Protein AF-A0A1E1LJL7-F1 (afdb_monomer)

Organism: NCBI:txid914238

Foldseek 3Di:
DWDADPNDTDDDDDDDDDQVVLAWQKWKDFQFWIKTQQHPVLCVVLVHDRWAIATQDQAHQRVVPDHGKGWQDKQNHGGGHVVSVLVVRQPAAAQDWIWTWIDHSNGRPDIDTDTTGRHCPVPQFIWMWGQDPVVRDTDIDTDHGHHHHDDQAADEDEADFDDPDDPLARCQLLFKWKKAKDANDCPQNNPDHQFIAIWGRQDLVQQKTKAFCSRVVDQRIWMWIGRNVHQTWTWGWQDADQAQRMTIIGTDSRSYRYSRDHAAADLDADDFFAKWKKWFAARNSPPHIDIDIWTFHDWDADDFAAAPPGGHRWHHRATWTDIPDPVQVRGQWIFTAHPNSHTFWTWHWTWGADPVRDIDIDITIHGSSVVVVVSVCVVVVHRDDDDDDPDDD

Sequence (393 aa):
MLLQRRGKDVEVEIGVQDLYKITPKRLISVAGASFQDLFYQRARSYGVACKGVFLCCAGGSFDPIPPGCTIQKIDDKATPNLDTFVEVMKDIPDQARIVVTYTNLHDPHTPQFPVLRIDRYWSEKMCQLYRDDKSGLWESTGIADAVTRRPPVPRGANFVRLRSVAPAIVDIVKSIVKVECFTPECLNGCDYMPRPSVAIVIDAELGIVLVSRATVPHGFCKISIIIADSIIVDGEVRFCHPLHNYALVKYNPKLVMADLQSVRLSSVDLEQGTSLYFLGFKNDNIGGPVCTKTTVTDIYNLQLNGHSEYPKIRAINSEAIKVDTGLADECGSGIMIGDDGVVRALWLTSLHVNEEEEDMYRYYGISTSTIIPVISRIREGEALRLRILSVEL

pLDDT: mean 90.61, std 6.96, range [47.06, 97.75]

InterPro domains:
  IPR009003 Peptidase S1, PA clan [SSF50494] (143-378)
  IPR025926 PDZ-like domain [PF12812] (21-95)

Secondary structure (DSSP, 8-state):
-EEEETTEEEE---PPP-GGGGS--EEEEETTEEEEEPPHHHHHHHT--S-SEEEEE--GGGTTSPTTEEEEEETTEE-SSHHHHHHHHHTPBTT-EEEEEEEETTEEEEEE--EEE---SSS-SEEEEEE-TTT-PEEEEEEEPPBPPPPP--EE--PPPPSSS-GGGGGGGGGEEEEEEE-SS--TT--SPPPPEEEEEEETTTTEEEEETTTS-SSS-EEEEEETTTEEEEEEEEEE-SSS-EEEEE--GGGEES---PPPBP-SPP-TT-EEEEEEEETT-TT--EEEEEEEEEEEEE-----SSS------SEEEEEES-THHHHEEEEEEE-TTS-EEEEEEEEEEE-TTS-EEEEEEEEEHHHHHHHHHHHHTT--------S---

Mean predicted aligned error: 7.01 Å

Nearest PDB structures (foldseek):
  2z9i-assembly1_A  TM=7.073E-01  e=4.651E-07  Mycobacterium tuberculosis
  5il9-assembly1_A  TM=7.150E-01  e=1.648E-06  Arabidopsis thaliana
  5ila-assembly1_A  TM=6.691E-01  e=8.305E-07  Arabidopsis thaliana
  5ilb-assembly1_A  TM=6.266E-01  e=1.930E-06  Arabidopsis thaliana
  4fln-assembly1_B-2  TM=6.733E-01  e=6.841E-06  Arabidopsis thaliana

Radius of gyration: 25.89 Å; Cα contacts (8 Å, |Δi|>4): 901; chains: 1; bounding box: 71×56×75 Å

Structure (mmCIF, N/CA/C/O backbone):
data_AF-A0A1E1LJL7-F1
#
_entry.id   AF-A0A1E1LJL7-F1
#
loop_
_atom_site.group_PDB
_atom_site.id
_atom_site.type_symbol
_atom_site.label_atom_id
_atom_site.label_alt_id
_atom_site.label_comp_id
_atom_site.label_asym_id
_atom_site.label_entity_id
_atom_site.label_seq_id
_atom_site.pdbx_PDB_ins_code
_atom_site.Cartn_x
_atom_site.Cartn_y
_atom_site.Cartn_z
_atom_site.occupancy
_atom_site.B_iso_or_equiv
_atom_site.auth_seq_id
_atom_site.auth_comp_id
_atom_site.auth_asym_id
_atom_site.auth_atom_id
_atom_site.pdbx_PDB_model_num
ATOM 1 N N . MET A 1 1 ? -32.775 26.015 37.742 1.00 85.12 1 MET A N 1
ATOM 2 C CA . MET A 1 1 ? -31.855 26.987 37.104 1.00 85.12 1 MET A CA 1
ATOM 3 C C . MET A 1 1 ? -32.641 27.733 36.037 1.00 85.12 1 MET A C 1
ATOM 5 O O . MET A 1 1 ? -33.373 27.082 35.303 1.00 85.12 1 MET A O 1
ATOM 9 N N . LEU A 1 2 ? -32.521 29.060 35.958 1.00 89.69 2 LEU A N 1
ATOM 10 C CA . LEU A 1 2 ? -33.141 29.860 34.898 1.00 89.69 2 LEU A CA 1
ATOM 11 C C . LEU A 1 2 ? -32.129 30.044 33.757 1.00 89.69 2 LEU A C 1
ATOM 13 O O . LEU A 1 2 ? -31.011 30.499 33.999 1.00 89.69 2 LEU A O 1
ATOM 17 N N . LEU A 1 3 ? -32.493 29.653 32.537 1.00 91.44 3 LEU A N 1
ATOM 18 C CA . LEU A 1 3 ? -31.680 29.805 31.328 1.00 91.44 3 LEU A CA 1
ATOM 19 C C . LEU A 1 3 ? -32.418 30.687 30.325 1.00 91.44 3 LEU A C 1
ATOM 21 O O . LEU A 1 3 ? -33.623 30.542 30.157 1.00 91.44 3 LEU A O 1
ATOM 25 N N . GLN A 1 4 ? -31.702 31.534 29.589 1.00 89.38 4 GLN A N 1
ATOM 26 C CA . GLN A 1 4 ? -32.293 32.295 28.490 1.00 89.38 4 GLN A CA 1
ATOM 27 C C . GLN A 1 4 ? -31.895 31.669 27.147 1.00 89.38 4 GLN A C 1
ATOM 29 O O . GLN A 1 4 ? -30.717 31.628 26.791 1.00 89.38 4 GLN A O 1
ATOM 34 N N . ARG A 1 5 ? -32.869 31.170 26.374 1.00 87.19 5 ARG A N 1
ATOM 35 C CA . ARG A 1 5 ? -32.640 30.575 25.044 1.00 87.19 5 ARG A CA 1
ATOM 36 C C . ARG A 1 5 ? -33.407 31.360 23.987 1.00 87.19 5 ARG A C 1
ATOM 38 O O . ARG A 1 5 ? -34.633 31.356 23.977 1.00 87.19 5 ARG A O 1
ATOM 45 N N . ARG A 1 6 ? -32.683 32.018 23.070 1.00 91.00 6 ARG A N 1
ATOM 46 C CA . ARG A 1 6 ? -33.258 32.888 22.018 1.00 91.00 6 ARG A CA 1
ATOM 47 C C . ARG A 1 6 ? -34.212 33.960 22.584 1.00 91.00 6 ARG A C 1
ATOM 49 O O . ARG A 1 6 ? -35.291 34.176 22.042 1.00 91.00 6 ARG A O 1
ATOM 56 N N . GLY A 1 7 ? -33.828 34.586 23.700 1.00 91.38 7 GLY A N 1
ATOM 57 C CA . GLY A 1 7 ? -34.602 35.652 24.351 1.00 91.38 7 GLY A CA 1
ATOM 58 C C . GLY A 1 7 ? -35.825 35.185 25.148 1.00 91.38 7 GLY A C 1
ATOM 59 O O . GLY A 1 7 ? -36.570 36.025 25.637 1.00 91.38 7 GLY A O 1
ATOM 60 N N . LYS A 1 8 ? -36.044 33.871 25.285 1.00 92.56 8 LYS A N 1
ATOM 61 C CA . LYS A 1 8 ? -37.085 33.309 26.152 1.00 92.56 8 LYS A CA 1
ATOM 62 C C . LYS A 1 8 ? -36.467 32.706 27.400 1.00 92.56 8 LYS A C 1
ATOM 64 O O . LYS A 1 8 ? -35.497 31.949 27.296 1.00 92.56 8 LYS A O 1
ATOM 69 N N . ASP A 1 9 ? -37.069 33.016 28.536 1.00 94.94 9 ASP A N 1
ATOM 70 C CA . ASP A 1 9 ? -36.732 32.409 29.812 1.00 94.94 9 ASP A CA 1
ATOM 71 C C . ASP A 1 9 ? -37.240 30.966 29.838 1.00 94.94 9 ASP A C 1
ATOM 73 O O . ASP A 1 9 ? -38.385 30.672 29.489 1.00 94.94 9 ASP A O 1
ATOM 77 N N . VAL A 1 10 ? -36.343 30.055 30.192 1.00 93.19 10 VAL A N 1
ATOM 78 C CA . VAL A 1 10 ? -36.586 28.622 30.294 1.00 93.19 10 VAL A CA 1
ATOM 79 C C . VAL A 1 10 ? -36.111 28.185 31.669 1.00 93.19 10 VAL A C 1
ATOM 81 O O . VAL A 1 10 ? -34.911 28.171 31.957 1.00 93.19 10 VAL A O 1
ATOM 84 N N . GLU A 1 11 ? -37.056 27.824 32.527 1.00 93.06 11 GLU A N 1
ATOM 85 C CA . GLU A 1 11 ? -36.739 27.152 33.779 1.00 93.06 11 GLU A CA 1
ATOM 86 C C . GLU A 1 11 ? -36.406 25.690 33.508 1.00 93.06 11 GLU A C 1
ATOM 88 O O . GLU A 1 11 ? -37.132 24.980 32.811 1.00 93.06 11 GLU A O 1
ATOM 93 N N . VAL A 1 12 ? -35.271 25.250 34.044 1.00 90.94 12 VAL A N 1
ATOM 94 C CA . VAL A 1 12 ? -34.810 23.870 33.918 1.00 90.94 12 VAL A CA 1
ATOM 95 C C . VAL A 1 12 ? -34.405 23.349 35.289 1.00 90.94 12 VAL A C 1
ATOM 97 O O . VAL A 1 12 ? -33.609 23.972 36.005 1.00 90.94 12 VAL A O 1
ATOM 100 N N . GLU A 1 13 ? -34.937 22.188 35.650 1.00 89.81 13 GLU A N 1
ATOM 101 C CA . GLU A 1 13 ? -34.445 21.404 36.777 1.00 89.81 13 GLU A CA 1
ATOM 102 C C . GLU A 1 13 ? -33.191 20.641 36.350 1.00 89.81 13 GLU A C 1
ATOM 104 O O . GLU A 1 13 ? -33.183 19.928 35.346 1.00 89.81 13 GLU A O 1
ATOM 109 N N . ILE A 1 14 ? -32.104 20.813 37.103 1.00 84.00 14 ILE A N 1
ATOM 110 C CA . ILE A 1 14 ? -30.834 20.136 36.837 1.00 84.00 14 ILE A CA 1
ATOM 111 C C . ILE A 1 14 ? -30.639 19.084 37.917 1.00 84.00 14 ILE A C 1
ATOM 113 O O . ILE A 1 14 ? -30.380 19.412 39.073 1.00 84.00 14 ILE A O 1
ATOM 117 N N . GLY A 1 15 ? -30.753 17.816 37.530 1.00 85.88 15 GLY A N 1
ATOM 118 C CA . GLY A 1 15 ? -30.389 16.704 38.398 1.00 85.88 15 GLY A CA 1
ATOM 119 C C . GLY A 1 15 ? -28.873 16.625 38.576 1.00 85.88 15 GLY A C 1
ATOM 120 O O . GLY A 1 15 ? -28.126 16.702 37.599 1.00 85.88 15 GLY A O 1
ATOM 121 N N . VAL A 1 16 ? -28.416 16.437 39.815 1.00 86.62 16 VAL A N 1
ATOM 122 C CA . VAL A 1 16 ? -27.011 16.113 40.095 1.00 86.62 16 VAL A CA 1
ATOM 123 C C . VAL A 1 16 ? -26.719 14.725 39.524 1.00 86.62 16 VAL A C 1
ATOM 125 O O . VAL A 1 16 ? -27.373 13.749 39.888 1.00 86.62 16 VAL A O 1
ATOM 128 N N . GLN A 1 17 ? -25.753 14.640 38.610 1.00 84.50 17 GLN A N 1
ATOM 129 C CA . GLN A 1 17 ? -25.334 13.384 37.989 1.00 84.50 17 GLN A CA 1
ATOM 130 C C . GLN A 1 17 ? -24.020 12.884 38.591 1.00 84.50 17 GLN A C 1
ATOM 132 O O . GLN A 1 17 ? -23.137 13.665 38.941 1.00 84.50 17 GLN A O 1
ATOM 137 N N . ASP A 1 18 ? -23.888 11.563 38.673 1.00 87.12 18 ASP A N 1
ATOM 138 C CA . ASP A 1 18 ? -22.661 10.889 39.084 1.00 87.12 18 ASP A CA 1
ATOM 139 C C . ASP A 1 18 ? -21.697 10.771 37.892 1.00 87.12 18 ASP A C 1
ATOM 141 O O . ASP A 1 18 ? -21.939 10.005 36.953 1.00 87.12 18 ASP A O 1
ATOM 145 N N . LEU A 1 19 ? -20.597 11.528 37.932 1.00 87.81 19 LEU A N 1
ATOM 146 C CA . LEU A 1 19 ? -19.594 11.548 36.865 1.00 87.81 19 LEU A CA 1
ATOM 147 C C . LEU A 1 19 ? -18.861 10.210 36.708 1.00 87.81 19 LEU A C 1
ATOM 149 O O . LEU A 1 19 ? -18.380 9.910 35.613 1.00 87.81 19 LEU A O 1
ATOM 153 N N . TYR A 1 20 ? -18.804 9.374 37.749 1.00 85.56 20 TYR A N 1
ATOM 154 C CA . TYR A 1 20 ? -18.173 8.057 37.655 1.00 85.56 20 TYR A CA 1
ATOM 155 C C . TYR A 1 20 ? -18.958 7.118 36.733 1.00 85.56 20 TYR A C 1
ATOM 157 O O . TYR A 1 20 ? -18.357 6.297 36.046 1.00 85.56 20 TYR A O 1
ATOM 165 N N . LYS A 1 21 ? -20.284 7.286 36.622 1.00 85.50 21 LYS A N 1
ATOM 166 C CA . LYS A 1 21 ? -21.122 6.468 35.723 1.00 85.50 21 LYS A CA 1
ATOM 167 C C . LYS A 1 21 ? -20.865 6.723 34.239 1.00 85.50 21 LYS A C 1
ATOM 169 O O . LYS A 1 21 ? -21.117 5.837 33.430 1.00 85.50 21 LYS A O 1
ATOM 174 N N . ILE A 1 22 ? -20.391 7.918 33.888 1.00 86.88 22 ILE A N 1
ATOM 175 C CA . ILE A 1 22 ? -20.107 8.336 32.502 1.00 86.88 22 ILE A CA 1
ATOM 176 C C . ILE A 1 22 ? -18.604 8.420 32.207 1.00 86.88 22 ILE A C 1
ATOM 178 O O . ILE A 1 22 ? -18.194 8.836 31.123 1.00 86.88 22 ILE A O 1
ATOM 182 N N . THR A 1 23 ? -17.770 8.054 33.179 1.00 88.88 23 THR A N 1
ATOM 183 C CA . THR A 1 23 ? -16.327 7.930 32.992 1.00 88.88 23 THR A CA 1
ATOM 184 C C . THR A 1 23 ? -16.035 6.540 32.426 1.00 88.88 23 THR A C 1
ATOM 186 O O . THR A 1 23 ? -16.448 5.549 33.033 1.00 88.88 23 THR A O 1
ATOM 189 N N . PRO A 1 24 ? -15.342 6.423 31.279 1.00 90.38 24 PRO A N 1
ATOM 190 C CA . PRO A 1 24 ? -15.000 5.122 30.731 1.00 90.38 24 PRO A CA 1
ATOM 191 C C . PRO A 1 24 ? -14.131 4.331 31.700 1.00 90.38 24 PRO A C 1
ATOM 193 O O . PRO A 1 24 ? -13.144 4.827 32.238 1.00 90.38 24 PRO A O 1
ATOM 196 N N . LYS A 1 25 ? -14.514 3.074 31.884 1.00 91.19 25 LYS A N 1
ATOM 197 C CA . LYS A 1 25 ? -13.816 2.078 32.707 1.00 91.19 25 LYS A CA 1
ATOM 198 C C . LYS A 1 25 ? -13.386 0.856 31.898 1.00 91.19 25 LYS A C 1
ATOM 200 O O . LYS A 1 25 ? -12.903 -0.120 32.457 1.00 91.19 25 LYS A O 1
ATOM 205 N N . ARG A 1 26 ? -13.607 0.899 30.583 1.00 93.44 26 ARG A N 1
ATOM 206 C CA . ARG A 1 26 ? -13.258 -0.160 29.643 1.00 93.44 26 ARG A CA 1
ATOM 207 C C . ARG A 1 26 ? -12.635 0.420 28.381 1.00 93.44 26 ARG A C 1
ATOM 209 O O . ARG A 1 26 ? -13.034 1.494 27.937 1.00 93.44 26 ARG A O 1
ATOM 216 N N . LEU A 1 27 ? -11.710 -0.332 27.806 1.00 95.31 27 LEU A N 1
ATOM 217 C CA . LEU A 1 27 ? -11.054 -0.071 26.534 1.00 95.31 27 LEU A CA 1
ATOM 218 C C . LEU A 1 27 ? -11.143 -1.347 25.691 1.00 95.31 27 LEU A C 1
ATOM 220 O O . LEU A 1 27 ? -10.909 -2.444 26.190 1.00 95.31 27 LEU A O 1
ATOM 224 N N . ILE A 1 28 ? -11.488 -1.209 24.421 1.00 96.69 28 ILE A N 1
ATOM 225 C CA . ILE A 1 28 ? -11.564 -2.304 23.456 1.00 96.69 28 ILE A CA 1
ATOM 226 C C . ILE A 1 28 ? -10.385 -2.176 22.505 1.00 96.69 28 ILE A C 1
ATOM 228 O O . ILE A 1 28 ? -10.185 -1.111 21.932 1.00 96.69 28 ILE A O 1
ATOM 232 N N . SER A 1 29 ? -9.628 -3.254 22.324 1.00 95.38 29 SER A N 1
ATOM 233 C CA . SER A 1 29 ? -8.561 -3.353 21.329 1.00 95.38 29 SER A CA 1
ATOM 234 C C . SER A 1 29 ? -8.976 -4.316 20.222 1.00 95.38 29 SER A C 1
ATOM 236 O O . SER A 1 29 ? -9.366 -5.454 20.501 1.00 95.38 29 SER A O 1
ATOM 238 N N . VAL A 1 30 ? -8.933 -3.854 18.972 1.00 95.31 30 VAL A N 1
ATOM 239 C CA . VAL A 1 30 ? -9.266 -4.660 17.792 1.00 95.31 30 VAL A CA 1
ATOM 240 C C . VAL A 1 30 ? -8.559 -4.130 16.545 1.00 95.31 30 VAL A C 1
ATOM 242 O O . VAL A 1 30 ? -8.519 -2.923 16.321 1.00 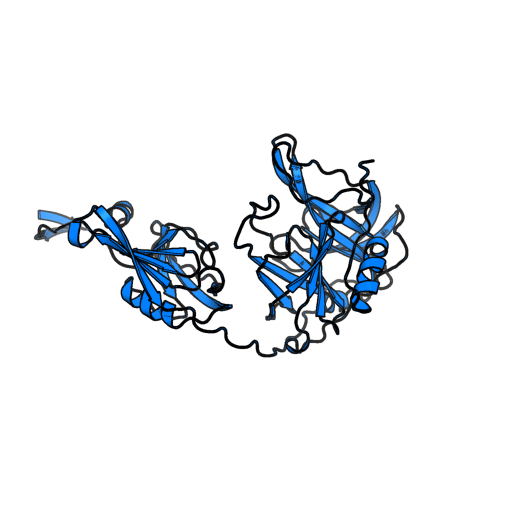95.31 30 VAL A O 1
ATOM 245 N N . ALA A 1 31 ? -8.018 -5.036 15.720 1.00 92.69 31 ALA A N 1
ATOM 246 C CA . ALA A 1 31 ? -7.344 -4.713 14.453 1.00 92.69 31 ALA A CA 1
ATOM 247 C C . ALA A 1 31 ? -6.238 -3.637 14.582 1.00 92.69 31 ALA A C 1
ATOM 249 O O . ALA A 1 31 ? -6.086 -2.785 13.706 1.00 92.69 31 ALA A O 1
ATOM 250 N N . GLY A 1 32 ? -5.496 -3.664 15.696 1.00 91.25 32 GLY A N 1
ATOM 251 C CA . GLY A 1 32 ? -4.406 -2.733 16.015 1.00 91.25 32 GLY A CA 1
ATOM 252 C C . GLY A 1 32 ? -4.831 -1.380 16.599 1.00 91.25 32 GLY A C 1
ATOM 253 O O . GLY A 1 32 ? -3.965 -0.601 16.984 1.00 91.25 32 GLY A O 1
ATOM 254 N N . ALA A 1 33 ? -6.131 -1.097 16.709 1.00 94.69 33 ALA A N 1
ATOM 255 C CA . ALA A 1 33 ? -6.651 0.163 17.240 1.00 94.69 33 ALA A CA 1
ATOM 256 C C . ALA A 1 33 ? -7.351 -0.011 18.589 1.00 94.69 33 ALA A C 1
ATOM 258 O O . ALA A 1 33 ? -7.770 -1.112 18.954 1.00 94.69 33 ALA A O 1
ATOM 259 N N . SER A 1 34 ? -7.510 1.099 19.318 1.00 95.94 34 SER A N 1
ATOM 260 C CA . SER A 1 34 ? -8.172 1.105 20.625 1.00 95.94 34 SER A CA 1
ATOM 261 C C . SER A 1 34 ? -9.350 2.076 20.707 1.00 95.94 34 SER A C 1
ATOM 263 O O . SER A 1 34 ? -9.298 3.199 20.200 1.00 95.94 34 SER A O 1
ATOM 265 N N . PHE A 1 35 ? -10.415 1.634 21.375 1.00 97.38 35 PHE A N 1
ATOM 266 C CA . PHE A 1 35 ? -11.716 2.297 21.415 1.00 97.38 35 PHE A CA 1
ATOM 267 C C . PHE A 1 35 ? -12.290 2.324 22.829 1.00 97.38 35 PHE A C 1
ATOM 269 O O . PHE A 1 35 ? -12.126 1.375 23.592 1.00 97.38 35 PHE A O 1
ATOM 276 N N . GLN A 1 36 ? -13.029 3.375 23.165 1.00 96.75 36 GLN A N 1
ATOM 277 C CA . GLN A 1 36 ? -13.776 3.467 24.423 1.00 96.75 36 GLN A CA 1
ATOM 278 C C . GLN A 1 36 ? -15.092 4.220 24.226 1.00 96.75 36 GLN A C 1
ATOM 280 O O . GLN A 1 36 ? -15.328 4.818 23.178 1.00 96.75 36 GLN A O 1
ATOM 285 N N . ASP A 1 37 ? -15.950 4.225 25.241 1.00 95.88 37 ASP A N 1
ATOM 286 C CA . ASP A 1 37 ? -17.102 5.126 25.274 1.00 95.88 37 ASP A CA 1
ATOM 287 C C . ASP A 1 37 ? -16.625 6.595 25.327 1.00 95.88 37 ASP A C 1
ATOM 289 O O . ASP A 1 37 ? -15.666 6.922 26.029 1.00 95.88 37 ASP A O 1
ATOM 293 N N . LEU A 1 38 ? -17.266 7.508 24.587 1.00 94.81 38 LEU A N 1
ATOM 294 C CA . LEU A 1 38 ? -16.885 8.926 24.616 1.00 94.81 38 LEU A CA 1
ATOM 295 C C . LEU A 1 38 ? -17.006 9.494 26.040 1.00 94.81 38 LEU A C 1
ATOM 297 O O . LEU A 1 38 ? -18.097 9.553 26.603 1.00 94.81 38 LEU A O 1
ATOM 301 N N . PHE A 1 39 ? 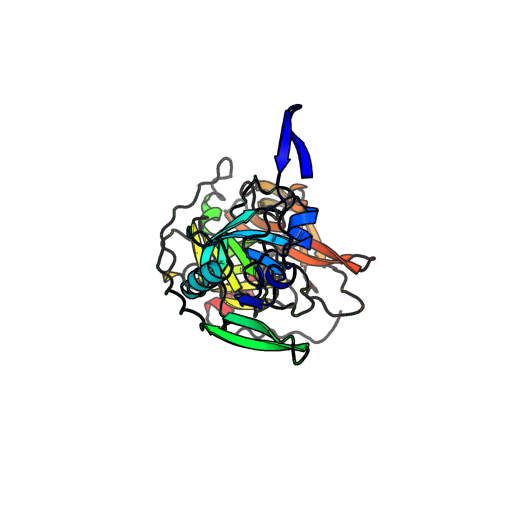-15.888 9.959 26.601 1.00 91.06 39 PHE A N 1
ATOM 302 C CA . PHE A 1 39 ? -15.837 10.473 27.966 1.00 91.06 39 PHE A CA 1
ATOM 303 C C . PHE A 1 39 ? -16.295 11.924 28.088 1.00 91.06 39 PHE A C 1
ATOM 305 O O . PHE A 1 39 ? -16.079 12.762 27.205 1.00 91.06 39 PHE A O 1
ATOM 312 N N . TYR A 1 40 ? -16.858 12.238 29.254 1.00 91.75 40 TYR A N 1
ATOM 313 C CA . TYR A 1 40 ? -17.520 13.515 29.507 1.00 91.75 40 TYR A CA 1
ATOM 314 C C . TYR A 1 40 ? -16.601 14.736 29.379 1.00 91.75 40 TYR A C 1
ATOM 316 O O . TYR A 1 40 ? -17.078 15.802 29.001 1.00 91.75 40 TYR A O 1
ATOM 324 N N . GLN A 1 41 ? -15.296 14.612 29.657 1.00 92.19 41 GLN A N 1
ATOM 325 C CA . GLN A 1 41 ? -14.370 15.744 29.529 1.00 92.19 41 GLN A CA 1
ATOM 326 C C . GLN A 1 41 ? -14.212 16.161 28.062 1.00 92.19 41 GLN A C 1
ATOM 328 O O . GLN A 1 41 ? -14.365 17.339 27.756 1.00 92.19 41 GLN A O 1
ATOM 333 N N . ARG A 1 42 ? -14.008 15.204 27.141 1.00 93.12 42 ARG A N 1
ATOM 334 C CA . ARG A 1 42 ? -13.992 15.486 25.694 1.00 93.12 42 ARG A CA 1
ATOM 335 C C . ARG A 1 42 ? -15.350 15.967 25.213 1.00 93.12 42 ARG A C 1
ATOM 337 O O . ARG A 1 42 ? -15.412 16.973 24.516 1.00 93.12 42 ARG A O 1
ATOM 344 N N . ALA A 1 43 ? -16.424 15.287 25.613 1.00 93.38 43 ALA A N 1
ATOM 345 C CA . ALA A 1 43 ? -17.773 15.665 25.207 1.00 93.38 43 ALA A CA 1
ATOM 346 C C . ALA A 1 43 ? -18.093 17.121 25.592 1.00 93.38 43 ALA A C 1
ATOM 348 O O . ALA A 1 43 ? -18.535 17.904 24.753 1.00 93.38 43 ALA A O 1
ATOM 349 N N . ARG A 1 44 ? -17.761 17.515 26.830 1.00 93.12 44 ARG A N 1
ATOM 350 C CA . ARG A 1 44 ? -17.892 18.889 27.330 1.00 93.12 44 ARG A CA 1
ATOM 351 C C . ARG A 1 44 ? -17.032 19.876 26.543 1.00 93.12 44 ARG A C 1
ATOM 353 O O . ARG A 1 44 ? -17.547 20.923 26.169 1.00 93.12 44 ARG A O 1
ATOM 360 N N . SER A 1 45 ? -15.754 19.570 26.307 1.00 93.25 45 SER A N 1
ATOM 361 C CA . SER A 1 45 ? -14.836 20.467 25.586 1.00 93.25 45 SER A CA 1
ATOM 362 C C . SER A 1 45 ? -15.314 20.808 24.174 1.00 93.25 45 SER A C 1
ATOM 364 O O . SER A 1 45 ? -15.051 21.909 23.704 1.00 93.25 45 SER A O 1
ATOM 366 N N . TYR A 1 46 ? -16.034 19.892 23.524 1.00 92.62 46 TYR A N 1
ATOM 367 C CA . TYR A 1 46 ? -16.556 20.076 22.167 1.00 92.62 46 TYR A CA 1
ATOM 368 C C . TYR A 1 46 ? -18.056 20.377 22.102 1.00 92.62 46 TYR A C 1
ATOM 370 O O . TYR A 1 46 ? -18.603 20.524 21.014 1.00 92.62 46 TYR A O 1
ATOM 378 N N . GLY A 1 47 ? -18.743 20.466 23.245 1.00 91.38 47 GLY A N 1
ATOM 379 C CA . GLY A 1 47 ? -20.187 20.705 23.280 1.00 91.38 47 GLY A CA 1
ATOM 380 C C . GLY A 1 47 ? -21.018 19.592 22.631 1.00 91.38 47 GLY A C 1
ATOM 381 O O . GLY A 1 47 ? -22.116 19.857 22.143 1.00 91.38 47 GLY A O 1
ATOM 382 N N . VAL A 1 48 ? -20.515 18.353 22.615 1.00 92.25 48 VAL A N 1
ATOM 383 C CA . VAL A 1 48 ? -21.216 17.190 22.051 1.00 92.25 48 VAL A CA 1
ATOM 384 C C . VAL A 1 48 ? -21.838 16.325 23.148 1.00 92.25 48 VAL A C 1
ATOM 386 O O . VAL A 1 48 ? -21.471 16.396 24.321 1.00 92.25 48 VAL A O 1
ATOM 389 N N . ALA A 1 49 ? -22.797 15.476 22.776 1.00 90.19 49 ALA A N 1
ATOM 390 C CA . ALA A 1 49 ? -23.387 14.520 23.708 1.00 90.19 49 ALA A CA 1
ATOM 391 C C . ALA A 1 49 ? -22.345 13.478 24.160 1.00 90.19 49 ALA A C 1
ATOM 393 O O . ALA A 1 49 ? -21.624 12.934 23.330 1.00 90.19 49 ALA A O 1
ATOM 394 N N . CYS A 1 50 ? -22.306 13.160 25.458 1.00 92.00 50 CYS A N 1
ATOM 395 C CA . CYS A 1 50 ? -21.416 12.152 26.051 1.00 92.00 50 CYS A CA 1
ATOM 396 C C . CYS A 1 50 ? -21.878 10.721 25.709 1.00 92.00 50 CYS A C 1
ATOM 398 O O . CYS A 1 50 ? -22.397 10.003 26.560 1.00 92.00 50 CYS A O 1
ATOM 400 N N . LYS A 1 51 ? -21.784 10.345 24.431 1.00 92.12 51 LYS A N 1
ATOM 401 C CA . LYS A 1 51 ? -22.192 9.041 23.895 1.00 92.12 51 LYS A CA 1
ATOM 402 C C . LYS A 1 51 ? -21.403 8.695 22.632 1.00 92.12 51 LYS A C 1
ATOM 404 O O . LYS A 1 51 ? -20.860 9.584 21.981 1.00 92.12 51 LYS A O 1
ATOM 409 N N . GLY A 1 52 ? -21.440 7.424 22.245 1.00 93.69 52 GLY A N 1
ATOM 410 C CA . GLY A 1 52 ? -20.791 6.929 21.034 1.00 93.69 52 GLY A CA 1
ATOM 411 C C . GLY A 1 52 ? -19.415 6.331 21.294 1.00 93.69 52 GLY A C 1
ATOM 412 O O . GLY A 1 52 ? -18.912 6.327 22.418 1.00 93.69 52 GLY A O 1
ATOM 413 N N . VAL A 1 53 ? -18.828 5.806 20.224 1.00 97.25 53 VAL A N 1
ATOM 414 C CA . VAL A 1 53 ? -17.552 5.093 20.250 1.00 97.25 53 VAL A CA 1
ATOM 415 C C . VAL A 1 53 ? -16.438 6.052 19.884 1.00 97.25 53 VAL A C 1
ATOM 417 O O . VAL A 1 53 ? -16.431 6.611 18.793 1.00 97.25 53 VAL A O 1
ATOM 420 N N . PHE A 1 54 ? -15.502 6.250 20.798 1.00 97.19 54 PHE A N 1
ATOM 421 C CA . PHE A 1 54 ? -14.358 7.130 20.635 1.00 97.19 54 PHE A CA 1
ATOM 422 C C . PHE A 1 54 ? -13.126 6.322 20.226 1.00 97.19 54 PHE A C 1
ATOM 424 O O . PHE A 1 54 ? -12.769 5.361 20.908 1.00 97.19 54 PHE A O 1
ATOM 431 N N . LEU A 1 55 ? -12.476 6.723 19.131 1.00 97.25 55 LEU A N 1
ATOM 432 C CA . LEU A 1 55 ? -11.202 6.158 18.686 1.00 97.25 55 LEU A CA 1
ATOM 433 C C . LEU A 1 55 ? -10.062 6.799 19.490 1.00 97.25 55 LEU A C 1
ATOM 435 O O . LEU A 1 55 ? -9.742 7.972 19.291 1.00 97.25 55 LEU A O 1
ATOM 439 N N . CYS A 1 56 ? -9.463 6.043 20.410 1.00 94.88 56 CYS A N 1
ATOM 440 C CA . CYS A 1 56 ? -8.400 6.527 21.295 1.00 94.88 56 CYS A CA 1
ATOM 441 C C . CYS A 1 56 ? -7.065 6.641 20.566 1.00 94.88 56 CYS A C 1
ATOM 443 O O . CYS A 1 56 ? -6.424 7.688 20.587 1.00 94.88 56 CYS A O 1
ATOM 445 N N . CYS A 1 57 ? -6.661 5.540 19.940 1.00 92.75 57 CYS A N 1
ATOM 446 C CA . CYS A 1 57 ? -5.435 5.422 19.174 1.00 92.75 57 CYS A CA 1
ATOM 447 C C . CYS A 1 57 ? -5.785 4.726 17.865 1.00 92.75 57 CYS A C 1
ATOM 449 O O . CYS A 1 57 ? -6.336 3.619 17.870 1.00 92.75 57 CYS A O 1
ATOM 451 N N . ALA A 1 58 ? -5.507 5.426 16.771 1.00 90.62 58 ALA A N 1
ATOM 452 C CA . ALA A 1 58 ? -5.528 4.874 15.435 1.00 90.62 58 ALA A CA 1
ATOM 453 C C . ALA A 1 58 ? -4.251 4.053 15.258 1.00 90.62 58 ALA A C 1
ATOM 455 O O . ALA A 1 58 ? -3.155 4.551 15.494 1.00 90.62 58 ALA A O 1
ATOM 456 N N . GLY A 1 59 ? -4.414 2.785 14.919 1.00 88.12 59 GLY A N 1
ATOM 457 C CA . GLY A 1 59 ? -3.321 1.856 14.694 1.00 88.12 59 GLY A CA 1
ATOM 458 C C . GLY A 1 59 ? -3.825 0.680 13.873 1.00 88.12 59 GLY A C 1
ATOM 459 O O . GLY A 1 59 ? -5.039 0.493 13.715 1.00 88.12 59 GLY A O 1
ATOM 460 N N . GLY A 1 60 ? -2.902 -0.099 13.315 1.00 88.00 60 GLY A N 1
ATOM 461 C CA . GLY A 1 60 ? -3.258 -1.217 12.449 1.00 88.00 60 GLY A CA 1
ATOM 462 C C . GLY A 1 60 ? -4.149 -0.772 11.285 1.00 88.00 60 GLY A C 1
ATOM 463 O O . GLY A 1 60 ? -3.824 0.146 10.539 1.00 88.00 60 GLY A O 1
ATOM 464 N N . SER A 1 61 ? -5.320 -1.392 11.159 1.00 90.50 61 SER A N 1
ATOM 465 C CA . SER A 1 61 ? -6.271 -1.092 10.080 1.00 90.50 61 SER A CA 1
ATOM 466 C C . SER A 1 61 ? -6.936 0.275 10.159 1.00 90.50 61 SER A C 1
ATOM 468 O O . SER A 1 61 ? -7.473 0.731 9.150 1.00 90.50 61 SER A O 1
ATOM 470 N N . PHE A 1 62 ? -6.952 0.906 11.334 1.00 92.81 62 PHE A N 1
ATOM 471 C CA . PHE A 1 62 ? -7.581 2.214 11.537 1.00 92.81 62 PHE A CA 1
ATOM 472 C C . PHE A 1 62 ? -6.589 3.371 11.453 1.00 92.81 62 PHE A C 1
ATOM 474 O O . PHE A 1 62 ? -7.011 4.509 11.606 1.00 92.81 62 PHE A O 1
ATOM 481 N N . ASP A 1 63 ? -5.313 3.098 11.186 1.00 87.94 63 ASP A N 1
ATOM 482 C CA . ASP A 1 63 ? -4.270 4.112 11.008 1.00 87.94 63 ASP A CA 1
ATOM 483 C C . ASP A 1 63 ? -4.643 5.240 10.010 1.00 87.94 63 ASP A C 1
ATOM 485 O O . ASP A 1 63 ? -4.430 6.406 10.337 1.00 87.94 63 ASP A O 1
ATOM 489 N N . PRO A 1 64 ? -5.343 4.977 8.878 1.00 88.00 64 PRO A N 1
ATOM 490 C CA . PRO A 1 64 ? -5.799 6.047 7.981 1.00 88.00 64 PRO A CA 1
ATOM 491 C C . PRO A 1 64 ? -6.846 7.005 8.578 1.00 88.00 64 PRO A C 1
ATOM 493 O O . PRO A 1 64 ? -7.185 8.008 7.948 1.00 88.00 64 PRO A O 1
ATOM 496 N N . ILE A 1 65 ? -7.424 6.688 9.742 1.00 92.56 65 ILE A N 1
ATOM 497 C CA . ILE A 1 65 ? -8.398 7.536 10.435 1.00 92.56 65 ILE A CA 1
ATOM 498 C C . ILE A 1 65 ? -7.673 8.335 11.521 1.00 92.56 65 ILE A C 1
ATOM 500 O O . ILE A 1 65 ? -7.004 7.743 12.364 1.00 92.56 65 ILE A O 1
ATOM 504 N N . PRO A 1 66 ? -7.850 9.666 11.591 1.00 91.81 66 PRO A N 1
ATOM 505 C CA . PRO A 1 66 ? -7.244 10.452 12.655 1.00 91.81 66 PRO A CA 1
ATOM 506 C C . PRO A 1 66 ? -7.780 10.019 14.033 1.00 91.81 66 PRO A C 1
ATOM 508 O O . PRO A 1 66 ? -8.997 9.874 14.204 1.00 91.81 66 PRO A O 1
ATOM 511 N N . PRO A 1 67 ? -6.914 9.854 15.049 1.00 93.50 67 PRO A N 1
ATOM 512 C CA . PRO A 1 67 ? -7.365 9.549 16.400 1.00 93.50 67 PRO A CA 1
ATOM 513 C C . PRO A 1 67 ? -8.197 10.705 16.971 1.00 93.50 67 PRO A C 1
ATOM 515 O O . PRO A 1 67 ? -8.096 11.859 16.553 1.00 93.50 67 PRO A O 1
ATOM 518 N N . GLY A 1 68 ? -9.020 10.412 17.975 1.00 93.88 68 GLY A N 1
ATOM 519 C CA . GLY A 1 68 ? -9.866 11.416 18.617 1.00 93.88 68 GLY A CA 1
ATOM 520 C C . GLY A 1 68 ? -11.186 11.703 17.897 1.00 93.88 68 GLY A C 1
ATOM 521 O O . GLY A 1 68 ? -11.877 12.665 18.243 1.00 93.88 68 GLY A O 1
ATOM 522 N N . CYS A 1 69 ? -11.555 10.880 16.918 1.00 95.38 69 CYS A N 1
ATOM 523 C CA . CYS A 1 69 ? -12.853 10.924 16.263 1.00 95.38 69 CYS A CA 1
ATOM 524 C C . CYS A 1 69 ? -13.878 9.997 16.937 1.00 95.38 69 CYS A C 1
ATOM 526 O O . CYS A 1 69 ? -13.551 9.179 17.802 1.00 95.38 69 CYS A O 1
ATOM 528 N N . THR A 1 70 ? -15.135 10.103 16.504 1.00 96.69 70 THR A N 1
ATOM 529 C CA . THR A 1 70 ? -16.203 9.184 16.915 1.00 96.69 70 THR A CA 1
ATOM 530 C C . THR A 1 70 ? -16.646 8.297 15.761 1.00 96.69 70 THR A C 1
ATOM 532 O O . THR A 1 70 ? -16.941 8.792 14.674 1.00 96.69 70 THR A O 1
ATOM 535 N N . ILE A 1 71 ? -16.697 6.989 16.001 1.00 97.75 71 ILE A N 1
ATOM 536 C CA . ILE A 1 71 ? -17.152 5.991 15.034 1.00 97.75 71 ILE A CA 1
ATOM 537 C C . ILE A 1 71 ? -18.680 5.936 15.064 1.00 97.75 71 ILE A C 1
ATOM 539 O O . ILE A 1 71 ? -19.290 5.699 16.107 1.00 97.75 71 ILE A O 1
ATOM 543 N N . GLN A 1 72 ? -19.293 6.164 13.906 1.00 96.69 72 GLN A N 1
ATOM 544 C CA . GLN A 1 72 ? -20.744 6.229 13.731 1.00 96.69 72 GLN A CA 1
ATOM 545 C C . GLN A 1 72 ? -21.302 4.943 13.122 1.00 96.69 72 GLN A C 1
ATOM 547 O O . GLN A 1 72 ? -22.374 4.476 13.521 1.00 96.69 72 GLN A O 1
ATOM 552 N N . LYS A 1 73 ? -20.593 4.389 12.132 1.00 97.56 73 LYS A N 1
ATOM 553 C CA . LYS A 1 73 ? -20.966 3.148 11.450 1.00 97.56 73 LYS A CA 1
ATOM 554 C C . LYS A 1 73 ? -19.738 2.342 11.062 1.00 97.56 73 LYS A C 1
ATOM 556 O O . LYS A 1 73 ? -18.703 2.914 10.721 1.00 97.56 73 LYS A O 1
ATOM 561 N N . ILE A 1 74 ? -19.907 1.029 11.042 1.00 97.31 74 ILE A N 1
ATOM 562 C CA . ILE A 1 74 ? -18.936 0.051 10.563 1.00 97.31 74 ILE A CA 1
ATOM 563 C C . ILE A 1 74 ? -19.687 -0.899 9.627 1.00 97.31 74 ILE A C 1
ATOM 565 O O . ILE A 1 74 ? -20.653 -1.524 10.056 1.00 97.31 74 ILE A O 1
ATOM 569 N N . ASP A 1 75 ? -19.261 -0.984 8.365 1.00 93.94 75 ASP A N 1
ATOM 570 C CA . ASP A 1 75 ? -19.847 -1.875 7.347 1.00 93.94 75 ASP A CA 1
ATOM 571 C C . ASP A 1 75 ? -21.382 -1.742 7.254 1.00 93.94 75 ASP A C 1
ATOM 573 O O . ASP A 1 75 ? -22.136 -2.691 7.455 1.00 93.94 75 ASP A O 1
ATOM 577 N N . ASP A 1 76 ? -21.848 -0.501 7.068 1.00 92.62 76 ASP A N 1
ATOM 578 C CA . ASP A 1 76 ? -23.263 -0.088 7.039 1.00 92.62 76 ASP A CA 1
ATOM 579 C C . ASP A 1 76 ? -24.083 -0.319 8.326 1.00 92.62 76 ASP A C 1
ATOM 581 O O . ASP A 1 76 ? -25.232 0.128 8.418 1.00 92.62 76 ASP A O 1
ATOM 585 N N . LYS A 1 77 ? -23.498 -0.906 9.375 1.00 97.12 77 LYS A N 1
ATOM 586 C CA . LYS A 1 77 ? -24.137 -1.087 10.687 1.00 97.12 77 LYS A CA 1
ATOM 587 C C . LYS A 1 77 ? -23.825 0.092 11.612 1.00 97.12 77 LYS A C 1
ATOM 589 O O . LYS A 1 77 ? -22.673 0.491 11.769 1.00 97.12 77 LYS A O 1
ATOM 594 N N . ALA A 1 78 ? -24.851 0.661 12.247 1.00 97.25 78 ALA A N 1
ATOM 595 C CA . ALA A 1 78 ? -24.682 1.761 13.198 1.00 97.25 78 ALA A CA 1
ATOM 596 C C . ALA A 1 78 ? -24.036 1.294 14.509 1.00 97.25 78 ALA A C 1
ATOM 598 O O . ALA A 1 78 ? -24.414 0.261 15.055 1.00 97.25 78 ALA A O 1
ATOM 599 N N . THR A 1 79 ? -23.118 2.098 15.050 1.00 96.94 79 THR A N 1
ATOM 600 C CA . THR A 1 79 ? -22.386 1.809 16.293 1.00 96.94 79 THR A CA 1
ATOM 601 C C . THR A 1 79 ? -22.650 2.889 17.352 1.00 96.94 79 THR A C 1
ATOM 603 O O . THR A 1 79 ? -21.760 3.675 17.678 1.00 96.94 79 THR A O 1
ATOM 606 N N . PRO A 1 80 ? -23.881 2.982 17.899 1.00 95.56 80 PRO A N 1
ATOM 607 C CA . PRO A 1 80 ? -24.268 4.057 18.820 1.00 95.56 80 PRO A CA 1
ATOM 608 C C . PRO A 1 80 ? -23.562 3.999 20.185 1.00 95.56 80 PRO A C 1
ATOM 610 O O . PRO A 1 80 ? -23.574 4.983 20.924 1.00 95.56 80 PRO A O 1
ATOM 613 N N . ASN A 1 81 ? -22.990 2.850 20.542 1.00 95.56 81 ASN A N 1
ATOM 614 C CA . ASN A 1 81 ? -22.266 2.605 21.784 1.00 95.56 81 ASN A CA 1
ATOM 615 C C . ASN A 1 81 ? -21.196 1.527 21.566 1.00 95.56 81 ASN A C 1
ATOM 617 O O . ASN A 1 81 ? -21.185 0.847 20.532 1.00 95.56 81 ASN A O 1
ATOM 621 N N . LEU A 1 82 ? -20.303 1.382 22.546 1.00 95.75 82 LEU A N 1
ATOM 622 C CA . LEU A 1 82 ? -19.173 0.467 22.438 1.00 95.75 82 LEU A CA 1
ATOM 623 C C . LEU A 1 82 ? -19.606 -1.006 22.375 1.00 95.75 82 LEU A C 1
ATOM 625 O O . LEU A 1 82 ? -18.984 -1.769 21.649 1.00 95.75 82 LEU A O 1
ATOM 629 N N . ASP A 1 83 ? -20.704 -1.399 23.027 1.00 95.81 83 ASP A N 1
ATOM 630 C CA . ASP A 1 83 ? -21.232 -2.773 22.951 1.00 95.81 83 ASP A CA 1
ATOM 631 C C . ASP A 1 83 ? -21.655 -3.149 21.529 1.00 95.81 83 ASP A C 1
ATOM 633 O O . ASP A 1 83 ? -21.265 -4.190 21.008 1.00 95.81 83 ASP A O 1
ATOM 637 N N . THR A 1 84 ? -22.397 -2.265 20.857 1.00 97.06 84 THR A N 1
ATOM 638 C CA . THR A 1 84 ? -22.826 -2.497 19.470 1.00 97.06 84 THR A CA 1
ATOM 639 C C . THR A 1 84 ? -21.622 -2.545 18.535 1.00 97.06 84 THR A C 1
ATOM 641 O O . THR A 1 84 ? -21.581 -3.366 17.626 1.00 97.06 84 THR A O 1
ATOM 644 N N . PHE A 1 85 ? -20.616 -1.697 18.767 1.00 97.38 85 PHE A N 1
ATOM 645 C CA . PHE A 1 85 ? -19.360 -1.755 18.019 1.00 97.38 85 PHE A CA 1
ATOM 646 C C . PHE A 1 85 ? -18.643 -3.093 18.198 1.00 97.38 85 PHE A C 1
ATOM 648 O O . PHE A 1 85 ? -18.180 -3.660 17.212 1.00 97.38 85 PHE A O 1
ATOM 655 N N . VAL A 1 86 ? -18.590 -3.617 19.427 1.00 96.56 86 VAL A N 1
ATOM 656 C CA . VAL A 1 86 ? -17.998 -4.928 19.707 1.00 96.56 86 VAL A CA 1
ATOM 657 C C . VAL A 1 86 ? -18.706 -6.020 18.910 1.00 96.56 86 VAL A C 1
ATOM 659 O O . VAL A 1 86 ? -18.038 -6.770 18.204 1.00 96.56 86 VAL A O 1
ATOM 662 N N . GLU A 1 87 ? -20.038 -6.076 18.959 1.00 96.75 87 GLU A N 1
ATOM 663 C CA . GLU A 1 87 ? -20.808 -7.079 18.214 1.00 96.75 87 GLU A CA 1
ATOM 664 C C . GLU A 1 87 ? -20.616 -6.962 16.699 1.00 96.75 87 GLU A C 1
ATOM 666 O O . GLU A 1 87 ? -20.418 -7.967 16.025 1.00 96.75 87 GLU A O 1
ATOM 671 N N . VAL A 1 88 ? -20.585 -5.742 16.153 1.00 96.62 88 VAL A N 1
ATOM 672 C CA . VAL A 1 88 ? -20.325 -5.544 14.721 1.00 96.62 88 VAL A CA 1
ATOM 673 C C . VAL A 1 88 ? -18.928 -6.034 14.338 1.00 96.62 88 VAL A C 1
ATOM 675 O O . VAL A 1 88 ? -18.790 -6.755 13.355 1.00 96.62 88 VAL A O 1
ATOM 678 N N . MET A 1 89 ? -17.897 -5.683 15.112 1.00 95.88 89 MET A N 1
ATOM 679 C CA . MET A 1 89 ? -16.507 -6.049 14.820 1.00 95.88 89 MET A CA 1
ATOM 680 C C . MET A 1 89 ? -16.223 -7.550 14.967 1.00 95.88 89 MET A C 1
ATOM 682 O O . MET A 1 89 ? -15.281 -8.040 14.340 1.00 95.88 89 MET A O 1
ATOM 686 N N . LYS A 1 90 ? -17.013 -8.282 15.766 1.00 95.00 90 LYS A N 1
ATOM 687 C CA . LYS A 1 90 ? -16.927 -9.748 15.882 1.00 95.00 90 LYS A CA 1
ATOM 688 C C . LYS A 1 90 ? -17.260 -10.467 14.582 1.00 95.00 90 LYS A C 1
ATOM 690 O O . LYS A 1 90 ? -16.714 -11.535 14.352 1.00 95.00 90 LYS A O 1
ATOM 695 N N . ASP A 1 91 ? -18.118 -9.892 13.744 1.00 93.88 91 ASP A N 1
ATOM 696 C CA . ASP A 1 91 ? -18.571 -10.525 12.501 1.00 93.88 91 ASP A CA 1
ATOM 697 C C . ASP A 1 91 ? -17.624 -10.286 11.315 1.00 93.88 91 ASP A C 1
ATOM 699 O O . ASP A 1 91 ? -17.774 -10.920 10.267 1.00 93.88 91 ASP A O 1
ATOM 703 N N . ILE A 1 92 ? -16.689 -9.337 11.432 1.00 94.69 92 ILE A N 1
ATOM 704 C CA . ILE A 1 92 ? -15.900 -8.859 10.294 1.00 94.69 92 ILE A CA 1
ATOM 705 C C . ILE A 1 92 ? -14.739 -9.820 10.015 1.00 94.69 92 ILE A C 1
ATOM 707 O O . ILE A 1 92 ? -13.847 -9.958 10.858 1.00 94.69 92 ILE A O 1
ATOM 711 N N . PRO A 1 93 ? -14.702 -10.458 8.828 1.00 93.81 93 PRO A N 1
ATOM 712 C CA . PRO A 1 93 ? -13.616 -11.352 8.448 1.00 93.81 93 PRO A CA 1
ATOM 713 C C . PRO A 1 93 ? -12.275 -10.641 8.320 1.00 93.81 93 PRO A C 1
ATOM 715 O O . PRO A 1 93 ? -12.203 -9.479 7.914 1.00 93.81 93 PRO A O 1
ATOM 718 N N . ASP A 1 94 ? -11.200 -11.387 8.552 1.00 92.56 94 ASP A N 1
ATOM 719 C CA . ASP A 1 94 ? -9.858 -10.942 8.203 1.00 92.56 94 ASP A CA 1
ATOM 720 C C . ASP A 1 94 ? -9.749 -10.571 6.708 1.00 92.56 94 ASP A C 1
ATOM 722 O O . ASP A 1 94 ? -10.329 -11.214 5.827 1.00 92.56 94 ASP A O 1
ATOM 726 N N . GLN A 1 95 ? -8.998 -9.507 6.430 1.00 89.69 95 GLN A N 1
ATOM 727 C CA . GLN A 1 95 ? -8.811 -8.846 5.134 1.00 89.69 95 GLN A CA 1
ATOM 728 C C . GLN A 1 95 ? -10.087 -8.299 4.474 1.00 89.69 95 GLN A C 1
ATOM 730 O O . GLN A 1 95 ? -10.053 -7.941 3.291 1.00 89.69 95 GLN A O 1
ATOM 735 N N . ALA A 1 96 ? -11.211 -8.207 5.192 1.00 92.19 96 ALA A N 1
ATOM 736 C CA . ALA A 1 96 ? -12.412 -7.572 4.662 1.00 92.19 96 ALA A CA 1
ATOM 737 C C . ALA A 1 96 ? -12.172 -6.074 4.424 1.00 92.19 96 ALA A C 1
ATOM 739 O O . ALA A 1 96 ? -11.594 -5.381 5.261 1.00 92.19 96 ALA A O 1
ATOM 740 N N . ARG A 1 97 ? -12.625 -5.564 3.274 1.00 91.50 97 ARG A N 1
ATOM 741 C CA . ARG A 1 97 ? -12.673 -4.124 3.006 1.00 91.50 97 ARG A CA 1
ATOM 742 C C . ARG A 1 97 ? -14.049 -3.609 3.399 1.00 91.50 97 ARG A C 1
ATOM 744 O O . ARG A 1 97 ? -15.031 -4.050 2.811 1.00 91.50 97 ARG A O 1
ATOM 751 N N . ILE A 1 98 ? -14.096 -2.709 4.371 1.00 95.12 98 ILE A N 1
ATOM 752 C CA . ILE A 1 98 ? -15.337 -2.174 4.933 1.00 95.12 98 ILE A CA 1
ATOM 753 C C . ILE A 1 98 ? -15.349 -0.655 4.851 1.00 95.12 98 ILE A C 1
ATOM 755 O O . ILE A 1 98 ? -14.299 -0.014 4.904 1.00 95.12 98 ILE A O 1
ATOM 759 N N . VAL A 1 99 ? -16.540 -0.072 4.772 1.00 97.00 99 VAL A N 1
ATOM 760 C CA . VAL A 1 99 ? -16.710 1.375 4.926 1.00 97.00 99 VAL A CA 1
ATOM 761 C C . VAL A 1 99 ? -16.842 1.691 6.410 1.00 97.00 99 VAL A C 1
ATOM 763 O O . VAL A 1 99 ? -17.687 1.122 7.105 1.00 97.00 99 VAL A O 1
ATOM 766 N N . VAL A 1 100 ? -16.026 2.621 6.897 1.00 97.56 100 VAL A N 1
ATOM 767 C CA . VAL A 1 100 ? -16.160 3.182 8.242 1.00 97.56 100 VAL A CA 1
ATOM 768 C C . VAL A 1 100 ? -16.712 4.587 8.116 1.00 97.56 100 VAL A C 1
ATOM 770 O O . VAL A 1 100 ? -16.192 5.391 7.357 1.00 97.56 100 VAL A O 1
ATOM 773 N N . THR A 1 101 ? -17.774 4.896 8.856 1.00 97.56 101 THR A N 1
ATOM 774 C CA . THR A 1 101 ? -18.262 6.272 8.982 1.00 97.56 101 THR A CA 1
ATOM 775 C C . THR A 1 101 ? -17.790 6.842 10.305 1.00 97.56 101 THR A C 1
ATOM 777 O O . THR A 1 101 ? -18.133 6.298 11.357 1.00 97.56 101 THR A O 1
ATOM 780 N N . TYR A 1 102 ? -17.059 7.952 10.268 1.00 97.12 102 TYR A N 1
ATOM 781 C CA . TYR A 1 102 ? -16.635 8.661 11.472 1.00 97.12 102 TYR A CA 1
ATOM 782 C C . TYR A 1 102 ? -16.931 10.158 11.380 1.00 97.12 102 TYR A C 1
ATOM 784 O O . TYR A 1 102 ? -17.094 10.709 10.295 1.00 97.12 102 TYR A O 1
ATOM 792 N N . THR A 1 103 ? -16.997 10.821 12.529 1.00 96.31 103 THR A N 1
ATOM 793 C CA . THR A 1 103 ? -17.086 12.283 12.632 1.00 96.31 103 THR A CA 1
ATOM 794 C C . THR A 1 103 ? -16.021 12.806 13.583 1.00 96.31 103 THR A C 1
ATOM 796 O O . THR A 1 103 ? -15.683 12.165 14.586 1.00 96.31 103 THR A O 1
ATOM 799 N N . ASN A 1 104 ? -15.485 13.985 13.277 1.00 94.62 104 ASN A N 1
ATOM 800 C CA . ASN A 1 104 ? -14.562 14.677 14.168 1.00 94.62 104 ASN A CA 1
ATOM 801 C C . ASN A 1 104 ? -15.341 15.353 15.297 1.00 94.62 104 ASN A C 1
ATOM 803 O O . ASN A 1 104 ? -16.427 15.878 15.082 1.00 94.62 104 ASN A O 1
ATOM 807 N N . LEU A 1 105 ? -14.771 15.408 16.502 1.00 92.94 105 LEU A N 1
ATOM 808 C CA . LEU A 1 105 ? -15.438 16.083 17.623 1.00 92.94 105 LEU A CA 1
ATOM 809 C C . LEU A 1 105 ? -15.604 17.597 17.397 1.00 92.94 105 LEU A C 1
ATOM 811 O O . LEU A 1 105 ? -16.576 18.176 17.868 1.00 92.94 105 LEU A O 1
ATOM 815 N N . HIS A 1 106 ? -14.685 18.222 16.655 1.00 92.94 106 HIS A N 1
ATOM 816 C CA . HIS A 1 106 ? -14.750 19.641 16.285 1.00 92.94 106 HIS A CA 1
ATOM 817 C C . HIS A 1 106 ? -15.775 19.926 15.175 1.00 92.94 106 HIS A C 1
ATOM 819 O O . HIS A 1 106 ? -16.223 21.060 15.038 1.00 92.94 106 HIS A O 1
ATOM 825 N N . ASP A 1 107 ? -16.131 18.906 14.387 1.00 93.25 107 ASP A N 1
ATOM 826 C CA . ASP A 1 107 ? -17.111 18.991 13.305 1.00 93.25 107 ASP A CA 1
ATOM 827 C C . ASP A 1 107 ? -17.990 17.725 13.292 1.00 93.25 107 ASP A C 1
ATOM 829 O O . ASP A 1 107 ? -17.786 16.804 12.490 1.00 93.25 107 ASP A O 1
ATOM 833 N N . PRO A 1 108 ? -18.956 17.636 14.224 1.00 90.50 108 PRO A N 1
ATOM 834 C CA . PRO A 1 108 ? -19.785 16.447 14.389 1.00 90.50 108 PRO A CA 1
ATOM 835 C C . PRO A 1 108 ? -20.832 16.279 13.277 1.00 90.50 108 PRO A C 1
ATOM 837 O O . PRO A 1 108 ? -21.510 15.251 13.241 1.00 90.50 108 PRO A O 1
ATOM 840 N N . HIS A 1 109 ? -21.001 17.272 12.398 1.00 91.06 109 HIS A N 1
ATOM 841 C CA . HIS A 1 109 ? -22.026 17.280 11.351 1.00 91.06 109 HIS A CA 1
ATOM 842 C C . HIS A 1 109 ? -21.507 16.834 9.983 1.00 91.06 109 HIS A C 1
ATOM 844 O O . HIS A 1 109 ? -22.323 16.500 9.123 1.00 91.06 109 HIS A O 1
ATOM 850 N N . THR A 1 110 ? -20.188 16.769 9.801 1.00 95.50 110 THR A N 1
ATOM 851 C CA . THR A 1 110 ? -19.558 16.344 8.547 1.00 95.50 110 THR A CA 1
ATOM 852 C C . THR A 1 110 ? -18.976 14.933 8.688 1.00 95.50 110 THR A C 1
ATOM 854 O O . THR A 1 110 ? -17.835 14.771 9.132 1.00 95.50 110 THR A O 1
ATOM 857 N N . PRO A 1 111 ? -19.738 13.880 8.337 1.00 95.56 111 PRO A N 1
ATOM 858 C CA . PRO A 1 111 ? -19.224 12.518 8.353 1.00 95.56 111 PRO A CA 1
ATOM 859 C C . PRO A 1 111 ? -18.192 12.287 7.244 1.00 95.56 111 PRO A C 1
ATOM 861 O O . PRO A 1 111 ? -18.308 12.814 6.139 1.00 95.56 111 PRO A O 1
ATOM 864 N N . GLN A 1 112 ? -17.206 11.453 7.552 1.00 96.69 112 GLN A N 1
ATOM 865 C CA . GLN A 1 112 ? -16.180 10.956 6.639 1.00 96.69 112 GLN A CA 1
ATOM 866 C C . GLN A 1 112 ? -16.380 9.454 6.418 1.00 96.69 112 GLN A C 1
ATOM 868 O O . GLN A 1 112 ? -16.832 8.758 7.330 1.00 96.69 112 GLN A O 1
ATOM 873 N N . PHE A 1 113 ? -16.036 8.959 5.224 1.00 95.88 113 PHE A N 1
ATOM 874 C CA . PHE A 1 113 ? -16.355 7.593 4.778 1.00 95.88 113 PHE A CA 1
ATOM 875 C C . PHE A 1 113 ? -15.142 6.841 4.194 1.00 95.88 113 PHE A C 1
ATOM 877 O O . PHE A 1 113 ? -15.170 6.452 3.023 1.00 95.88 113 PHE A O 1
ATOM 884 N N . PRO A 1 114 ? -14.044 6.651 4.946 1.00 94.38 114 PRO A N 1
ATOM 885 C CA . PRO A 1 114 ? -12.917 5.855 4.470 1.00 94.38 114 PRO A CA 1
ATOM 886 C C . PRO A 1 114 ? -13.289 4.378 4.282 1.00 94.38 114 PRO A C 1
ATOM 888 O O . PRO A 1 114 ? -14.053 3.795 5.056 1.00 94.38 114 PRO A O 1
ATOM 891 N N . VAL A 1 115 ? -12.678 3.753 3.273 1.00 92.50 115 VAL A N 1
ATOM 892 C CA . VAL A 1 115 ? -12.674 2.295 3.108 1.00 92.50 115 VAL A CA 1
ATOM 893 C C . VAL A 1 115 ? -11.428 1.745 3.789 1.00 92.50 115 VAL A C 1
ATOM 895 O O . VAL A 1 115 ? -10.313 2.066 3.385 1.00 92.50 115 VAL A O 1
ATOM 898 N N . LEU A 1 116 ? -11.609 0.897 4.796 1.00 92.19 116 LEU A N 1
ATOM 899 C CA . LEU A 1 116 ? -10.513 0.268 5.528 1.00 92.19 116 LEU A CA 1
ATOM 900 C C . LEU A 1 116 ? -10.404 -1.209 5.174 1.00 92.19 116 LEU A C 1
ATOM 902 O O . LEU A 1 116 ? -11.412 -1.899 5.038 1.00 92.19 116 LEU A O 1
ATOM 906 N N . ARG A 1 117 ? -9.174 -1.716 5.077 1.00 90.75 117 ARG A N 1
ATOM 907 C CA . ARG A 1 117 ? -8.883 -3.153 5.004 1.00 90.75 117 ARG A CA 1
ATOM 908 C C . ARG A 1 117 ? -8.634 -3.662 6.423 1.00 90.75 117 ARG A C 1
ATOM 910 O O . ARG A 1 117 ? -7.591 -3.365 7.004 1.00 90.75 117 ARG A O 1
ATOM 917 N N . ILE A 1 118 ? -9.587 -4.408 6.978 1.00 92.69 118 ILE A N 1
ATOM 918 C CA . ILE A 1 118 ? -9.504 -4.947 8.338 1.00 92.69 118 ILE A CA 1
ATOM 919 C C . ILE A 1 118 ? -8.528 -6.104 8.374 1.00 92.69 118 ILE A C 1
ATOM 921 O O . ILE A 1 118 ? -8.718 -7.119 7.717 1.00 92.69 118 ILE A O 1
ATOM 925 N N . ASP A 1 119 ? -7.491 -5.941 9.171 1.00 89.19 119 ASP A N 1
ATOM 926 C CA . ASP A 1 119 ? -6.484 -6.930 9.431 1.00 89.19 119 ASP A CA 1
ATOM 927 C C . ASP A 1 119 ? -6.667 -7.496 10.827 1.00 89.19 119 ASP A C 1
ATOM 929 O O . ASP A 1 119 ? -6.649 -6.781 11.829 1.00 89.19 119 ASP A O 1
ATOM 933 N N . ARG A 1 120 ? -6.806 -8.810 10.882 1.00 88.44 120 ARG A N 1
ATOM 934 C CA . ARG A 1 120 ? -6.828 -9.577 12.115 1.00 88.44 120 ARG A CA 1
ATOM 935 C C . ARG A 1 120 ? -5.581 -10.436 12.259 1.00 88.44 120 ARG A C 1
ATOM 937 O O . ARG A 1 120 ? -5.425 -11.034 13.305 1.00 88.44 120 ARG A O 1
ATOM 944 N N . TYR A 1 121 ? -4.672 -10.474 11.285 1.00 85.12 121 TYR A N 1
ATOM 945 C CA . TYR A 1 121 ? -3.469 -11.303 11.385 1.00 85.12 121 TYR A CA 1
ATOM 946 C C . TYR A 1 121 ? -2.491 -10.813 12.469 1.00 85.12 121 TYR A C 1
ATOM 948 O O . TYR A 1 121 ? -2.041 -11.602 13.289 1.00 85.12 121 TYR A O 1
ATOM 956 N N . TRP A 1 122 ? -2.188 -9.509 12.532 1.00 80.06 122 TRP A N 1
ATOM 957 C CA . TRP A 1 122 ? -1.284 -8.962 13.567 1.00 80.06 122 TRP A CA 1
ATOM 958 C C . TRP A 1 122 ? -1.974 -8.710 14.911 1.00 80.06 122 TRP A C 1
ATOM 960 O O . TRP A 1 122 ? -1.336 -8.398 15.912 1.00 80.06 122 TRP A O 1
ATOM 970 N N . SER A 1 123 ? -3.300 -8.803 14.939 1.00 81.12 123 SER A N 1
ATOM 971 C CA . SER A 1 123 ? -4.138 -8.567 16.113 1.00 81.12 123 SER A CA 1
ATOM 972 C C . SER A 1 123 ? -5.290 -9.565 16.099 1.00 81.12 123 SER A C 1
ATOM 974 O O . SER A 1 123 ? -6.454 -9.209 15.886 1.00 81.12 123 SER A O 1
ATOM 976 N N . GLU A 1 124 ? -4.934 -10.840 16.273 1.00 81.12 124 GLU A N 1
ATOM 977 C CA . GLU A 1 124 ? -5.867 -11.966 16.143 1.00 81.12 124 GLU A CA 1
ATOM 978 C C . GLU A 1 124 ? -7.032 -11.831 17.115 1.00 81.12 124 GLU A C 1
ATOM 980 O O . GLU A 1 124 ? -8.202 -11.938 16.735 1.00 81.12 124 GLU A O 1
ATOM 985 N N . LYS A 1 125 ? -6.719 -11.494 18.365 1.00 87.69 125 LYS A N 1
ATOM 986 C CA . LYS A 1 125 ? -7.709 -11.380 19.427 1.00 87.69 125 LYS A CA 1
ATOM 987 C C . LYS A 1 125 ? -8.267 -9.972 19.517 1.00 87.69 125 LYS A C 1
ATOM 989 O O . LYS A 1 125 ? -7.538 -8.985 19.553 1.00 87.69 125 LYS A O 1
ATOM 994 N N . MET A 1 126 ? -9.585 -9.913 19.618 1.00 93.62 126 MET A N 1
ATOM 995 C CA . MET A 1 126 ? -10.285 -8.747 20.116 1.00 93.62 126 MET A CA 1
ATOM 996 C C . MET A 1 126 ? -10.289 -8.816 21.638 1.00 93.62 126 MET A C 1
ATOM 998 O O . MET A 1 126 ? -10.780 -9.792 22.206 1.00 93.62 126 MET A O 1
ATOM 1002 N N . CYS A 1 127 ? -9.753 -7.793 22.294 1.00 94.94 127 CYS A N 1
ATOM 1003 C CA . CYS A 1 127 ? -9.565 -7.784 23.742 1.00 94.94 127 CYS A CA 1
ATOM 1004 C C . CYS A 1 127 ? -10.327 -6.629 24.388 1.00 94.94 127 CYS A C 1
ATOM 1006 O O . CYS A 1 127 ? -10.380 -5.526 23.845 1.00 94.94 127 CYS A O 1
ATOM 1008 N N . GLN A 1 128 ? -10.875 -6.875 25.574 1.00 95.44 128 GLN A N 1
ATOM 1009 C CA . GLN A 1 128 ? -11.392 -5.854 26.471 1.00 95.44 128 GLN A CA 1
ATOM 1010 C C . GLN A 1 128 ? -10.439 -5.708 27.647 1.00 95.44 128 GLN A C 1
ATOM 1012 O O . GLN A 1 128 ? -10.150 -6.676 28.347 1.00 95.44 128 GLN A O 1
ATOM 1017 N N . LEU A 1 129 ? -10.011 -4.480 27.884 1.00 95.00 129 LEU A N 1
ATOM 1018 C CA . LEU A 1 129 ? -9.322 -4.058 29.090 1.00 95.00 129 LEU A CA 1
ATOM 1019 C C . LEU A 1 129 ? -10.347 -3.371 29.987 1.00 95.00 129 LEU A C 1
ATOM 1021 O O . LEU A 1 129 ? -11.020 -2.442 29.543 1.00 95.00 129 LEU A O 1
ATOM 1025 N N . TYR A 1 130 ? -10.482 -3.814 31.229 1.00 94.81 130 TYR A N 1
ATOM 1026 C CA . TYR A 1 130 ? -11.395 -3.226 32.206 1.00 94.81 130 TYR A CA 1
ATOM 1027 C C . TYR A 1 130 ? -10.613 -2.746 33.427 1.00 94.81 130 TYR A C 1
ATOM 1029 O O . TYR A 1 130 ? -9.755 -3.466 33.932 1.00 94.81 130 TYR A O 1
ATOM 1037 N N . ARG A 1 131 ? -10.887 -1.526 33.896 1.00 91.06 131 ARG A N 1
ATOM 1038 C CA . ARG A 1 131 ? -10.241 -0.967 35.086 1.00 91.06 131 ARG A CA 1
ATOM 1039 C C . ARG A 1 131 ? -10.923 -1.505 36.336 1.00 91.06 131 ARG A C 1
ATOM 1041 O O . ARG A 1 131 ? -12.100 -1.222 36.563 1.00 91.06 131 ARG A O 1
ATOM 1048 N N . ASP A 1 132 ? -10.182 -2.236 37.157 1.00 89.75 132 ASP A N 1
ATOM 1049 C CA . ASP A 1 132 ? -10.631 -2.581 38.499 1.00 89.75 132 ASP A CA 1
ATOM 1050 C C . ASP A 1 132 ? -10.271 -1.450 39.469 1.00 89.75 132 ASP A C 1
ATOM 1052 O O . ASP A 1 132 ? -9.109 -1.226 39.799 1.00 89.75 132 ASP A O 1
ATOM 1056 N N . ASP A 1 133 ? -11.285 -0.731 39.947 1.00 86.94 133 ASP A N 1
ATOM 1057 C CA . ASP A 1 133 ? -11.108 0.377 40.888 1.00 86.94 133 ASP A CA 1
ATOM 1058 C C . ASP A 1 133 ? -10.627 -0.077 42.277 1.00 86.94 133 ASP A C 1
ATOM 1060 O O . ASP A 1 133 ? -10.144 0.753 43.046 1.00 86.94 133 ASP A O 1
ATOM 1064 N N . LYS A 1 134 ? -10.749 -1.369 42.624 1.00 90.19 134 LYS A N 1
ATOM 1065 C CA . LYS A 1 134 ? -10.269 -1.888 43.914 1.00 90.19 134 LYS A CA 1
ATOM 1066 C C . LYS A 1 134 ? -8.764 -2.130 43.907 1.00 90.19 134 LYS A C 1
ATOM 1068 O O . LYS A 1 134 ? -8.088 -1.723 44.848 1.00 90.19 134 LYS A O 1
ATOM 1073 N N . SER A 1 135 ? -8.248 -2.805 42.879 1.00 90.19 135 SER A N 1
ATOM 1074 C CA . SER A 1 135 ? -6.810 -3.071 42.731 1.00 90.19 135 SER A CA 1
ATOM 1075 C C . SER A 1 135 ? -6.045 -1.927 42.059 1.00 90.19 135 SER A C 1
ATOM 1077 O O . SER A 1 135 ? -4.833 -1.821 42.233 1.00 90.19 135 SER A O 1
ATOM 1079 N N . GLY A 1 136 ? -6.730 -1.076 41.289 1.00 87.38 136 GLY A N 1
ATOM 1080 C CA . GLY A 1 136 ? -6.119 -0.041 40.453 1.00 87.38 136 GLY A CA 1
ATOM 1081 C C . GLY A 1 136 ? -5.485 -0.575 39.163 1.00 87.38 136 GLY A C 1
ATOM 1082 O O . GLY A 1 136 ? -4.842 0.191 38.444 1.00 87.38 136 GLY A O 1
ATOM 1083 N N . LEU A 1 137 ? -5.646 -1.867 38.859 1.00 90.69 137 LEU A N 1
ATOM 1084 C CA . LEU A 1 137 ? -5.071 -2.520 37.684 1.00 90.69 137 LEU A CA 1
ATOM 1085 C C . LEU A 1 137 ? -6.086 -2.626 36.537 1.00 90.69 137 LEU A C 1
ATOM 1087 O O . LEU A 1 137 ? -7.299 -2.523 36.725 1.00 90.69 137 LEU A O 1
ATOM 1091 N N . TRP A 1 138 ? -5.569 -2.833 35.324 1.00 92.94 138 TRP A N 1
ATOM 1092 C CA . TRP A 1 138 ? -6.379 -3.148 34.148 1.00 92.94 138 TRP A CA 1
ATOM 1093 C C . TRP A 1 138 ? -6.365 -4.651 33.898 1.00 92.94 138 TRP A C 1
ATOM 1095 O O . TRP A 1 138 ? -5.310 -5.242 33.673 1.00 92.94 138 TRP A O 1
ATOM 1105 N N . GLU A 1 139 ? -7.543 -5.258 33.900 1.00 94.06 139 GLU A N 1
ATOM 1106 C CA . GLU A 1 139 ? -7.722 -6.671 33.591 1.00 94.06 139 GLU A CA 1
ATOM 1107 C C . GLU A 1 139 ? -8.008 -6.839 32.099 1.00 94.06 139 GLU A C 1
ATOM 1109 O O . GLU A 1 139 ? -8.917 -6.208 31.556 1.00 94.06 139 GLU A O 1
ATOM 1114 N N . SER A 1 140 ? -7.225 -7.685 31.427 1.00 93.62 140 SER A N 1
ATOM 1115 C CA . SER A 1 140 ? -7.391 -7.988 30.005 1.00 93.62 140 SER A CA 1
ATOM 1116 C C . SER A 1 140 ? -8.159 -9.289 29.820 1.00 93.62 140 SER A C 1
ATOM 1118 O O . SER A 1 140 ? -7.805 -10.321 30.390 1.00 93.62 140 SER A O 1
ATOM 1120 N N . THR A 1 141 ? -9.194 -9.253 28.987 1.00 94.56 141 THR A N 1
ATOM 1121 C CA . THR A 1 141 ? -10.027 -10.408 28.645 1.00 94.56 141 THR A CA 1
ATOM 1122 C C . THR A 1 141 ? -10.198 -10.499 27.133 1.00 94.56 141 THR A C 1
ATOM 1124 O O . THR A 1 141 ? -10.479 -9.504 26.466 1.00 94.56 141 THR A O 1
ATOM 1127 N N . GLY A 1 142 ? -10.013 -11.692 26.567 1.00 93.56 142 GLY A N 1
ATOM 1128 C CA . GLY A 1 142 ? -10.318 -11.944 25.158 1.00 93.56 142 GLY A CA 1
ATOM 1129 C C . GLY A 1 142 ? -11.830 -12.014 24.950 1.00 93.56 142 GLY A C 1
ATOM 1130 O O . GLY A 1 142 ? -12.508 -12.755 25.656 1.00 93.56 142 GLY A O 1
ATOM 1131 N N . ILE A 1 143 ? -12.353 -11.243 23.998 1.00 93.38 143 ILE A N 1
ATOM 1132 C CA . ILE A 1 143 ? -13.789 -11.170 23.686 1.00 93.38 143 ILE A CA 1
ATOM 1133 C C . ILE A 1 143 ? -14.138 -12.050 22.483 1.00 93.38 143 ILE A C 1
ATOM 1135 O O . ILE A 1 143 ? -15.207 -12.655 22.449 1.00 93.38 143 ILE A O 1
ATOM 1139 N N . ALA A 1 144 ? -13.267 -12.072 21.471 1.00 92.31 144 ALA A N 1
ATOM 1140 C CA . ALA A 1 144 ? -13.473 -12.834 20.246 1.00 92.31 144 ALA A CA 1
ATOM 1141 C C . ALA A 1 144 ? -12.159 -13.080 19.501 1.00 92.31 144 ALA A C 1
ATOM 1143 O O . ALA A 1 144 ? -11.271 -12.220 19.482 1.00 92.31 144 ALA A O 1
ATOM 1144 N N . ASP A 1 145 ? -12.081 -14.231 18.844 1.00 91.50 145 ASP A N 1
ATOM 1145 C CA . ASP A 1 145 ? -10.998 -14.572 17.926 1.00 91.50 145 ASP A CA 1
ATOM 1146 C C . ASP A 1 145 ? -11.220 -13.943 16.540 1.00 91.50 145 ASP A C 1
ATOM 1148 O O . ASP A 1 145 ? -12.285 -13.399 16.232 1.00 91.50 145 ASP A O 1
ATOM 1152 N N . ALA A 1 146 ? -10.191 -13.986 15.698 1.00 89.19 146 ALA A N 1
ATOM 1153 C CA . ALA A 1 146 ? -10.268 -13.508 14.326 1.00 89.19 146 ALA A CA 1
ATOM 1154 C C . ALA A 1 146 ? -11.232 -14.369 13.497 1.00 89.19 146 ALA A C 1
ATOM 1156 O O . ALA A 1 146 ? -11.076 -15.589 13.408 1.00 89.19 146 ALA A O 1
ATOM 1157 N N . VAL A 1 147 ? -12.189 -13.732 12.819 1.00 90.50 147 VAL A N 1
ATOM 1158 C CA . VAL A 1 147 ? -13.023 -14.421 11.831 1.00 90.50 147 VAL A CA 1
ATOM 1159 C C . VAL A 1 147 ? -12.179 -14.749 10.607 1.00 90.50 147 VAL A C 1
ATOM 1161 O O . VAL A 1 147 ? -11.491 -13.888 10.052 1.00 90.50 147 VAL A O 1
ATOM 1164 N N . THR A 1 148 ? -12.249 -16.004 10.166 1.00 89.75 148 THR A N 1
ATOM 1165 C CA . THR A 1 148 ? -11.453 -16.501 9.046 1.00 89.75 148 THR A CA 1
ATOM 1166 C C . THR A 1 148 ? -11.686 -15.678 7.785 1.00 89.75 148 THR A C 1
ATOM 1168 O O . THR A 1 148 ? -12.820 -15.397 7.388 1.00 89.75 148 THR A O 1
ATOM 1171 N N . ARG A 1 149 ? -10.582 -15.330 7.125 1.00 90.94 149 ARG A N 1
ATOM 1172 C CA . ARG A 1 149 ? -10.579 -14.632 5.847 1.00 90.94 149 ARG A CA 1
ATOM 1173 C C . ARG A 1 149 ? -11.425 -15.362 4.800 1.00 90.94 149 ARG A C 1
ATOM 1175 O O . ARG A 1 149 ? -11.276 -16.565 4.587 1.00 90.94 149 ARG A O 1
ATOM 1182 N N . ARG A 1 150 ? -12.246 -14.607 4.064 1.00 89.50 150 ARG A N 1
ATOM 1183 C CA . ARG A 1 150 ? -12.962 -15.136 2.892 1.00 89.50 150 ARG A CA 1
ATOM 1184 C C . ARG A 1 150 ? -11.972 -15.443 1.759 1.00 89.50 150 ARG A C 1
ATOM 1186 O O . ARG A 1 150 ? -11.115 -14.599 1.476 1.00 89.50 150 ARG A O 1
ATOM 1193 N N . PRO A 1 151 ? -12.088 -16.599 1.081 1.00 90.25 151 PRO A N 1
ATOM 1194 C CA . PRO A 1 151 ? -11.207 -16.918 -0.031 1.00 90.25 151 PRO A CA 1
ATOM 1195 C C . PRO A 1 151 ? -11.371 -15.869 -1.142 1.00 90.25 151 PRO A C 1
ATOM 1197 O O . PRO A 1 151 ? -12.496 -15.439 -1.422 1.00 90.25 151 PRO A O 1
ATOM 1200 N N . PRO A 1 152 ? -10.270 -15.426 -1.771 1.00 90.69 152 PRO A N 1
ATOM 1201 C CA . PRO A 1 152 ? -10.353 -14.460 -2.851 1.00 90.69 152 PRO A CA 1
ATOM 1202 C C . PRO A 1 152 ? -11.064 -15.076 -4.060 1.00 90.69 152 PRO A C 1
ATOM 1204 O O . PRO A 1 152 ? -10.810 -16.220 -4.436 1.00 90.69 152 PRO A O 1
ATOM 1207 N N . VAL A 1 153 ? -11.950 -14.295 -4.674 1.00 92.88 153 VAL A N 1
ATOM 1208 C CA . VAL A 1 153 ? -12.735 -14.701 -5.847 1.00 92.88 153 VAL A CA 1
ATOM 1209 C C . VAL A 1 153 ? -12.173 -13.996 -7.083 1.00 92.88 153 VAL A C 1
ATOM 1211 O O . VAL A 1 153 ? -11.881 -12.799 -6.986 1.00 92.88 153 VAL A O 1
ATOM 1214 N N . PRO A 1 154 ? -12.032 -14.686 -8.230 1.00 95.06 154 PRO A N 1
ATOM 1215 C CA . PRO A 1 154 ? -11.632 -14.049 -9.478 1.00 95.06 154 PRO A CA 1
ATOM 1216 C C . PRO A 1 154 ? -12.558 -12.899 -9.875 1.00 95.06 154 PRO A C 1
ATOM 1218 O O . PRO A 1 154 ? -13.779 -12.993 -9.733 1.00 95.06 154 PRO A O 1
ATOM 1221 N N . ARG A 1 155 ? -11.978 -11.805 -10.374 1.00 94.12 155 ARG A N 1
ATOM 1222 C CA . ARG A 1 155 ? -12.719 -10.619 -10.825 1.00 94.12 155 ARG A CA 1
ATOM 1223 C C . ARG A 1 155 ? -12.272 -10.204 -12.216 1.00 94.12 155 ARG A C 1
ATOM 1225 O O . ARG A 1 155 ? -11.092 -10.305 -12.540 1.00 94.12 155 ARG A O 1
ATOM 1232 N N . GLY A 1 156 ? -13.219 -9.712 -13.010 1.00 92.69 156 GLY A N 1
ATOM 1233 C CA . GLY A 1 156 ? -12.953 -9.138 -14.326 1.00 92.69 156 GLY A CA 1
ATOM 1234 C C . GLY A 1 156 ? -12.982 -7.617 -14.319 1.00 92.69 156 GLY A C 1
ATOM 1235 O O . GLY A 1 156 ? -13.705 -7.011 -13.529 1.00 92.69 156 GLY A O 1
ATOM 1236 N N . ALA A 1 157 ? -12.189 -7.011 -15.199 1.00 92.25 157 ALA A N 1
ATOM 1237 C CA . ALA A 1 157 ? -12.146 -5.570 -15.414 1.00 92.25 157 ALA A CA 1
ATOM 1238 C C . ALA A 1 157 ? -11.641 -5.245 -16.822 1.00 92.25 157 ALA A C 1
ATOM 1240 O O . ALA A 1 157 ? -10.978 -6.059 -17.464 1.00 92.25 157 ALA A O 1
ATOM 1241 N N . ASN A 1 158 ? -11.941 -4.030 -17.276 1.00 90.81 158 ASN A N 1
ATOM 1242 C CA . ASN A 1 158 ? -11.486 -3.502 -18.556 1.00 90.81 158 ASN A CA 1
ATOM 1243 C C . ASN A 1 158 ? -10.498 -2.359 -18.323 1.00 90.81 158 ASN A C 1
ATOM 1245 O O . ASN A 1 158 ? -10.708 -1.527 -17.442 1.00 90.81 158 ASN A O 1
ATOM 1249 N N . PHE A 1 159 ? -9.452 -2.289 -19.142 1.00 87.69 159 PHE A N 1
ATOM 1250 C CA . PHE A 1 159 ? -8.486 -1.197 -19.079 1.00 87.69 159 PHE A CA 1
ATOM 1251 C C . PHE A 1 159 ? -9.032 0.071 -19.733 1.00 87.69 159 PHE A C 1
ATOM 1253 O O . PHE A 1 159 ? -9.635 0.038 -20.810 1.00 87.69 159 PHE A O 1
ATOM 1260 N N . VAL A 1 160 ? -8.765 1.208 -19.094 1.00 84.56 160 VAL A N 1
ATOM 1261 C CA . VAL A 1 160 ? -9.017 2.525 -19.678 1.00 84.56 160 VAL A CA 1
ATOM 1262 C C . VAL A 1 160 ? -7.971 2.786 -20.760 1.00 84.56 160 VAL A C 1
ATOM 1264 O O . VAL A 1 160 ? -6.776 2.617 -20.534 1.00 84.56 160 VAL A O 1
ATOM 1267 N N . ARG A 1 161 ? -8.410 3.218 -21.947 1.00 82.25 161 ARG A N 1
ATOM 1268 C CA . ARG A 1 161 ? -7.496 3.627 -23.022 1.00 82.25 161 ARG A CA 1
ATOM 1269 C C . ARG A 1 161 ? -6.904 5.002 -22.729 1.00 82.25 161 ARG A C 1
ATOM 1271 O O . ARG A 1 161 ? -7.653 5.944 -22.461 1.00 82.25 161 ARG A O 1
ATOM 1278 N N . LEU A 1 162 ? -5.585 5.132 -22.870 1.00 80.00 162 LEU A N 1
ATOM 1279 C CA . LEU A 1 162 ? -4.931 6.439 -22.856 1.00 80.00 162 LEU A CA 1
ATOM 1280 C C . LEU A 1 162 ? -5.376 7.261 -24.060 1.00 80.00 162 LEU A C 1
ATOM 1282 O O . LEU A 1 162 ? -5.456 6.762 -25.183 1.00 80.00 162 LEU A O 1
ATOM 1286 N N . ARG A 1 163 ? -5.669 8.537 -23.814 1.00 78.50 163 ARG A N 1
ATOM 1287 C CA . ARG A 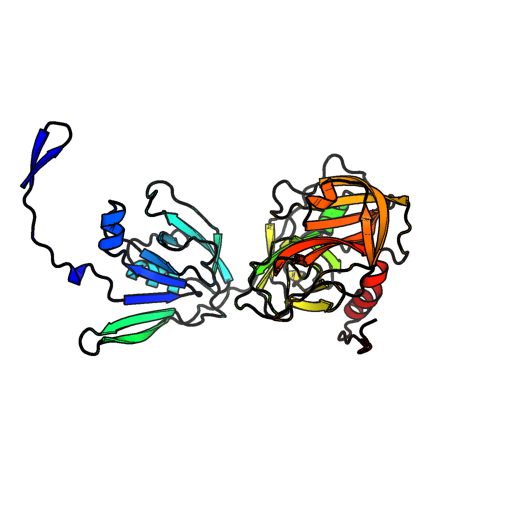1 163 ? -5.966 9.519 -24.858 1.00 78.50 163 ARG A CA 1
ATOM 1288 C C . ARG A 1 163 ? -4.711 10.341 -25.122 1.00 78.50 163 ARG A C 1
ATOM 1290 O O . ARG A 1 163 ? -3.962 10.612 -24.191 1.00 78.50 163 ARG A O 1
ATOM 1297 N N . SER A 1 164 ? -4.513 10.757 -26.371 1.00 76.31 164 SER A N 1
ATOM 1298 C CA . SER A 1 164 ? -3.430 11.678 -26.759 1.00 76.31 164 SER A CA 1
ATOM 1299 C C . SER A 1 164 ? -2.007 11.154 -26.511 1.00 76.31 164 SER A C 1
ATOM 1301 O O . SER A 1 164 ? -1.088 11.938 -26.299 1.00 76.31 164 SER A O 1
ATOM 1303 N N . VAL A 1 165 ? -1.818 9.833 -26.563 1.00 80.44 165 VAL A N 1
ATOM 1304 C CA . VAL A 1 165 ? -0.507 9.175 -26.462 1.00 80.44 165 VAL A CA 1
ATOM 1305 C C . VAL A 1 165 ? -0.182 8.491 -27.791 1.00 80.44 165 VAL A C 1
ATOM 1307 O O . VAL A 1 165 ? -1.089 8.071 -28.513 1.00 80.44 165 VAL A O 1
ATOM 1310 N N . ALA A 1 166 ? 1.106 8.397 -28.133 1.00 79.81 166 ALA A N 1
ATOM 1311 C CA . ALA A 1 166 ? 1.558 7.727 -29.349 1.00 79.81 166 ALA A CA 1
ATOM 1312 C C . ALA A 1 166 ? 1.051 6.268 -29.404 1.00 79.81 166 ALA A C 1
ATOM 1314 O O . ALA A 1 166 ? 1.092 5.586 -28.376 1.00 79.81 166 ALA A O 1
ATOM 1315 N N . PRO A 1 167 ? 0.632 5.751 -30.580 1.00 80.44 167 PRO A N 1
ATOM 1316 C CA . PRO A 1 167 ? 0.077 4.399 -30.716 1.00 80.44 167 PRO A CA 1
ATOM 1317 C C . PRO A 1 167 ? 0.956 3.292 -30.123 1.00 80.44 167 PRO A C 1
ATOM 1319 O O . PRO A 1 167 ? 0.430 2.355 -29.534 1.00 80.44 167 PRO A O 1
ATOM 1322 N N . ALA A 1 168 ? 2.282 3.441 -30.212 1.00 77.88 168 ALA A N 1
ATOM 1323 C CA . ALA A 1 168 ? 3.257 2.492 -29.673 1.00 77.88 168 ALA A CA 1
ATOM 1324 C C . ALA A 1 168 ? 3.205 2.335 -28.139 1.00 77.88 168 ALA A C 1
ATOM 1326 O O . ALA A 1 168 ? 3.709 1.351 -27.609 1.00 77.88 168 ALA A O 1
ATOM 1327 N N . ILE A 1 169 ? 2.602 3.289 -27.422 1.00 83.25 169 ILE A N 1
ATOM 1328 C CA . ILE A 1 169 ? 2.583 3.343 -25.951 1.00 83.25 169 ILE A CA 1
ATOM 1329 C C . ILE A 1 169 ? 1.175 3.115 -25.394 1.00 83.25 169 ILE A C 1
ATOM 1331 O O . ILE A 1 169 ? 1.013 2.877 -24.203 1.00 83.25 169 ILE A O 1
ATOM 1335 N N . VAL A 1 170 ? 0.135 3.130 -26.232 1.00 85.88 170 VAL A N 1
ATOM 1336 C CA . VAL A 1 170 ? -1.264 3.023 -25.780 1.00 85.88 170 VAL A CA 1
ATOM 1337 C C . VAL A 1 170 ? -1.519 1.756 -24.960 1.00 85.88 170 VAL A C 1
ATOM 1339 O O . VAL A 1 170 ? -2.258 1.813 -23.979 1.00 85.88 170 VAL A O 1
ATOM 1342 N N . ASP A 1 171 ? -0.890 0.636 -25.322 1.00 87.88 171 ASP A N 1
ATOM 1343 C CA . ASP A 1 171 ? -1.097 -0.652 -24.654 1.00 87.88 171 ASP A CA 1
ATOM 1344 C C . ASP A 1 171 ? -0.334 -0.801 -23.328 1.00 87.88 171 ASP A C 1
ATOM 1346 O O . ASP A 1 171 ? -0.624 -1.725 -22.569 1.00 87.88 171 ASP A O 1
ATOM 1350 N N . ILE A 1 172 ? 0.561 0.130 -22.969 1.00 90.25 172 ILE A N 1
ATOM 1351 C CA . ILE A 1 172 ? 1.336 0.042 -21.718 1.00 90.25 172 ILE A CA 1
ATOM 1352 C C . ILE A 1 172 ? 0.447 0.029 -20.467 1.00 90.25 172 ILE A C 1
ATOM 1354 O O . ILE A 1 172 ? 0.838 -0.516 -19.439 1.00 90.25 172 ILE A O 1
ATOM 1358 N N . VAL A 1 173 ? -0.777 0.566 -20.548 1.00 89.88 173 VAL A N 1
ATOM 1359 C CA . VAL A 1 173 ? -1.756 0.521 -19.446 1.00 89.88 173 VAL A CA 1
ATOM 1360 C C . VAL A 1 173 ? -2.127 -0.895 -19.025 1.00 89.88 173 VAL A C 1
ATOM 1362 O O . VAL A 1 173 ? -2.541 -1.107 -17.890 1.00 89.88 173 VAL A O 1
ATOM 1365 N N . LYS A 1 174 ? -1.966 -1.865 -19.929 1.00 93.50 174 LYS A N 1
ATOM 1366 C CA . LYS A 1 174 ? -2.173 -3.287 -19.655 1.00 93.50 174 LYS A CA 1
ATOM 1367 C C . LYS A 1 174 ? -0.979 -3.925 -18.951 1.00 93.50 174 LYS A C 1
ATOM 1369 O O . LYS A 1 174 ? -1.093 -5.046 -18.472 1.00 93.50 174 LYS A O 1
ATOM 1374 N N . SER A 1 175 ? 0.154 -3.233 -18.874 1.00 95.06 175 SER A N 1
ATOM 1375 C CA . SER A 1 175 ? 1.375 -3.686 -18.202 1.00 95.06 175 SER A CA 1
ATOM 1376 C C . SER A 1 175 ? 1.683 -2.901 -16.931 1.00 95.06 175 SER A C 1
ATOM 1378 O O . SER A 1 175 ? 2.791 -3.007 -16.411 1.00 95.06 175 SER A O 1
ATOM 1380 N N . ILE A 1 176 ? 0.732 -2.125 -16.409 1.00 93.69 176 ILE A N 1
ATOM 1381 C CA . ILE A 1 176 ? 0.889 -1.382 -15.154 1.00 93.69 176 ILE A CA 1
ATOM 1382 C C . ILE A 1 176 ? -0.179 -1.769 -14.140 1.00 93.69 176 ILE A C 1
ATOM 1384 O O . ILE A 1 176 ? -1.310 -2.113 -14.489 1.00 93.69 176 ILE A O 1
ATOM 1388 N N . VAL A 1 177 ? 0.180 -1.674 -12.867 1.00 94.81 177 VAL A N 1
ATOM 1389 C CA . VAL A 1 177 ? -0.716 -1.909 -11.732 1.00 94.81 177 VAL A CA 1
ATOM 1390 C C . VAL A 1 177 ? -0.400 -0.910 -10.627 1.00 94.81 177 VAL A C 1
ATOM 1392 O O . VAL A 1 177 ? 0.746 -0.491 -10.493 1.00 94.81 177 VAL A O 1
ATOM 1395 N N . LYS A 1 178 ? -1.377 -0.538 -9.801 1.00 94.69 178 LYS A N 1
ATOM 1396 C CA . LYS A 1 178 ? -1.092 0.234 -8.582 1.00 94.69 178 LYS A CA 1
ATOM 1397 C C . LYS A 1 178 ? -0.757 -0.725 -7.450 1.00 94.69 178 LYS A C 1
ATOM 1399 O O . LYS A 1 178 ? -1.350 -1.798 -7.345 1.00 94.69 178 LYS A O 1
ATOM 1404 N N . VAL A 1 179 ? 0.185 -0.341 -6.606 1.00 94.44 179 VAL A N 1
ATOM 1405 C CA . VAL A 1 179 ? 0.609 -1.115 -5.445 1.00 94.44 179 VAL A CA 1
ATOM 1406 C C . VAL A 1 179 ? 0.444 -0.256 -4.209 1.00 94.44 179 VAL A C 1
ATOM 1408 O O . VAL A 1 179 ? 1.022 0.822 -4.100 1.00 94.44 179 VAL A O 1
ATOM 1411 N N . GLU A 1 180 ? -0.343 -0.767 -3.275 1.00 91.62 180 GLU A N 1
ATOM 1412 C CA . GLU A 1 180 ? -0.487 -0.226 -1.932 1.00 91.62 180 GLU A CA 1
ATOM 1413 C C . GLU A 1 180 ? 0.153 -1.201 -0.954 1.00 91.62 180 GLU A C 1
ATOM 1415 O O . GLU A 1 180 ? -0.003 -2.421 -1.072 1.00 91.62 180 GLU A O 1
ATOM 1420 N N . CYS A 1 181 ? 0.860 -0.664 0.026 1.00 89.12 181 CYS A N 1
ATOM 1421 C CA . CYS A 1 181 ? 1.579 -1.449 1.006 1.00 89.12 181 CYS A CA 1
ATOM 1422 C C . CYS A 1 181 ? 1.235 -0.950 2.402 1.00 89.12 181 CYS A C 1
ATOM 1424 O O . CYS A 1 181 ? 1.241 0.249 2.660 1.00 89.12 181 CYS A O 1
ATOM 1426 N N . PHE A 1 182 ? 0.946 -1.889 3.292 1.00 84.75 182 PHE A N 1
ATOM 1427 C CA . PHE A 1 182 ? 0.761 -1.637 4.707 1.00 84.75 182 PHE A CA 1
ATOM 1428 C C . PHE A 1 182 ? 1.870 -2.343 5.491 1.00 84.75 182 PHE A C 1
ATOM 1430 O O . PHE A 1 182 ? 2.050 -3.564 5.383 1.00 84.75 182 PHE A O 1
ATOM 1437 N N . THR A 1 183 ? 2.611 -1.564 6.274 1.00 82.88 183 THR A N 1
ATOM 1438 C CA . THR A 1 183 ? 3.693 -2.016 7.151 1.00 82.88 183 THR A CA 1
ATOM 1439 C C . THR A 1 183 ? 3.192 -2.023 8.593 1.00 82.88 183 THR A C 1
ATOM 1441 O O . THR A 1 183 ? 2.961 -0.954 9.150 1.00 82.88 183 THR A O 1
ATOM 1444 N N . PRO A 1 184 ? 2.992 -3.202 9.204 1.00 74.19 184 PRO A N 1
ATOM 1445 C CA . PRO A 1 184 ? 2.501 -3.295 10.581 1.00 74.19 184 PRO A CA 1
ATOM 1446 C C . PRO A 1 184 ? 3.532 -2.824 11.611 1.00 74.19 184 PRO A C 1
ATOM 1448 O O . PRO A 1 184 ? 3.156 -2.377 12.684 1.00 74.19 184 PRO A O 1
ATOM 1451 N N . GLU A 1 185 ? 4.815 -2.958 11.281 1.00 74.94 185 GLU A N 1
ATOM 1452 C CA . GLU A 1 185 ? 5.952 -2.697 12.153 1.00 74.94 185 GLU A CA 1
ATOM 1453 C C . GLU A 1 185 ? 7.029 -1.966 11.356 1.00 74.94 185 GLU A C 1
ATOM 1455 O O . GLU A 1 185 ? 7.245 -2.261 10.173 1.00 74.94 185 GLU A O 1
ATOM 1460 N N . CYS A 1 186 ? 7.731 -1.052 12.019 1.00 76.44 186 CYS A N 1
ATOM 1461 C CA . CYS A 1 186 ? 8.850 -0.327 11.434 1.00 76.44 186 CYS A CA 1
ATOM 1462 C C . CYS A 1 186 ? 10.092 -1.227 11.430 1.00 76.44 186 CYS A C 1
ATOM 1464 O O . CYS A 1 186 ? 10.786 -1.361 12.438 1.00 76.44 186 CYS A O 1
ATOM 1466 N N . LEU A 1 187 ? 10.387 -1.867 10.297 1.00 81.44 187 LEU A N 1
ATOM 1467 C CA . LEU A 1 187 ? 11.598 -2.675 10.118 1.00 81.44 187 LEU A CA 1
ATOM 1468 C C . LEU A 1 187 ? 12.574 -1.990 9.158 1.00 81.44 187 LEU A C 1
ATOM 1470 O O . LEU A 1 187 ? 12.174 -1.255 8.260 1.00 81.44 187 LEU A O 1
ATOM 1474 N N . ASN A 1 188 ? 13.871 -2.278 9.303 1.00 74.81 188 ASN A N 1
ATOM 1475 C CA . ASN A 1 188 ? 14.940 -1.760 8.433 1.00 74.81 188 ASN A CA 1
ATOM 1476 C C . ASN A 1 188 ? 14.974 -0.220 8.312 1.00 74.81 188 ASN A C 1
ATOM 1478 O O . ASN A 1 188 ? 15.199 0.310 7.220 1.00 74.81 188 ASN A O 1
ATOM 1482 N N . GLY A 1 189 ? 14.689 0.485 9.411 1.00 72.50 189 GLY A N 1
ATOM 1483 C CA . GLY A 1 189 ? 14.653 1.950 9.434 1.00 72.50 189 GLY A CA 1
ATOM 1484 C C . GLY A 1 189 ? 13.534 2.553 8.577 1.00 72.50 189 GLY A C 1
ATOM 1485 O O . GLY A 1 189 ? 13.656 3.694 8.150 1.00 72.50 189 GLY A O 1
ATOM 1486 N N . CYS A 1 190 ? 12.485 1.778 8.270 1.00 68.38 190 CYS A N 1
ATOM 1487 C CA . CYS A 1 190 ? 11.284 2.257 7.589 1.00 68.38 190 CYS A CA 1
ATOM 1488 C C . CYS A 1 190 ? 10.248 2.681 8.632 1.00 68.38 190 CYS A C 1
ATOM 1490 O O . CYS A 1 190 ? 9.367 1.908 8.993 1.00 68.38 190 CYS A O 1
ATOM 1492 N N . ASP A 1 191 ? 10.401 3.897 9.135 1.00 66.75 191 ASP A N 1
ATOM 1493 C CA . ASP A 1 191 ? 9.509 4.585 10.072 1.00 66.75 191 ASP A CA 1
ATOM 1494 C C . ASP A 1 191 ? 8.485 5.500 9.374 1.00 66.75 191 ASP A C 1
ATOM 1496 O O . ASP A 1 191 ? 7.765 6.263 10.014 1.00 66.75 191 ASP A O 1
ATOM 1500 N N . TYR A 1 192 ? 8.382 5.390 8.049 1.00 69.00 192 TYR A N 1
ATOM 1501 C CA . TYR A 1 192 ? 7.468 6.154 7.210 1.00 69.00 192 TYR A CA 1
ATOM 1502 C C . TYR A 1 192 ? 6.293 5.295 6.735 1.00 69.00 192 TYR A C 1
ATOM 1504 O O . TYR A 1 192 ? 6.404 4.078 6.573 1.00 69.00 192 TYR A O 1
ATOM 1512 N N . MET A 1 193 ? 5.171 5.944 6.421 1.00 71.75 193 MET A N 1
ATOM 1513 C CA . MET A 1 193 ? 4.071 5.289 5.715 1.00 71.75 193 MET A CA 1
ATOM 1514 C C . MET A 1 193 ? 4.448 5.064 4.244 1.00 71.75 193 MET A C 1
ATOM 1516 O O . MET A 1 193 ? 4.670 6.049 3.528 1.00 71.75 193 MET A O 1
ATOM 1520 N N . PRO A 1 194 ? 4.492 3.809 3.754 1.00 78.44 194 PRO A N 1
ATOM 1521 C CA . PRO A 1 194 ? 4.823 3.546 2.364 1.00 78.44 194 PRO A CA 1
ATOM 1522 C C . PRO A 1 19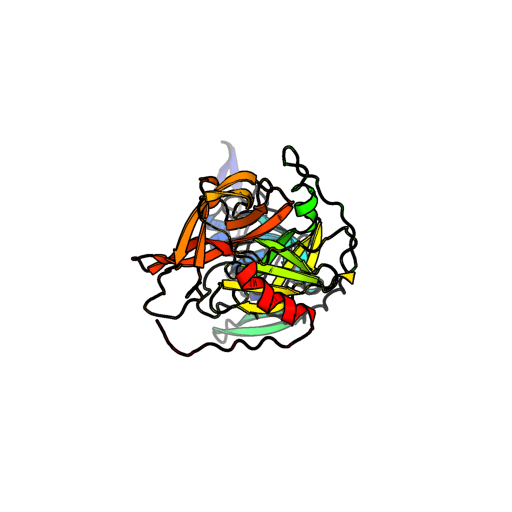4 ? 3.839 4.228 1.419 1.00 78.44 194 PRO A C 1
ATOM 1524 O O . PRO A 1 194 ? 2.621 4.075 1.533 1.00 78.44 194 PRO A O 1
ATOM 1527 N N . ARG A 1 195 ? 4.372 4.977 0.453 1.00 80.62 195 ARG A N 1
ATOM 1528 C CA . ARG A 1 195 ? 3.539 5.674 -0.527 1.00 80.62 195 ARG A CA 1
ATOM 1529 C C . ARG A 1 195 ? 3.041 4.691 -1.585 1.00 80.62 195 ARG A C 1
ATOM 1531 O O . ARG A 1 195 ? 3.859 3.926 -2.111 1.00 80.62 195 ARG A O 1
ATOM 1538 N N . PRO A 1 196 ? 1.745 4.721 -1.943 1.00 88.25 196 PRO A N 1
ATOM 1539 C CA . PRO A 1 196 ? 1.251 3.993 -3.100 1.00 88.25 196 PRO A CA 1
ATOM 1540 C C . PRO A 1 196 ? 2.035 4.380 -4.356 1.00 88.25 196 PRO A C 1
ATOM 1542 O O . PRO A 1 196 ? 2.331 5.552 -4.575 1.00 88.25 196 PRO A O 1
ATOM 1545 N N . SER A 1 197 ? 2.351 3.414 -5.208 1.00 90.56 197 SER A N 1
ATOM 1546 C CA . SER A 1 197 ? 3.037 3.682 -6.477 1.00 90.56 197 SER A CA 1
ATOM 1547 C C . SER A 1 197 ? 2.535 2.781 -7.588 1.00 90.56 197 SER A C 1
ATOM 1549 O O . SER A 1 197 ? 1.817 1.806 -7.349 1.00 90.56 197 SER A O 1
ATOM 1551 N N . VAL A 1 198 ? 2.905 3.114 -8.821 1.00 93.38 198 VAL A N 1
ATOM 1552 C CA . VAL A 1 198 ? 2.668 2.243 -9.963 1.00 93.38 198 VAL A CA 1
ATOM 1553 C C . VAL A 1 198 ? 3.834 1.281 -10.132 1.00 93.38 198 VAL A C 1
ATOM 1555 O O . VAL A 1 198 ? 5.000 1.667 -10.177 1.00 93.38 198 VAL A O 1
ATOM 1558 N N . ALA A 1 199 ? 3.482 0.008 -10.244 1.00 95.19 199 ALA A N 1
ATOM 1559 C CA . ALA A 1 199 ? 4.368 -1.090 -10.565 1.00 95.19 199 ALA A CA 1
ATOM 1560 C C . ALA A 1 199 ? 4.139 -1.562 -11.999 1.00 95.19 199 ALA A C 1
ATOM 1562 O O . ALA A 1 199 ? 3.074 -1.360 -12.588 1.00 95.19 199 ALA A O 1
ATOM 1563 N N . ILE A 1 200 ? 5.141 -2.245 -12.540 1.00 96.00 200 ILE A N 1
ATOM 1564 C CA . ILE A 1 200 ? 5.127 -2.748 -13.912 1.00 96.00 200 ILE A CA 1
ATOM 1565 C C . ILE A 1 200 ? 4.990 -4.261 -13.885 1.00 96.00 200 ILE A C 1
ATOM 1567 O O . ILE A 1 200 ? 5.668 -4.942 -13.116 1.00 96.00 200 ILE A O 1
ATOM 1571 N N . VAL A 1 201 ? 4.131 -4.796 -14.743 1.00 97.31 201 VAL A N 1
ATOM 1572 C CA . VAL A 1 201 ? 3.942 -6.232 -14.924 1.00 97.31 201 VAL A CA 1
ATOM 1573 C C . VAL A 1 201 ? 5.109 -6.785 -15.723 1.00 97.31 201 VAL A C 1
ATOM 1575 O O . VAL A 1 201 ? 5.223 -6.581 -16.931 1.00 97.31 201 VAL A O 1
ATOM 1578 N N . ILE A 1 202 ? 5.982 -7.505 -15.031 1.00 96.19 202 ILE A N 1
ATOM 1579 C CA . ILE A 1 202 ? 7.126 -8.179 -15.637 1.00 96.19 202 ILE A CA 1
ATOM 1580 C C . ILE A 1 202 ? 6.678 -9.474 -16.302 1.00 96.19 202 ILE A C 1
ATOM 1582 O O . ILE A 1 202 ? 7.149 -9.813 -17.386 1.00 96.19 202 ILE A O 1
ATOM 1586 N N . ASP A 1 203 ? 5.779 -10.201 -15.646 1.00 96.31 203 ASP A N 1
ATOM 1587 C CA . ASP A 1 203 ? 5.287 -11.481 -16.130 1.00 96.31 203 ASP A CA 1
ATOM 1588 C C . ASP A 1 203 ? 3.826 -11.681 -15.717 1.00 96.31 203 ASP A C 1
ATOM 1590 O O . ASP A 1 203 ? 3.526 -11.905 -14.543 1.00 96.31 203 ASP A O 1
ATOM 1594 N N . ALA A 1 204 ? 2.900 -11.545 -16.665 1.00 96.38 204 ALA A N 1
ATOM 1595 C CA . ALA A 1 204 ? 1.471 -11.689 -16.406 1.00 96.38 204 ALA A CA 1
ATOM 1596 C C . ALA A 1 204 ? 1.062 -13.149 -16.134 1.00 96.38 204 ALA A C 1
ATOM 1598 O O . ALA A 1 204 ? 0.132 -13.387 -15.366 1.00 96.38 204 ALA A O 1
ATOM 1599 N N . GLU A 1 205 ? 1.772 -14.127 -16.707 1.00 95.25 205 GLU A N 1
ATOM 1600 C CA . GLU A 1 205 ? 1.453 -15.552 -16.557 1.00 95.25 205 GLU A CA 1
ATOM 1601 C C . GLU A 1 205 ? 1.908 -16.094 -15.201 1.00 95.25 205 GLU A C 1
ATOM 1603 O O . GLU A 1 205 ? 1.180 -16.839 -14.543 1.00 95.25 205 GLU A O 1
ATOM 1608 N N . LEU A 1 206 ? 3.096 -15.687 -14.747 1.00 95.25 206 LEU A N 1
ATOM 1609 C CA . LEU A 1 206 ? 3.613 -16.023 -13.417 1.00 95.25 206 LEU A CA 1
ATOM 1610 C C . LEU A 1 206 ? 3.059 -15.112 -12.313 1.00 95.25 206 LEU A C 1
ATOM 1612 O O . LEU A 1 206 ? 3.175 -15.439 -11.126 1.00 95.25 206 LEU A O 1
ATOM 1616 N N . GLY A 1 207 ? 2.467 -13.983 -12.704 1.00 96.56 207 GLY A N 1
ATOM 1617 C CA . GLY A 1 207 ? 1.912 -12.978 -11.814 1.00 96.56 207 GLY A CA 1
ATOM 1618 C C . GLY A 1 207 ? 2.978 -12.162 -11.088 1.00 96.56 207 GLY A C 1
ATOM 1619 O O . GLY A 1 207 ? 2.887 -11.998 -9.878 1.00 96.56 207 GLY A O 1
ATOM 1620 N N . ILE A 1 208 ? 4.008 -11.679 -11.785 1.00 97.00 208 ILE A N 1
ATOM 1621 C CA . ILE A 1 208 ? 5.134 -10.936 -11.199 1.00 97.00 208 ILE A CA 1
ATOM 1622 C C . ILE A 1 208 ? 5.076 -9.467 -11.613 1.00 97.00 208 ILE A C 1
ATOM 1624 O O . ILE A 1 208 ? 5.012 -9.142 -12.802 1.00 97.00 208 ILE A O 1
ATOM 1628 N N . VAL A 1 209 ? 5.177 -8.578 -10.625 1.00 97.62 209 VAL A N 1
ATOM 1629 C CA . VAL A 1 209 ? 5.283 -7.128 -10.822 1.00 97.62 209 VAL A CA 1
ATOM 1630 C C . VAL A 1 209 ? 6.537 -6.570 -10.157 1.00 97.62 209 VAL A C 1
ATOM 1632 O O . VAL A 1 209 ? 6.996 -7.104 -9.147 1.00 97.62 209 VAL A O 1
ATOM 1635 N N . LEU A 1 210 ? 7.085 -5.495 -10.720 1.00 97.44 210 LEU A N 1
ATOM 1636 C CA . LEU A 1 210 ? 8.226 -4.761 -10.178 1.00 97.44 210 LEU A CA 1
ATOM 1637 C C . LEU A 1 210 ? 7.781 -3.403 -9.656 1.00 97.44 210 LEU A C 1
ATOM 1639 O O . LEU A 1 210 ? 7.157 -2.633 -10.382 1.00 97.44 210 LEU A O 1
ATOM 1643 N N . VAL A 1 211 ? 8.143 -3.114 -8.410 1.00 96.06 211 VAL A N 1
ATOM 1644 C CA . VAL A 1 211 ? 7.814 -1.873 -7.706 1.00 96.06 211 VAL A CA 1
ATOM 1645 C C . VAL A 1 211 ? 9.041 -1.327 -6.975 1.00 96.06 211 VAL A C 1
ATOM 1647 O O . VAL A 1 211 ? 9.955 -2.078 -6.648 1.00 96.06 211 VAL A O 1
ATOM 1650 N N . SER A 1 212 ? 9.082 -0.026 -6.695 1.00 93.94 212 SER A N 1
ATOM 1651 C CA . SER A 1 212 ? 10.110 0.559 -5.825 1.00 93.94 212 SER A CA 1
ATOM 1652 C C . SER A 1 212 ? 9.996 0.035 -4.382 1.00 93.94 212 SER A C 1
ATOM 1654 O O . SER A 1 212 ? 8.896 -0.195 -3.866 1.00 93.94 212 SER A O 1
ATOM 1656 N N . ARG A 1 213 ? 11.133 -0.098 -3.688 1.00 92.06 213 ARG A N 1
ATOM 1657 C CA . ARG A 1 213 ? 11.154 -0.412 -2.251 1.00 92.06 213 ARG A CA 1
ATOM 1658 C C . ARG A 1 213 ? 10.744 0.763 -1.366 1.00 92.06 213 ARG A C 1
ATOM 1660 O O . ARG A 1 213 ? 10.450 0.531 -0.204 1.00 92.06 213 ARG A O 1
ATOM 1667 N N . ALA A 1 214 ? 10.615 1.976 -1.897 1.00 89.50 214 ALA A N 1
ATOM 1668 C CA . ALA A 1 214 ? 9.925 3.059 -1.194 1.00 89.50 214 ALA A CA 1
ATOM 1669 C C . ALA A 1 214 ? 8.418 2.766 -1.009 1.00 89.50 214 ALA A C 1
ATOM 1671 O O . ALA A 1 214 ? 7.778 3.329 -0.127 1.00 89.50 214 ALA A O 1
ATOM 1672 N N . THR A 1 215 ? 7.840 1.873 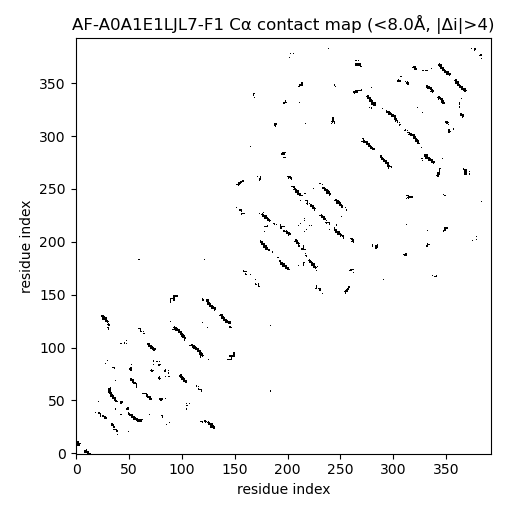-1.821 1.00 91.31 215 THR A N 1
ATOM 1673 C CA . THR A 1 215 ? 6.470 1.365 -1.629 1.00 91.31 215 THR A CA 1
ATOM 1674 C C . THR A 1 215 ? 6.473 0.013 -0.932 1.00 91.31 215 THR A C 1
ATOM 1676 O O . THR A 1 215 ? 5.645 -0.228 -0.063 1.00 91.31 215 THR A O 1
ATOM 1679 N N . VAL A 1 216 ? 7.395 -0.887 -1.283 1.00 93.19 216 VAL A N 1
ATOM 1680 C CA . VAL A 1 216 ? 7.514 -2.210 -0.647 1.00 93.19 216 VAL A CA 1
ATOM 1681 C C . VAL A 1 216 ? 8.889 -2.347 0.017 1.00 93.19 216 VAL A C 1
ATOM 1683 O O . VAL A 1 216 ? 9.814 -2.904 -0.583 1.00 93.19 216 VAL A O 1
ATOM 1686 N N . PRO A 1 217 ? 9.062 -1.835 1.249 1.00 90.00 217 PRO A N 1
ATOM 1687 C CA . PRO A 1 217 ? 10.381 -1.735 1.880 1.00 90.00 217 PRO A CA 1
ATOM 1688 C C . PRO A 1 217 ? 11.030 -3.090 2.158 1.00 90.00 217 PRO A C 1
ATOM 1690 O O . PRO A 1 217 ? 12.245 -3.270 1.973 1.00 90.00 217 PRO A O 1
ATOM 1693 N N . HIS A 1 218 ? 10.230 -4.068 2.579 1.00 89.06 218 HIS A N 1
ATOM 1694 C CA . HIS A 1 218 ? 10.702 -5.370 3.037 1.00 89.06 218 HIS A CA 1
ATOM 1695 C C . HIS A 1 218 ? 9.655 -6.474 2.850 1.00 89.06 218 HIS A C 1
ATOM 1697 O O . HIS A 1 218 ? 8.512 -6.220 2.489 1.00 89.06 218 HIS A O 1
ATOM 1703 N N . GLY A 1 219 ? 10.039 -7.724 3.126 1.00 88.38 219 GLY A N 1
ATOM 1704 C CA . GLY A 1 219 ? 9.150 -8.885 2.983 1.00 88.38 219 GLY A CA 1
ATOM 1705 C C . GLY A 1 219 ? 7.972 -8.921 3.963 1.00 88.38 219 GLY A C 1
ATOM 1706 O O . GLY A 1 219 ? 6.963 -9.556 3.684 1.00 88.38 219 GLY A O 1
ATOM 1707 N N . PHE A 1 220 ? 8.073 -8.220 5.094 1.00 87.38 220 PHE A N 1
ATOM 1708 C CA . PHE A 1 220 ? 7.065 -8.211 6.160 1.00 87.38 220 PHE A CA 1
ATOM 1709 C C . PHE A 1 220 ? 5.952 -7.173 5.933 1.00 87.38 220 PHE A C 1
ATOM 1711 O O . PHE A 1 220 ? 5.630 -6.366 6.800 1.00 87.38 220 PHE A O 1
ATOM 1718 N N . CYS A 1 221 ? 5.413 -7.142 4.719 1.00 87.31 221 CYS A N 1
ATOM 1719 C CA . CYS A 1 221 ? 4.438 -6.151 4.279 1.00 87.31 221 CYS A CA 1
ATOM 1720 C C . CYS A 1 221 ? 3.130 -6.826 3.872 1.00 87.31 221 CYS A C 1
ATOM 1722 O O . CYS A 1 221 ? 3.137 -7.911 3.291 1.00 87.31 221 CYS A O 1
ATOM 1724 N N . LYS A 1 222 ? 2.003 -6.148 4.097 1.00 88.19 222 LYS A N 1
ATOM 1725 C CA . LYS A 1 222 ? 0.743 -6.499 3.437 1.00 88.19 222 LYS A CA 1
ATOM 1726 C C . LYS A 1 222 ? 0.604 -5.696 2.163 1.00 88.19 222 LYS A C 1
ATOM 1728 O O . LYS A 1 222 ? 0.521 -4.474 2.214 1.00 88.19 222 LYS A O 1
ATOM 1733 N N . ILE A 1 223 ? 0.556 -6.382 1.029 1.00 93.31 223 ILE A N 1
ATOM 1734 C CA . ILE A 1 223 ? 0.580 -5.734 -0.278 1.00 93.31 223 ILE A CA 1
ATOM 1735 C C . ILE A 1 223 ? -0.760 -5.951 -0.973 1.00 93.31 223 ILE A C 1
ATOM 1737 O O . ILE A 1 223 ? -1.226 -7.084 -1.099 1.00 93.31 223 ILE A O 1
ATOM 1741 N N . SER A 1 224 ? -1.371 -4.862 -1.432 1.00 93.94 224 SER A N 1
ATOM 1742 C CA . SER A 1 224 ? -2.519 -4.887 -2.336 1.00 93.94 224 SER A CA 1
ATOM 1743 C C . SER A 1 224 ? -2.054 -4.455 -3.720 1.00 93.94 224 SER A C 1
ATOM 1745 O O . SER A 1 224 ? -1.531 -3.356 -3.886 1.00 93.94 224 SER A O 1
ATOM 1747 N N . ILE A 1 225 ? -2.267 -5.307 -4.716 1.00 96.00 225 ILE A N 1
ATOM 1748 C CA . ILE A 1 225 ? -2.053 -4.985 -6.124 1.00 96.00 225 ILE A CA 1
ATOM 1749 C C . ILE A 1 225 ? -3.417 -4.689 -6.744 1.00 96.00 225 ILE A C 1
ATOM 1751 O O . ILE A 1 225 ? -4.334 -5.509 -6.674 1.00 96.00 225 ILE A O 1
ATOM 1755 N N . ILE A 1 226 ? -3.545 -3.505 -7.333 1.00 94.62 226 ILE A N 1
ATOM 1756 C CA . ILE A 1 226 ? -4.769 -2.991 -7.935 1.00 94.62 226 ILE A CA 1
ATOM 1757 C C . ILE A 1 226 ? -4.577 -2.947 -9.451 1.00 94.62 226 ILE A C 1
ATOM 1759 O O . ILE A 1 226 ? -3.755 -2.196 -9.978 1.00 94.62 226 ILE A O 1
ATOM 1763 N N . ILE A 1 227 ? -5.350 -3.768 -10.153 1.00 95.12 227 ILE A N 1
ATOM 1764 C CA . ILE A 1 227 ? -5.303 -3.955 -11.603 1.00 95.12 227 ILE A CA 1
ATOM 1765 C C . ILE A 1 227 ? -6.543 -3.308 -12.220 1.00 95.12 227 ILE A C 1
ATOM 1767 O O . ILE A 1 227 ? -7.667 -3.544 -11.762 1.00 95.12 227 ILE A O 1
ATOM 1771 N N . ALA A 1 228 ? -6.335 -2.499 -13.264 1.00 91.25 228 ALA A N 1
ATOM 1772 C CA . ALA A 1 228 ? -7.395 -1.768 -13.966 1.00 91.25 228 ALA A CA 1
ATOM 1773 C C . ALA A 1 228 ? -8.330 -0.984 -13.014 1.00 91.25 228 ALA A C 1
ATOM 1775 O O . ALA A 1 228 ? -9.546 -0.951 -13.208 1.00 91.25 228 ALA A O 1
ATOM 1776 N N . ASP A 1 229 ? -7.767 -0.428 -11.933 1.00 88.88 229 ASP A N 1
ATOM 1777 C CA . ASP A 1 229 ? -8.466 0.328 -10.878 1.00 88.88 229 ASP A CA 1
ATOM 1778 C C . ASP A 1 229 ? -9.650 -0.394 -10.201 1.00 88.88 229 ASP A C 1
ATOM 1780 O O . ASP A 1 229 ? -10.410 0.219 -9.456 1.00 88.88 229 ASP A O 1
ATOM 1784 N N . SER A 1 230 ? -9.814 -1.701 -10.434 1.00 90.56 230 SER A N 1
ATOM 1785 C CA . SER A 1 230 ? -11.037 -2.434 -10.067 1.00 90.56 230 SER A CA 1
ATOM 1786 C C . SER A 1 230 ? -10.764 -3.796 -9.431 1.00 90.56 230 SER A C 1
ATOM 1788 O O . SER A 1 230 ? -11.482 -4.226 -8.523 1.00 90.56 230 SER A O 1
ATOM 1790 N N . ILE A 1 231 ? -9.739 -4.508 -9.901 1.00 94.06 231 ILE A N 1
ATOM 1791 C CA . ILE A 1 231 ? -9.366 -5.822 -9.378 1.00 94.06 231 ILE A CA 1
ATOM 1792 C C . ILE A 1 231 ? -8.316 -5.609 -8.297 1.00 94.06 231 ILE A C 1
ATOM 1794 O O . ILE A 1 231 ? -7.269 -5.037 -8.564 1.00 94.06 231 ILE A O 1
ATOM 1798 N N . ILE A 1 232 ? -8.580 -6.096 -7.088 1.00 94.06 232 ILE A N 1
ATOM 1799 C CA . ILE A 1 232 ? -7.650 -6.006 -5.962 1.00 94.06 232 ILE A CA 1
ATOM 1800 C C . ILE A 1 232 ? -7.241 -7.425 -5.591 1.00 94.06 232 ILE A C 1
ATOM 1802 O O . ILE A 1 232 ? -8.093 -8.242 -5.234 1.00 94.06 232 ILE A O 1
ATOM 1806 N N . VAL A 1 233 ? -5.946 -7.710 -5.670 1.00 95.38 233 VAL A N 1
ATOM 1807 C CA . VAL A 1 233 ? -5.353 -8.999 -5.298 1.00 95.38 233 VAL A CA 1
ATOM 1808 C C . VAL A 1 233 ? -4.232 -8.790 -4.294 1.00 95.38 233 VAL A C 1
ATOM 1810 O O . VAL A 1 233 ? -3.628 -7.722 -4.225 1.00 95.38 233 VAL A O 1
ATOM 1813 N N . ASP A 1 234 ? -3.950 -9.819 -3.507 1.00 94.50 234 ASP A N 1
ATOM 1814 C CA . ASP A 1 234 ? -2.824 -9.772 -2.584 1.00 94.50 234 ASP A CA 1
ATOM 1815 C C . ASP A 1 234 ? -1.504 -10.026 -3.297 1.00 94.50 234 ASP A C 1
ATOM 1817 O O . ASP A 1 234 ? -1.413 -10.880 -4.184 1.00 94.50 234 ASP A O 1
ATOM 1821 N N . GLY A 1 235 ? -0.493 -9.282 -2.860 1.00 95.44 235 GLY A N 1
ATOM 1822 C CA . GLY A 1 235 ? 0.892 -9.455 -3.257 1.00 95.44 235 GLY A CA 1
ATOM 1823 C C . GLY A 1 235 ? 1.722 -10.139 -2.172 1.00 95.44 235 GLY A C 1
ATOM 1824 O O . GLY A 1 235 ? 1.528 -9.913 -0.980 1.00 95.44 235 GLY A O 1
ATOM 1825 N N . GLU A 1 236 ? 2.690 -10.934 -2.604 1.00 94.81 236 GLU A N 1
ATOM 1826 C CA . GLU A 1 236 ? 3.728 -11.548 -1.779 1.00 94.81 236 GLU A CA 1
ATOM 1827 C C . GLU A 1 236 ? 5.097 -11.100 -2.297 1.00 94.81 236 GLU A C 1
ATOM 1829 O O . GLU A 1 236 ? 5.388 -11.225 -3.489 1.00 94.81 236 GLU A O 1
ATOM 1834 N N . VAL A 1 237 ? 5.966 -10.595 -1.422 1.00 94.88 237 VAL A N 1
ATOM 1835 C CA . VAL A 1 237 ? 7.335 -10.239 -1.816 1.00 94.88 237 VAL A CA 1
ATOM 1836 C C . VAL A 1 237 ? 8.108 -11.500 -2.181 1.00 94.88 237 VAL A C 1
ATOM 1838 O O . VAL A 1 237 ? 8.299 -12.385 -1.353 1.00 94.88 237 VAL A O 1
ATOM 1841 N N . ARG A 1 238 ? 8.604 -11.567 -3.417 1.00 93.44 238 ARG A N 1
ATOM 1842 C CA . ARG A 1 238 ? 9.502 -12.637 -3.870 1.00 93.44 238 ARG A CA 1
ATOM 1843 C C . ARG A 1 238 ? 10.960 -12.265 -3.752 1.00 93.44 238 ARG A C 1
ATOM 1845 O O . ARG A 1 238 ? 11.796 -13.136 -3.528 1.00 93.44 238 ARG A O 1
ATOM 1852 N N . PHE A 1 239 ? 11.262 -10.986 -3.917 1.00 93.12 239 PHE A N 1
ATOM 1853 C CA . PHE A 1 239 ? 12.625 -10.501 -3.872 1.00 93.12 239 PHE A CA 1
ATOM 1854 C C . PHE A 1 239 ? 12.653 -9.002 -3.605 1.00 93.12 239 PHE A C 1
ATOM 1856 O O . PHE A 1 239 ? 11.868 -8.257 -4.182 1.00 93.12 239 PHE A O 1
ATOM 1863 N N . CYS A 1 240 ? 13.595 -8.565 -2.776 1.00 92.19 240 CYS A N 1
ATOM 1864 C CA . CYS A 1 240 ? 13.933 -7.159 -2.604 1.00 92.19 240 CYS A CA 1
ATOM 1865 C C . CYS A 1 240 ? 15.393 -6.976 -2.995 1.00 92.19 240 CYS A C 1
ATOM 1867 O O . CYS A 1 240 ? 16.277 -7.569 -2.375 1.00 92.19 240 CYS A O 1
ATOM 1869 N N . HIS A 1 241 ? 15.657 -6.142 -3.996 1.00 91.62 241 HIS A N 1
ATOM 1870 C CA . HIS A 1 241 ? 17.019 -5.841 -4.391 1.00 91.62 241 HIS A CA 1
ATOM 1871 C C . HIS A 1 241 ? 17.672 -4.922 -3.340 1.00 91.62 241 HIS A C 1
ATOM 1873 O O . HIS A 1 241 ? 17.133 -3.846 -3.053 1.00 91.62 241 HIS A O 1
ATOM 1879 N N . PRO A 1 242 ? 18.824 -5.300 -2.753 1.00 85.25 242 PRO A N 1
ATOM 1880 C CA . PRO A 1 242 ? 19.485 -4.520 -1.711 1.00 85.25 242 PRO A CA 1
ATOM 1881 C C . PRO A 1 242 ? 20.082 -3.213 -2.243 1.00 85.25 242 PRO A C 1
ATOM 1883 O O . PRO A 1 242 ? 19.984 -2.210 -1.554 1.00 85.25 242 PRO A O 1
ATOM 1886 N N . LEU A 1 243 ? 20.635 -3.214 -3.466 1.00 87.81 243 LEU A N 1
ATOM 1887 C CA . LEU A 1 243 ? 21.351 -2.059 -4.040 1.00 87.81 243 LEU A CA 1
ATOM 1888 C C . LEU A 1 243 ? 20.469 -1.157 -4.922 1.00 87.81 243 LEU A C 1
ATOM 1890 O O . LEU A 1 243 ? 20.370 0.029 -4.671 1.00 87.81 243 LEU A O 1
ATOM 1894 N N . HIS A 1 244 ? 19.763 -1.714 -5.910 1.00 90.50 244 HIS A N 1
ATOM 1895 C CA . HIS A 1 244 ? 18.914 -0.971 -6.857 1.00 90.50 244 HIS A CA 1
ATOM 1896 C C . HIS A 1 244 ? 17.511 -0.577 -6.348 1.00 90.50 244 HIS A C 1
ATOM 1898 O O . HIS A 1 244 ? 16.680 -0.127 -7.127 1.00 90.50 244 HIS A O 1
ATOM 1904 N N . ASN A 1 245 ? 17.216 -0.791 -5.060 1.00 90.25 245 ASN A N 1
ATOM 1905 C CA . ASN A 1 245 ? 15.995 -0.320 -4.386 1.00 90.25 245 ASN A CA 1
ATOM 1906 C C . ASN A 1 245 ? 14.646 -0.672 -5.071 1.00 90.25 245 ASN A C 1
ATOM 1908 O O . ASN A 1 245 ? 13.667 0.058 -4.944 1.00 90.25 245 ASN A O 1
ATOM 1912 N N . TYR A 1 246 ? 14.548 -1.815 -5.756 1.00 94.31 246 TYR A N 1
ATOM 1913 C CA . TYR A 1 246 ? 13.276 -2.350 -6.264 1.00 94.31 246 TYR A CA 1
ATOM 1914 C C . TYR A 1 246 ? 12.905 -3.674 -5.589 1.00 94.31 246 TYR A C 1
ATOM 1916 O O . TYR A 1 246 ? 13.756 -4.381 -5.046 1.00 94.31 246 TYR A O 1
ATOM 1924 N N . ALA A 1 247 ? 11.623 -4.008 -5.616 1.00 95.12 247 ALA A N 1
ATOM 1925 C CA . ALA A 1 247 ? 11.064 -5.264 -5.153 1.00 95.12 247 ALA A CA 1
ATOM 1926 C C . ALA A 1 247 ? 10.276 -5.939 -6.276 1.00 95.12 247 ALA A C 1
ATOM 1928 O O . ALA A 1 247 ? 9.649 -5.286 -7.110 1.00 95.12 247 ALA A O 1
ATOM 1929 N N . LEU A 1 248 ? 10.303 -7.267 -6.268 1.00 96.06 248 LEU A N 1
ATOM 1930 C CA . LEU A 1 248 ? 9.490 -8.115 -7.121 1.00 96.06 248 LEU A CA 1
ATOM 1931 C C . LEU A 1 248 ? 8.413 -8.751 -6.258 1.00 96.06 248 LEU A C 1
ATOM 1933 O O . LEU A 1 248 ? 8.706 -9.443 -5.278 1.00 96.06 248 LEU A O 1
ATOM 1937 N N . VAL A 1 249 ? 7.165 -8.489 -6.623 1.00 97.19 249 VAL A N 1
ATOM 1938 C CA . VAL A 1 249 ? 5.981 -8.917 -5.886 1.00 97.19 249 VAL A CA 1
ATOM 1939 C C . VAL A 1 249 ? 5.189 -9.870 -6.764 1.00 97.19 249 VAL A C 1
ATOM 1941 O O . VAL A 1 249 ? 4.957 -9.603 -7.942 1.00 97.19 249 VAL A O 1
ATOM 1944 N N . LYS A 1 250 ? 4.779 -10.996 -6.188 1.00 96.69 250 LYS A N 1
ATOM 1945 C CA . LYS A 1 250 ? 3.954 -11.997 -6.849 1.00 96.69 250 LYS A CA 1
ATOM 1946 C C . LYS A 1 250 ? 2.498 -11.858 -6.434 1.00 96.69 250 LYS A C 1
ATOM 1948 O O . LYS A 1 250 ? 2.216 -11.760 -5.247 1.00 96.69 250 LYS A O 1
ATOM 1953 N N . TYR A 1 251 ? 1.586 -11.926 -7.392 1.00 97.00 251 TYR A N 1
ATOM 1954 C CA . TYR A 1 251 ? 0.153 -12.100 -7.168 1.00 97.00 251 TYR A CA 1
ATOM 1955 C C . TYR A 1 251 ? -0.326 -13.419 -7.779 1.00 97.00 251 TYR A C 1
ATOM 1957 O O . TYR A 1 251 ? 0.400 -14.094 -8.508 1.00 97.00 251 TYR A O 1
ATOM 1965 N N . ASN A 1 252 ? -1.562 -13.811 -7.469 1.00 96.81 252 ASN A N 1
ATOM 1966 C CA . ASN A 1 252 ? -2.189 -14.974 -8.091 1.00 96.81 252 ASN A CA 1
ATOM 1967 C C . ASN A 1 252 ? -2.919 -14.560 -9.386 1.00 96.81 252 ASN A C 1
ATOM 1969 O O . ASN A 1 252 ? -3.997 -13.963 -9.294 1.00 96.81 252 ASN A O 1
ATOM 1973 N N . PRO A 1 253 ? -2.403 -14.905 -10.581 1.00 96.56 253 PRO A N 1
ATOM 1974 C CA . PRO A 1 253 ? -2.999 -14.495 -11.853 1.00 96.56 253 PRO A CA 1
ATOM 1975 C C . PRO A 1 253 ? -4.375 -15.120 -12.099 1.00 96.56 253 PRO A C 1
ATOM 1977 O O . PRO A 1 253 ? -5.202 -14.529 -12.782 1.00 96.56 253 PRO A O 1
ATOM 1980 N N . LYS A 1 254 ? -4.699 -16.254 -11.459 1.00 96.81 254 LYS A N 1
ATOM 1981 C CA . LYS A 1 254 ? -6.026 -16.890 -11.574 1.00 96.81 254 LYS A CA 1
ATOM 1982 C C . LYS A 1 254 ? -7.159 -16.031 -11.006 1.00 96.81 254 LYS A C 1
ATOM 1984 O O . LYS A 1 254 ? -8.322 -16.297 -11.289 1.00 96.81 254 LYS A O 1
ATOM 1989 N N . LEU A 1 255 ? -6.836 -15.034 -10.179 1.00 96.00 255 LEU A N 1
ATOM 1990 C CA . LEU A 1 255 ? -7.809 -14.092 -9.626 1.00 96.00 255 LEU A CA 1
ATOM 1991 C C . LEU A 1 255 ? -8.107 -12.915 -10.570 1.00 96.00 255 LEU A C 1
ATOM 1993 O O . LEU A 1 255 ? -8.993 -12.112 -10.278 1.00 96.00 255 LEU A O 1
ATOM 1997 N N . VAL A 1 256 ? -7.381 -12.807 -11.684 1.00 96.12 256 VAL A N 1
ATOM 1998 C CA . VAL A 1 256 ? -7.420 -11.668 -12.600 1.00 96.12 256 VAL A CA 1
ATOM 1999 C C . VAL A 1 256 ? -8.022 -12.116 -13.928 1.00 96.12 256 VAL A C 1
ATOM 2001 O O . VAL A 1 256 ? -7.410 -12.861 -14.683 1.00 96.12 256 VAL A O 1
ATOM 2004 N N . MET A 1 257 ? -9.231 -11.646 -14.230 1.00 94.69 257 MET A N 1
ATOM 2005 C CA . MET A 1 257 ? -9.908 -11.871 -15.512 1.00 94.69 257 MET A CA 1
ATOM 2006 C C . MET A 1 257 ? -9.878 -10.586 -16.351 1.00 94.69 257 MET A C 1
ATOM 2008 O O . MET A 1 257 ? -10.912 -9.980 -16.632 1.00 94.69 257 MET A O 1
ATOM 2012 N N . ALA A 1 258 ? -8.677 -10.134 -16.699 1.00 93.88 258 ALA A N 1
ATOM 2013 C CA . ALA A 1 258 ? -8.441 -8.941 -17.508 1.00 93.88 258 ALA A CA 1
ATOM 2014 C C . ALA A 1 258 ? -7.301 -9.199 -18.506 1.00 93.88 258 ALA A C 1
ATOM 2016 O O . ALA A 1 258 ? -6.467 -10.071 -18.272 1.00 93.88 258 ALA A O 1
ATOM 2017 N N . ASP A 1 259 ? -7.251 -8.429 -19.596 1.00 94.06 259 ASP A N 1
ATOM 2018 C CA . ASP A 1 259 ? -6.174 -8.471 -20.605 1.00 94.06 259 ASP A CA 1
ATOM 2019 C C . ASP A 1 259 ? -4.898 -7.791 -20.075 1.00 94.06 259 ASP A C 1
ATOM 2021 O O . ASP A 1 259 ? -4.507 -6.720 -20.534 1.00 94.06 259 ASP A O 1
ATOM 2025 N N . LEU A 1 260 ? -4.318 -8.361 -19.017 1.00 95.00 260 LEU A N 1
ATOM 2026 C CA . LEU A 1 260 ? -3.072 -7.909 -18.407 1.00 95.00 260 LEU A CA 1
ATOM 2027 C C . LEU A 1 260 ? -1.881 -8.494 -19.177 1.00 95.00 260 LEU A C 1
ATOM 2029 O O . LEU A 1 260 ? -1.862 -9.684 -19.483 1.00 95.00 260 LEU A O 1
ATOM 2033 N N . GLN A 1 261 ? -0.876 -7.672 -19.469 1.00 95.69 261 GLN A N 1
ATOM 2034 C CA . GLN A 1 261 ? 0.211 -8.016 -20.385 1.00 95.69 261 GLN A CA 1
ATOM 2035 C C . GLN A 1 261 ? 1.582 -7.801 -19.758 1.00 95.69 261 GLN A C 1
ATOM 2037 O O . GLN A 1 261 ? 1.823 -6.798 -19.088 1.00 95.69 261 GLN A O 1
ATOM 2042 N N . SER A 1 262 ? 2.509 -8.716 -20.037 1.00 96.38 262 SER A N 1
ATOM 2043 C CA . SER A 1 262 ? 3.919 -8.558 -19.682 1.00 96.38 262 SER A CA 1
ATOM 2044 C C . SER A 1 262 ? 4.556 -7.443 -20.504 1.00 96.38 262 SER A C 1
ATOM 2046 O O . SER A 1 262 ? 4.391 -7.379 -21.724 1.00 96.38 262 SER A O 1
ATOM 2048 N N . VAL A 1 263 ? 5.334 -6.595 -19.844 1.00 95.12 263 VAL A N 1
ATOM 2049 C CA . VAL A 1 263 ? 6.082 -5.535 -20.513 1.00 95.12 263 VAL A CA 1
ATOM 2050 C C . VAL A 1 263 ? 7.234 -6.106 -21.352 1.00 95.12 263 VAL A C 1
ATOM 2052 O O . VAL A 1 263 ? 7.862 -7.106 -20.989 1.00 95.12 263 VAL A O 1
ATOM 2055 N N . ARG A 1 264 ? 7.560 -5.443 -22.467 1.00 94.75 264 ARG A N 1
ATOM 2056 C CA . ARG A 1 264 ? 8.771 -5.729 -23.251 1.00 94.75 264 ARG A CA 1
ATOM 2057 C C . ARG A 1 264 ? 9.918 -4.867 -22.738 1.00 94.75 264 ARG A C 1
ATOM 2059 O O . ARG A 1 264 ? 9.832 -3.645 -22.804 1.00 94.75 264 ARG A O 1
ATOM 2066 N N . LEU A 1 265 ? 10.969 -5.507 -22.234 1.00 95.56 265 LEU A N 1
ATOM 2067 C CA . LEU A 1 265 ? 12.156 -4.845 -21.687 1.00 95.56 265 LEU A CA 1
ATOM 2068 C C . LEU A 1 265 ? 13.308 -4.892 -22.693 1.00 95.56 265 LEU A C 1
ATOM 2070 O O . LEU A 1 265 ? 13.530 -5.920 -23.332 1.00 95.56 265 LEU A O 1
ATOM 2074 N N . SER A 1 266 ? 14.063 -3.803 -22.795 1.00 96.00 266 SER A N 1
ATOM 2075 C CA . SER A 1 266 ? 15.285 -3.730 -23.596 1.00 96.00 266 SER A CA 1
ATOM 2076 C C . SER A 1 266 ? 16.494 -4.224 -22.809 1.00 96.00 266 SER A C 1
ATOM 2078 O O . SER A 1 266 ? 16.716 -3.807 -21.674 1.00 96.00 266 SER A O 1
ATOM 2080 N N . SER A 1 267 ? 17.324 -5.060 -23.430 1.00 94.50 267 SER A N 1
ATOM 2081 C CA . SER A 1 267 ? 18.655 -5.405 -22.913 1.00 94.50 267 SER A CA 1
ATOM 2082 C C . SER A 1 267 ? 19.737 -4.400 -23.310 1.00 94.50 267 SER A C 1
ATOM 2084 O O . SER A 1 267 ? 20.866 -4.524 -22.856 1.00 94.50 267 SER A O 1
ATOM 2086 N N . VAL A 1 268 ? 19.410 -3.452 -24.191 1.00 94.12 268 VAL A N 1
ATOM 2087 C CA . VAL A 1 268 ? 20.322 -2.401 -24.652 1.00 94.12 268 VAL A CA 1
ATOM 2088 C C . VAL A 1 268 ? 20.278 -1.247 -23.662 1.00 94.12 268 VAL A C 1
ATOM 2090 O O . VAL A 1 268 ? 19.180 -0.761 -23.362 1.00 94.12 268 VAL A O 1
ATOM 2093 N N . ASP A 1 269 ? 21.457 -0.839 -23.195 1.00 91.12 269 ASP A N 1
ATOM 2094 C CA . ASP A 1 269 ? 21.648 0.326 -22.335 1.00 91.12 269 ASP A CA 1
ATOM 2095 C C . ASP A 1 269 ? 21.235 1.623 -23.030 1.00 91.12 269 ASP A C 1
ATOM 2097 O O . ASP A 1 269 ? 21.232 1.736 -24.258 1.00 91.12 269 ASP A O 1
ATOM 2101 N N . LEU A 1 270 ? 20.835 2.601 -22.221 1.00 94.00 270 LEU A N 1
ATOM 2102 C CA . LEU A 1 270 ? 20.532 3.939 -22.703 1.00 94.00 270 LEU A CA 1
ATOM 2103 C C . LEU A 1 270 ? 21.818 4.750 -22.823 1.00 94.00 270 LEU A C 1
ATOM 2105 O O . LEU A 1 270 ? 22.717 4.626 -22.001 1.00 94.00 270 LEU A O 1
ATOM 2109 N N . GLU A 1 271 ? 21.861 5.626 -23.820 1.00 94.94 271 GLU A N 1
ATOM 2110 C CA . GLU A 1 271 ? 22.932 6.604 -23.985 1.00 94.94 271 GLU A CA 1
ATOM 2111 C C . GLU A 1 271 ? 22.389 8.017 -23.763 1.00 94.94 271 GLU A C 1
ATOM 2113 O O . GLU A 1 271 ? 21.212 8.307 -24.023 1.00 94.94 271 GLU A O 1
ATOM 2118 N N . GLN A 1 272 ? 23.255 8.921 -23.311 1.00 96.25 272 GLN A N 1
ATOM 2119 C CA . GLN A 1 272 ? 22.929 10.341 -23.226 1.00 96.25 272 GLN A CA 1
ATOM 2120 C C . GLN A 1 272 ? 22.473 10.872 -24.596 1.00 96.25 272 GLN A C 1
ATOM 2122 O O . GLN A 1 272 ? 23.045 10.543 -25.632 1.00 96.25 272 GLN A O 1
ATOM 2127 N N . GLY A 1 273 ? 21.418 11.687 -24.611 1.00 96.00 273 GLY A N 1
ATOM 2128 C CA . GLY A 1 273 ? 20.805 12.209 -25.834 1.00 96.00 273 GLY A CA 1
ATOM 2129 C C . GLY A 1 273 ? 19.761 11.286 -26.473 1.00 96.00 273 GLY A C 1
ATOM 2130 O O . GLY A 1 273 ? 19.066 11.715 -27.395 1.00 96.00 273 GLY A O 1
ATOM 2131 N N . THR A 1 274 ? 19.577 10.057 -25.974 1.00 96.50 274 THR A N 1
ATOM 2132 C CA . THR A 1 274 ? 18.533 9.151 -26.481 1.00 96.50 274 THR A CA 1
ATOM 2133 C C . THR A 1 274 ? 17.145 9.763 -26.287 1.00 96.50 274 THR A C 1
ATOM 2135 O O . THR A 1 274 ? 16.772 10.120 -25.168 1.00 96.50 274 THR A O 1
ATOM 2138 N N . SER A 1 275 ? 16.357 9.860 -27.364 1.00 95.94 275 SER A N 1
ATOM 2139 C CA . SER A 1 275 ? 14.963 10.312 -27.299 1.00 95.94 275 SER A CA 1
ATOM 2140 C C . SER A 1 275 ? 14.022 9.165 -26.938 1.00 95.94 275 SER A C 1
ATOM 2142 O O . SER A 1 275 ? 14.134 8.062 -27.469 1.00 95.94 275 SER A O 1
ATOM 2144 N N . LEU A 1 276 ? 13.089 9.434 -26.026 1.00 95.81 276 LEU A N 1
ATOM 2145 C CA . LEU A 1 276 ? 12.136 8.460 -25.502 1.00 95.81 276 LEU A CA 1
ATOM 2146 C C . LEU A 1 276 ? 10.877 9.156 -24.979 1.00 95.81 276 LEU A C 1
ATOM 2148 O O . LEU A 1 276 ? 10.812 10.381 -24.884 1.00 95.81 276 LEU A O 1
ATOM 2152 N N . TYR A 1 277 ? 9.870 8.379 -24.608 1.00 95.19 277 TYR A N 1
ATOM 2153 C CA . TYR A 1 277 ? 8.704 8.874 -23.891 1.00 95.19 277 TYR A CA 1
ATOM 2154 C C . TYR A 1 277 ? 8.825 8.570 -22.407 1.00 95.19 277 TYR A C 1
ATOM 2156 O O . TYR A 1 277 ? 9.113 7.439 -22.018 1.00 95.19 277 TYR A O 1
ATOM 2164 N N . PHE A 1 278 ? 8.553 9.576 -21.587 1.00 95.12 278 PHE A N 1
ATOM 2165 C CA . PHE A 1 278 ? 8.393 9.430 -20.152 1.00 95.12 278 PHE A CA 1
ATOM 2166 C C . PHE A 1 278 ? 6.905 9.339 -19.820 1.00 95.12 278 PHE A C 1
ATOM 2168 O O . PHE A 1 278 ? 6.142 10.268 -20.099 1.00 95.12 278 PHE A O 1
ATOM 2175 N N . LEU A 1 279 ? 6.511 8.216 -19.226 1.00 93.62 279 LEU A N 1
ATOM 2176 C CA . LEU A 1 279 ? 5.184 7.987 -18.671 1.00 93.62 279 LEU A CA 1
ATOM 2177 C C . LEU A 1 279 ? 5.287 7.978 -17.145 1.00 93.62 279 LEU A C 1
ATOM 2179 O O . LEU A 1 279 ? 5.755 7.000 -16.567 1.00 93.62 279 LEU A O 1
ATOM 2183 N N . GLY A 1 280 ? 4.871 9.064 -16.503 1.00 92.81 280 GLY A N 1
ATOM 2184 C CA . GLY A 1 280 ? 4.980 9.265 -15.062 1.00 92.81 280 GLY A CA 1
ATOM 2185 C C . GLY A 1 280 ? 3.641 9.182 -14.333 1.00 92.81 280 GLY A C 1
ATOM 2186 O O . GLY A 1 280 ? 2.581 9.460 -14.897 1.00 92.81 280 GLY A O 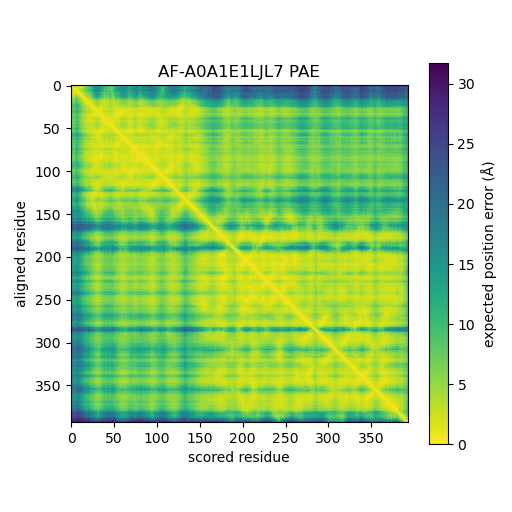1
ATOM 2187 N N . PHE A 1 281 ? 3.709 8.829 -13.053 1.00 91.81 281 PHE A N 1
ATOM 2188 C CA . PHE A 1 281 ? 2.589 8.809 -12.120 1.00 91.81 281 PHE A CA 1
ATOM 2189 C C . PHE A 1 281 ? 2.938 9.644 -10.893 1.00 91.81 281 PHE A C 1
ATOM 2191 O O . PHE A 1 281 ? 3.979 9.440 -10.257 1.00 91.81 281 PHE A O 1
ATOM 2198 N N . LYS A 1 282 ? 2.045 10.578 -10.563 1.00 88.75 282 LYS A N 1
ATOM 2199 C CA . LYS A 1 282 ? 2.149 11.411 -9.363 1.00 88.75 282 LYS A CA 1
ATOM 2200 C C . LYS A 1 282 ? 2.034 10.556 -8.101 1.00 88.75 282 LYS A C 1
ATOM 2202 O O . LYS A 1 282 ? 1.435 9.484 -8.120 1.00 88.75 282 LYS A O 1
ATOM 2207 N N . ASN A 1 283 ? 2.598 11.043 -7.000 1.00 77.56 283 ASN A N 1
ATOM 2208 C CA . ASN A 1 283 ? 2.731 10.291 -5.743 1.00 77.56 283 ASN A CA 1
ATOM 2209 C C . ASN A 1 283 ? 1.410 9.828 -5.116 1.00 77.56 283 ASN A C 1
ATOM 2211 O O . ASN A 1 283 ? 1.374 8.831 -4.405 1.00 77.56 283 ASN A O 1
ATOM 2215 N N . ASP A 1 284 ? 0.332 10.560 -5.353 1.00 69.00 284 ASP A N 1
ATOM 2216 C CA . ASP A 1 284 ? -1.016 10.242 -4.885 1.00 69.00 284 ASP A CA 1
ATOM 2217 C C . ASP A 1 284 ? -1.783 9.343 -5.875 1.00 69.00 284 ASP A C 1
ATOM 2219 O O . ASP A 1 284 ? -2.885 8.879 -5.585 1.00 69.00 284 ASP A O 1
ATOM 2223 N N . ASN A 1 285 ? -1.201 9.084 -7.052 1.00 69.44 285 ASN A N 1
ATOM 2224 C CA . ASN A 1 285 ? -1.843 8.468 -8.209 1.00 69.44 285 ASN A CA 1
ATOM 2225 C C . ASN A 1 285 ? -3.171 9.150 -8.605 1.00 69.44 285 ASN A C 1
ATOM 2227 O O . ASN A 1 285 ? -4.030 8.519 -9.236 1.00 69.44 285 ASN A O 1
ATOM 2231 N N . ILE A 1 286 ? -3.346 10.431 -8.255 1.00 64.00 286 ILE A N 1
ATOM 2232 C CA . ILE A 1 286 ? -4.525 11.228 -8.596 1.00 64.00 286 ILE A CA 1
ATOM 2233 C C . ILE A 1 286 ? -4.318 11.819 -9.994 1.00 64.00 286 ILE A C 1
ATOM 2235 O O . ILE A 1 286 ? -3.293 12.421 -10.301 1.00 64.00 286 ILE A O 1
ATOM 2239 N N . GLY A 1 287 ? -5.313 11.643 -10.868 1.00 66.06 287 GLY A N 1
ATOM 2240 C CA . GLY A 1 287 ? -5.317 12.231 -12.215 1.00 66.06 287 GLY A CA 1
ATOM 2241 C C . GLY A 1 287 ? -4.791 11.335 -13.345 1.00 66.06 287 GLY A C 1
ATOM 2242 O O . GLY A 1 287 ? -4.867 11.738 -14.502 1.00 66.06 287 GLY A O 1
ATOM 2243 N N . GLY A 1 288 ? -4.350 10.107 -13.047 1.00 78.81 288 GLY A N 1
ATOM 2244 C CA . GLY A 1 288 ? -3.888 9.146 -14.058 1.00 78.81 288 GLY A CA 1
ATOM 2245 C C . GLY A 1 288 ? -2.460 9.410 -14.567 1.00 78.81 288 GLY A C 1
ATOM 2246 O O . GLY A 1 288 ? -1.759 10.265 -14.028 1.00 78.81 288 GLY A O 1
ATOM 2247 N N . PRO A 1 289 ? -1.989 8.644 -15.568 1.00 87.44 289 PRO A N 1
ATOM 2248 C CA . PRO A 1 289 ? -0.639 8.795 -16.104 1.00 87.44 289 PRO A CA 1
ATOM 2249 C C . PRO A 1 289 ? -0.454 10.109 -16.861 1.00 87.44 289 PRO A C 1
ATOM 2251 O O . PRO A 1 289 ? -1.310 10.511 -17.651 1.00 87.44 289 PRO A O 1
ATOM 2254 N N . VAL A 1 290 ? 0.723 10.710 -16.708 1.00 89.31 290 VAL A N 1
ATOM 2255 C CA . VAL A 1 290 ? 1.180 11.845 -17.512 1.00 89.31 290 VAL A CA 1
ATOM 2256 C C . VAL A 1 290 ? 2.237 11.353 -18.494 1.00 89.31 290 VAL A C 1
ATOM 2258 O O . VAL A 1 290 ? 3.173 10.662 -18.104 1.00 89.31 290 VAL A O 1
ATOM 2261 N N . CYS A 1 291 ? 2.094 11.697 -19.774 1.00 90.62 291 CYS A N 1
ATOM 2262 C CA . CYS A 1 291 ? 3.007 11.269 -20.830 1.00 90.62 291 CYS A CA 1
ATOM 2263 C C . CYS A 1 291 ? 3.641 12.479 -21.518 1.00 90.62 291 CYS A C 1
ATOM 2265 O O . CYS A 1 291 ? 2.934 13.411 -21.898 1.00 90.62 291 CYS A O 1
ATOM 2267 N N . THR A 1 292 ? 4.953 12.437 -21.745 1.00 92.50 292 THR A N 1
ATOM 2268 C CA . THR A 1 292 ? 5.663 13.425 -22.569 1.00 92.50 292 THR A CA 1
ATOM 2269 C C . THR A 1 292 ? 6.802 12.777 -23.354 1.00 92.50 292 THR A C 1
ATOM 2271 O O . THR A 1 292 ? 7.359 11.772 -22.914 1.00 92.50 292 THR A O 1
ATOM 2274 N N . LYS A 1 293 ? 7.166 13.346 -24.508 1.00 94.38 293 LYS A N 1
ATOM 2275 C CA . LYS A 1 293 ? 8.409 12.986 -25.205 1.00 94.38 293 LYS A CA 1
ATOM 2276 C C . LYS A 1 293 ? 9.559 13.786 -24.589 1.00 94.38 293 LYS A C 1
ATOM 2278 O O . LYS A 1 293 ? 9.411 14.976 -24.334 1.00 94.38 293 LYS A O 1
ATOM 2283 N N . THR A 1 294 ? 10.678 13.130 -24.320 1.00 95.62 294 THR A N 1
ATOM 2284 C CA . THR A 1 294 ? 11.852 13.712 -23.659 1.00 95.62 294 THR A CA 1
ATOM 2285 C C . THR A 1 294 ? 13.136 13.061 -24.187 1.00 95.62 294 THR A C 1
ATOM 2287 O O . THR A 1 294 ? 13.108 12.226 -25.098 1.00 95.62 294 THR A O 1
ATOM 2290 N N . THR A 1 295 ? 14.274 13.470 -23.643 1.00 97.25 295 THR A N 1
ATOM 2291 C CA . THR A 1 295 ? 15.600 12.947 -23.963 1.00 97.25 295 THR A CA 1
ATOM 2292 C C . THR A 1 295 ? 16.359 12.642 -22.684 1.00 97.25 295 THR A C 1
ATOM 2294 O O . THR A 1 295 ? 16.202 13.348 -21.685 1.00 97.25 295 THR A O 1
ATOM 2297 N N . VAL A 1 296 ? 17.205 11.614 -22.714 1.00 97.50 296 VAL A N 1
ATOM 2298 C CA . VAL A 1 296 ? 18.144 11.333 -21.623 1.00 97.50 296 VAL A CA 1
ATOM 2299 C C . VAL A 1 296 ? 19.148 12.477 -21.532 1.00 97.50 296 VAL A C 1
ATOM 2301 O O . VAL A 1 296 ? 19.884 12.732 -22.484 1.00 97.50 296 VAL A O 1
ATOM 2304 N N . THR A 1 297 ? 19.169 13.179 -20.403 1.00 96.75 297 THR A N 1
ATOM 2305 C CA . THR A 1 297 ? 20.071 14.319 -20.184 1.00 96.75 297 THR A CA 1
ATOM 2306 C C . THR A 1 297 ? 21.387 13.902 -19.583 1.00 96.75 297 THR A C 1
ATOM 2308 O O . THR A 1 297 ? 22.403 14.503 -19.912 1.00 96.75 297 THR A O 1
ATOM 2311 N N . ASP A 1 298 ? 21.369 12.901 -18.709 1.00 96.44 298 ASP A N 1
ATOM 2312 C CA . ASP A 1 298 ? 22.548 12.471 -17.977 1.00 96.44 298 ASP A CA 1
ATOM 2313 C C . ASP A 1 298 ? 22.401 11.023 -17.504 1.00 96.44 298 ASP A C 1
ATOM 2315 O O . ASP A 1 298 ? 21.287 10.547 -17.250 1.00 96.44 298 ASP A O 1
ATOM 2319 N N . ILE A 1 299 ? 23.538 10.347 -17.378 1.00 96.56 299 ILE A N 1
ATOM 2320 C CA . ILE A 1 299 ? 23.674 9.003 -16.822 1.00 96.56 299 ILE A CA 1
ATOM 2321 C C . ILE A 1 299 ? 24.806 9.081 -15.805 1.00 96.56 299 ILE A C 1
ATOM 2323 O O . ILE A 1 299 ? 25.952 9.349 -16.159 1.00 96.56 299 ILE A O 1
ATOM 2327 N N . TYR A 1 300 ? 24.474 8.906 -14.530 1.00 94.88 300 TYR A N 1
ATOM 2328 C CA . TYR A 1 300 ? 25.382 9.220 -13.432 1.00 94.88 300 TYR A CA 1
ATOM 2329 C C . TYR A 1 300 ? 25.310 8.182 -12.315 1.00 94.88 300 TYR A C 1
ATOM 2331 O O . TYR A 1 300 ? 24.303 7.502 -12.124 1.00 94.88 300 TYR A O 1
ATOM 2339 N N . ASN A 1 301 ? 26.373 8.085 -11.518 1.00 93.38 301 ASN A N 1
ATOM 2340 C CA . ASN A 1 301 ? 26.374 7.236 -10.331 1.00 93.38 301 ASN A CA 1
ATOM 2341 C C . ASN A 1 301 ? 25.482 7.844 -9.246 1.00 93.38 301 ASN A C 1
ATOM 2343 O O . ASN A 1 301 ? 25.757 8.934 -8.738 1.00 93.38 301 ASN A O 1
ATOM 2347 N N . LEU A 1 302 ? 24.422 7.130 -8.871 1.00 93.12 302 LEU A N 1
ATOM 2348 C CA . LEU A 1 302 ? 23.490 7.570 -7.848 1.00 93.12 302 LEU A CA 1
ATOM 2349 C C . LEU A 1 302 ? 24.160 7.554 -6.475 1.00 93.12 302 LEU A C 1
ATOM 2351 O O . LEU A 1 302 ? 24.394 6.495 -5.892 1.00 93.12 302 LEU A O 1
ATOM 2355 N N . GLN A 1 303 ? 24.404 8.751 -5.953 1.00 89.94 303 GLN A N 1
ATOM 2356 C CA . GLN A 1 303 ? 24.850 8.972 -4.587 1.00 89.94 303 GLN A CA 1
ATOM 2357 C C . GLN A 1 303 ? 23.680 9.504 -3.770 1.00 89.94 303 GLN A C 1
ATOM 2359 O O . GLN A 1 303 ? 23.162 10.594 -4.017 1.00 89.94 303 GLN A O 1
ATOM 2364 N N . LEU A 1 304 ? 23.236 8.688 -2.826 1.00 91.12 304 LEU A N 1
ATOM 2365 C CA . LEU A 1 304 ? 22.300 9.089 -1.786 1.00 91.12 304 LEU A CA 1
ATOM 2366 C C . LEU A 1 304 ? 23.090 9.260 -0.491 1.00 91.12 304 LEU A C 1
ATOM 2368 O O . LEU A 1 304 ? 24.178 8.699 -0.371 1.00 91.12 304 LEU A O 1
ATOM 2372 N N . ASN A 1 305 ? 22.546 9.970 0.493 1.00 89.12 305 ASN A N 1
ATOM 2373 C CA . ASN A 1 305 ? 23.095 9.978 1.851 1.00 89.12 305 ASN A CA 1
ATOM 2374 C C . ASN A 1 305 ? 22.394 8.908 2.694 1.00 89.12 305 ASN A C 1
ATOM 2376 O O . ASN A 1 305 ? 21.257 8.520 2.411 1.00 89.12 305 ASN A O 1
ATOM 2380 N N . GLY A 1 306 ? 23.120 8.344 3.654 1.00 84.62 306 GLY A N 1
ATOM 2381 C CA . GLY A 1 306 ? 22.587 7.404 4.636 1.00 84.62 306 GLY A CA 1
ATOM 2382 C C . GLY A 1 306 ? 22.458 8.109 5.976 1.00 84.62 306 GLY A C 1
ATOM 2383 O O . GLY A 1 306 ? 23.188 9.063 6.219 1.00 84.62 306 GLY A O 1
ATOM 2384 N N . HIS A 1 307 ? 21.544 7.635 6.814 1.00 85.31 307 HIS A N 1
ATOM 2385 C CA . HIS A 1 307 ? 21.360 8.189 8.150 1.00 85.31 307 HIS A CA 1
ATOM 2386 C C . HIS A 1 307 ? 22.575 7.860 9.030 1.00 85.31 307 HIS A C 1
ATOM 2388 O O . HIS A 1 307 ? 23.077 6.732 8.992 1.00 85.31 307 HIS A O 1
ATOM 2394 N N . SER A 1 308 ? 23.052 8.829 9.813 1.00 84.44 308 SER A N 1
ATOM 2395 C CA . SER A 1 308 ? 24.266 8.672 10.631 1.00 84.44 308 SER A CA 1
ATOM 2396 C C . SER A 1 308 ? 24.098 7.705 11.810 1.00 84.44 308 SER A C 1
ATOM 2398 O O . SER A 1 308 ? 24.998 6.919 12.100 1.00 84.44 308 SER A O 1
ATOM 2400 N N . GLU A 1 309 ? 22.946 7.740 12.484 1.00 83.19 309 GLU A N 1
ATOM 2401 C CA . GLU A 1 309 ? 22.714 6.947 13.702 1.00 83.19 309 GLU A CA 1
ATOM 2402 C C . GLU A 1 309 ? 22.251 5.498 13.468 1.00 83.19 309 GLU A C 1
ATOM 2404 O O . GLU A 1 309 ? 22.589 4.612 14.255 1.00 83.19 309 GLU A O 1
ATOM 2409 N N . TYR A 1 310 ? 21.471 5.221 12.417 1.00 82.81 310 TYR A N 1
ATOM 2410 C CA . TYR A 1 310 ? 20.918 3.886 12.174 1.00 82.81 310 TYR A CA 1
ATOM 2411 C C . TYR A 1 310 ? 20.756 3.582 10.677 1.00 82.81 310 TYR A C 1
ATOM 2413 O O . TYR A 1 310 ? 20.524 4.477 9.869 1.00 82.81 310 TYR A O 1
ATOM 2421 N N . PRO A 1 311 ? 20.870 2.309 10.258 1.00 81.88 311 PRO A N 1
ATOM 2422 C CA . PRO A 1 311 ? 20.831 1.959 8.844 1.00 81.88 311 PRO A CA 1
ATOM 2423 C C . PRO A 1 311 ? 19.417 2.099 8.255 1.00 81.88 311 PRO A C 1
ATOM 2425 O O . PRO A 1 311 ? 18.479 1.443 8.711 1.00 81.88 311 PRO A O 1
ATOM 2428 N N . LYS A 1 312 ? 19.292 2.880 7.173 1.00 82.75 312 LYS A N 1
ATOM 2429 C CA . LYS A 1 312 ? 18.100 2.935 6.308 1.00 82.75 312 LYS A CA 1
ATOM 2430 C C . LYS A 1 312 ? 18.377 2.302 4.943 1.00 82.75 312 LYS A C 1
ATOM 2432 O O . LYS A 1 312 ? 19.463 2.441 4.373 1.00 82.75 312 LYS A O 1
ATOM 2437 N N . ILE A 1 313 ? 17.377 1.610 4.397 1.00 82.56 313 ILE A N 1
ATOM 2438 C CA . ILE A 1 313 ? 17.437 1.058 3.037 1.00 82.56 313 ILE A CA 1
ATOM 2439 C C . ILE A 1 313 ? 17.436 2.206 2.027 1.00 82.56 313 ILE A C 1
ATOM 2441 O O . ILE A 1 313 ? 16.498 2.996 1.978 1.00 82.56 313 ILE A O 1
ATOM 2445 N N . ARG A 1 314 ? 18.434 2.230 1.145 1.00 88.19 314 ARG A N 1
ATOM 2446 C CA . ARG A 1 314 ? 18.560 3.226 0.077 1.00 88.19 314 ARG A CA 1
ATOM 2447 C C . ARG A 1 314 ? 19.201 2.620 -1.157 1.00 88.19 314 ARG A C 1
ATOM 2449 O O . ARG A 1 314 ? 19.814 1.557 -1.080 1.00 88.19 314 ARG A O 1
ATOM 2456 N N . ALA A 1 315 ? 19.009 3.268 -2.297 1.00 90.06 315 ALA A N 1
ATOM 2457 C CA . ALA A 1 315 ? 19.738 2.897 -3.493 1.00 90.06 315 ALA A CA 1
ATOM 2458 C C . ALA A 1 315 ? 21.229 3.234 -3.333 1.00 90.06 315 ALA A C 1
ATOM 2460 O O . ALA A 1 315 ? 21.568 4.344 -2.928 1.00 90.06 315 ALA A O 1
ATOM 2461 N N . ILE A 1 316 ? 22.101 2.277 -3.639 1.00 88.94 316 ILE A N 1
ATOM 2462 C CA . ILE A 1 316 ? 23.563 2.444 -3.638 1.00 88.94 316 ILE A CA 1
ATOM 2463 C C . ILE A 1 316 ? 24.157 1.728 -4.850 1.00 88.94 316 ILE A C 1
ATOM 2465 O O . ILE A 1 316 ? 23.516 0.827 -5.398 1.00 88.94 316 ILE A O 1
ATOM 2469 N N . ASN A 1 317 ? 25.365 2.116 -5.271 1.00 86.44 317 ASN A N 1
ATOM 2470 C CA . ASN A 1 317 ? 26.107 1.487 -6.378 1.00 86.44 317 ASN A CA 1
ATOM 2471 C C . ASN A 1 317 ? 25.234 1.260 -7.624 1.00 86.44 317 ASN A C 1
ATOM 2473 O O . ASN A 1 317 ? 25.235 0.185 -8.223 1.00 86.44 317 ASN A O 1
ATOM 2477 N N . SER A 1 318 ? 24.402 2.251 -7.938 1.00 89.31 318 SER A N 1
ATOM 2478 C CA . SER A 1 318 ? 23.414 2.184 -9.009 1.00 89.31 318 SER A CA 1
ATOM 2479 C C . SER A 1 318 ? 23.676 3.314 -9.986 1.00 89.31 318 SER A C 1
ATOM 2481 O O . SER A 1 318 ? 23.809 4.464 -9.575 1.00 89.31 318 SER A O 1
ATOM 2483 N N . GLU A 1 319 ? 23.725 2.993 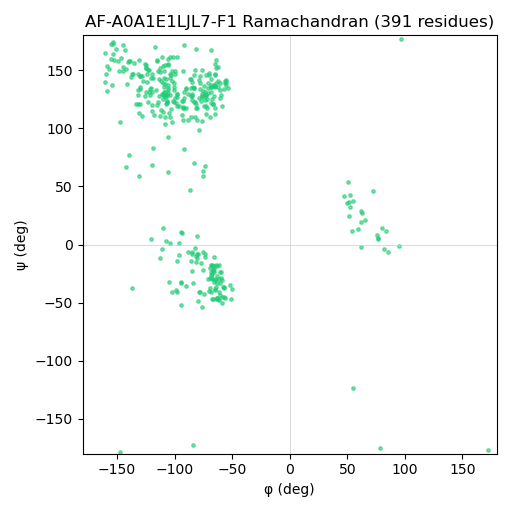-11.269 1.00 93.25 319 GLU A N 1
ATOM 2484 C CA . GLU A 1 319 ? 23.698 4.001 -12.318 1.00 93.25 319 GLU A CA 1
ATOM 2485 C C . GLU A 1 319 ? 22.259 4.514 -12.468 1.00 93.25 319 GLU A C 1
ATOM 2487 O O . GLU A 1 319 ? 21.309 3.730 -12.556 1.00 93.25 319 GLU A O 1
ATOM 2492 N N . ALA A 1 320 ? 22.096 5.832 -12.423 1.00 95.12 320 ALA A N 1
ATOM 2493 C CA . ALA A 1 320 ? 20.823 6.522 -12.517 1.00 95.12 320 ALA A CA 1
ATOM 2494 C C . ALA A 1 320 ? 20.739 7.334 -13.808 1.00 95.12 320 ALA A C 1
ATOM 2496 O O . ALA A 1 320 ? 21.699 7.968 -14.238 1.00 95.12 320 ALA A O 1
ATOM 2497 N N . ILE A 1 321 ? 19.544 7.349 -14.388 1.00 96.88 321 ILE A N 1
ATOM 2498 C CA . ILE A 1 321 ? 19.224 8.064 -15.620 1.00 96.88 321 ILE A CA 1
ATOM 2499 C C . ILE A 1 321 ? 18.392 9.297 -15.279 1.00 96.88 321 ILE A C 1
ATOM 2501 O O . ILE A 1 321 ? 17.395 9.202 -14.553 1.00 96.88 321 ILE A O 1
ATOM 2505 N N . LYS A 1 322 ? 18.768 10.440 -15.854 1.00 95.88 322 LYS A N 1
ATOM 2506 C CA . LYS A 1 322 ? 18.015 11.696 -15.804 1.00 95.88 322 LYS A CA 1
ATOM 2507 C C . LYS A 1 322 ? 17.417 12.022 -17.172 1.00 95.88 322 LYS A C 1
ATOM 2509 O O . LYS A 1 322 ? 17.986 11.689 -18.210 1.00 95.88 322 LYS A O 1
ATOM 2514 N N . VAL A 1 323 ? 16.267 12.690 -17.172 1.00 96.75 323 VAL A N 1
ATOM 2515 C CA . VAL A 1 323 ? 15.542 13.100 -18.384 1.00 96.75 323 VAL A CA 1
ATOM 2516 C C . VAL A 1 323 ? 15.273 14.601 -18.400 1.00 96.75 323 VAL A C 1
ATOM 2518 O O . VAL A 1 323 ? 15.221 15.238 -17.348 1.00 96.75 323 VAL A O 1
ATOM 2521 N N . ASP A 1 324 ? 15.113 15.167 -19.596 1.00 95.50 324 ASP A N 1
ATOM 2522 C CA . ASP A 1 324 ? 14.816 16.589 -19.810 1.00 95.50 324 ASP A CA 1
ATOM 2523 C C . ASP A 1 324 ? 13.312 16.868 -19.677 1.00 95.50 324 ASP A C 1
ATOM 2525 O O . ASP A 1 324 ? 12.595 17.043 -20.666 1.00 95.50 324 ASP A O 1
ATOM 2529 N N . THR A 1 325 ? 12.772 16.775 -18.463 1.00 93.06 325 THR A N 1
ATOM 2530 C CA . THR A 1 325 ? 11.381 17.164 -18.199 1.00 93.06 325 THR A CA 1
ATOM 2531 C C . THR A 1 325 ? 11.151 17.458 -16.723 1.00 93.06 325 THR A C 1
ATOM 2533 O O . THR A 1 325 ? 11.470 16.637 -15.867 1.00 93.06 325 THR A O 1
ATOM 2536 N N . GLY A 1 326 ? 10.507 18.589 -16.421 1.00 90.56 326 GLY A N 1
ATOM 2537 C CA . GLY A 1 326 ? 10.088 18.917 -15.052 1.00 90.56 326 GLY A CA 1
ATOM 2538 C C . GLY A 1 326 ? 9.018 17.966 -14.500 1.00 90.56 326 GLY A C 1
ATOM 2539 O O . GLY A 1 326 ? 8.866 17.841 -13.292 1.00 90.56 326 GLY A O 1
ATOM 2540 N N . LEU A 1 327 ? 8.312 17.224 -15.367 1.00 88.31 327 LEU A N 1
ATOM 2541 C CA . LEU A 1 327 ? 7.340 16.213 -14.929 1.00 88.31 327 LEU A CA 1
ATOM 2542 C C . LEU A 1 327 ? 7.991 15.071 -14.144 1.00 88.31 327 LEU A C 1
ATOM 2544 O O . LEU A 1 327 ? 7.327 14.442 -13.322 1.00 88.31 327 LEU A O 1
ATOM 2548 N N . ALA A 1 328 ? 9.269 14.789 -14.405 1.00 89.81 328 ALA A N 1
ATOM 2549 C CA . ALA A 1 328 ? 10.005 13.737 -13.719 1.00 89.81 328 ALA A CA 1
ATOM 2550 C C . ALA A 1 328 ? 10.135 14.021 -12.211 1.00 89.81 328 ALA A C 1
ATOM 2552 O O . ALA A 1 328 ? 10.056 13.093 -11.407 1.00 89.81 328 ALA A O 1
ATOM 2553 N N . ASP A 1 329 ? 10.227 15.298 -11.829 1.00 88.38 329 ASP A N 1
ATOM 2554 C CA . ASP A 1 329 ? 10.342 15.739 -10.434 1.00 88.38 329 ASP A CA 1
ATOM 2555 C C . ASP A 1 329 ? 9.001 15.685 -9.675 1.00 88.38 329 ASP A C 1
ATOM 2557 O O . ASP A 1 329 ? 8.976 15.694 -8.446 1.00 88.38 329 ASP A O 1
ATOM 2561 N N . GLU A 1 330 ? 7.873 15.583 -10.386 1.00 89.06 330 GLU A N 1
ATOM 2562 C CA . GLU A 1 330 ? 6.531 15.455 -9.794 1.00 89.06 330 GLU A CA 1
ATOM 2563 C C . GLU A 1 330 ? 6.039 13.998 -9.702 1.00 89.06 330 GLU A C 1
ATOM 2565 O O . GLU A 1 330 ? 4.996 13.727 -9.096 1.00 89.06 330 GLU A O 1
ATOM 2570 N N . CYS A 1 331 ? 6.755 13.053 -10.318 1.00 91.81 331 CYS A N 1
ATOM 2571 C CA . CYS A 1 331 ? 6.324 11.663 -10.455 1.00 91.81 331 CYS A CA 1
ATOM 2572 C C . CYS A 1 331 ? 7.195 10.716 -9.620 1.00 91.81 331 CYS A C 1
ATOM 2574 O O . CYS A 1 331 ? 8.365 10.518 -9.934 1.00 91.81 331 CYS A O 1
ATOM 2576 N N . GLY A 1 332 ? 6.616 10.050 -8.617 1.00 90.75 332 GLY A N 1
ATOM 2577 C CA . GLY A 1 332 ? 7.321 9.043 -7.808 1.00 90.75 332 GLY A CA 1
ATOM 2578 C C . GLY A 1 332 ? 7.416 7.657 -8.450 1.00 90.75 332 GLY A C 1
ATOM 2579 O O . GLY A 1 332 ? 8.102 6.767 -7.947 1.00 90.75 332 GLY A O 1
ATOM 2580 N N . SER A 1 333 ? 6.729 7.431 -9.565 1.00 93.75 333 SER A N 1
ATOM 2581 C CA . SER A 1 333 ? 6.896 6.209 -10.354 1.00 93.75 333 SER A CA 1
ATOM 2582 C C . SER A 1 333 ? 6.657 6.485 -11.828 1.00 93.75 333 SER A C 1
ATOM 2584 O O . SER A 1 333 ? 6.016 7.474 -12.188 1.00 93.75 333 SER A O 1
ATOM 2586 N N . GLY A 1 334 ? 7.193 5.635 -12.696 1.00 94.00 334 GLY A N 1
ATOM 2587 C CA . GLY A 1 334 ? 7.050 5.824 -14.132 1.00 94.00 334 GLY A CA 1
ATOM 2588 C C . GLY A 1 334 ? 7.882 4.872 -14.975 1.00 94.00 334 GLY A C 1
ATOM 2589 O O . GLY A 1 334 ? 8.554 3.969 -14.474 1.00 94.00 334 GLY A O 1
ATOM 2590 N N . ILE A 1 335 ? 7.805 5.073 -16.284 1.00 95.25 335 ILE A N 1
ATOM 2591 C CA . ILE A 1 335 ? 8.370 4.189 -17.301 1.00 95.25 335 ILE A CA 1
ATOM 2592 C C . ILE A 1 335 ? 8.956 5.043 -18.422 1.00 95.25 335 ILE A C 1
ATOM 2594 O O . ILE A 1 335 ? 8.336 6.014 -18.855 1.00 95.25 335 ILE A O 1
ATOM 2598 N N . MET A 1 336 ? 10.132 4.661 -18.911 1.00 95.69 336 MET A N 1
ATOM 2599 C CA . MET A 1 336 ? 10.758 5.249 -20.092 1.00 95.69 336 MET A CA 1
ATOM 2600 C C . MET A 1 336 ? 10.663 4.284 -21.268 1.00 95.69 336 MET A C 1
ATOM 2602 O O . MET A 1 336 ? 11.144 3.151 -21.190 1.00 95.69 336 MET A O 1
ATOM 2606 N N . ILE A 1 337 ? 10.039 4.730 -22.353 1.00 95.50 337 ILE A N 1
ATOM 2607 C CA . ILE A 1 337 ? 9.632 3.877 -23.472 1.00 95.50 337 ILE A CA 1
ATOM 2608 C C . ILE A 1 337 ? 10.224 4.425 -24.767 1.00 95.50 337 ILE A C 1
ATOM 2610 O O . ILE A 1 337 ? 10.114 5.619 -25.041 1.00 95.50 337 ILE A O 1
ATOM 2614 N N . GLY A 1 338 ? 10.852 3.563 -25.564 1.00 93.94 338 GLY A N 1
ATOM 2615 C CA . GLY A 1 338 ? 11.340 3.934 -26.890 1.00 93.94 338 GLY A CA 1
ATOM 2616 C C . GLY A 1 338 ? 10.201 4.200 -27.879 1.00 93.94 338 GLY A C 1
ATOM 2617 O O . GLY A 1 338 ? 9.044 3.847 -27.642 1.00 93.94 338 GLY A O 1
ATOM 2618 N N . ASP A 1 339 ? 10.531 4.786 -29.033 1.00 90.75 339 ASP A N 1
ATOM 2619 C CA . ASP A 1 339 ? 9.576 4.965 -30.142 1.00 90.75 339 ASP A CA 1
ATOM 2620 C C . ASP A 1 339 ? 9.037 3.613 -30.684 1.00 90.75 339 ASP A C 1
ATOM 2622 O O . ASP A 1 339 ? 7.994 3.569 -31.335 1.00 90.75 339 ASP A O 1
ATOM 2626 N N . ASP A 1 340 ? 9.717 2.504 -30.374 1.00 90.38 340 ASP A N 1
ATOM 2627 C CA . ASP A 1 340 ? 9.346 1.118 -30.685 1.00 90.38 340 ASP A CA 1
ATOM 2628 C C . ASP A 1 340 ? 8.342 0.492 -29.693 1.00 90.38 340 ASP A C 1
ATOM 2630 O O . ASP A 1 340 ? 7.924 -0.653 -29.878 1.00 90.38 340 ASP A O 1
ATOM 2634 N N . GLY A 1 341 ? 7.960 1.215 -28.634 1.00 90.25 341 GLY A N 1
ATOM 2635 C CA . GLY A 1 341 ? 7.089 0.706 -27.572 1.00 90.25 341 GLY A CA 1
ATOM 2636 C C . GLY A 1 341 ? 7.792 -0.240 -26.588 1.00 90.25 341 GLY A C 1
ATOM 2637 O O . GLY A 1 341 ? 7.130 -0.854 -25.750 1.00 90.25 341 GLY A O 1
ATOM 2638 N N . VAL A 1 342 ? 9.121 -0.379 -26.666 1.00 94.62 342 VAL A N 1
ATOM 2639 C CA . VAL A 1 342 ? 9.915 -1.198 -25.740 1.00 94.62 342 VAL A CA 1
ATOM 2640 C C . VAL A 1 342 ? 10.368 -0.340 -24.563 1.00 94.62 342 VAL A C 1
ATOM 2642 O O . VAL A 1 342 ? 10.851 0.781 -24.732 1.00 94.62 342 VAL A O 1
ATOM 2645 N N . VAL A 1 343 ? 10.235 -0.868 -23.349 1.00 96.31 343 VAL A N 1
ATOM 2646 C CA . VAL A 1 343 ? 10.669 -0.181 -22.133 1.00 96.31 343 VAL A CA 1
ATOM 2647 C C . VAL A 1 343 ? 12.186 -0.252 -22.010 1.00 96.31 343 VAL A C 1
ATOM 2649 O O . VAL A 1 343 ? 12.776 -1.330 -22.077 1.00 96.31 343 VAL A O 1
ATOM 2652 N N . ARG A 1 344 ? 12.802 0.919 -21.838 1.00 96.69 344 ARG A N 1
ATOM 2653 C CA . ARG A 1 344 ? 14.256 1.120 -21.769 1.00 96.69 344 ARG A CA 1
ATOM 2654 C C . ARG A 1 344 ? 14.749 1.379 -20.346 1.00 96.69 344 ARG A C 1
ATOM 2656 O O . ARG A 1 344 ? 15.854 0.985 -19.996 1.00 96.69 344 ARG A O 1
ATOM 2663 N N . ALA A 1 345 ? 13.924 2.019 -19.522 1.00 96.88 345 ALA A N 1
ATOM 2664 C CA . ALA A 1 345 ? 14.223 2.260 -18.115 1.00 96.88 345 ALA A CA 1
ATOM 2665 C C . ALA A 1 345 ? 12.946 2.379 -17.279 1.00 96.88 345 ALA A C 1
ATOM 2667 O O . ALA A 1 345 ? 11.862 2.663 -17.798 1.00 96.88 345 ALA A O 1
ATOM 2668 N N . LEU A 1 346 ? 13.083 2.159 -15.973 1.00 96.31 346 LEU A N 1
ATOM 2669 C CA . LEU A 1 346 ? 12.016 2.334 -14.990 1.00 96.31 346 LEU A CA 1
ATOM 2670 C C . LEU A 1 346 ? 12.305 3.568 -14.147 1.00 96.31 346 LEU A C 1
ATOM 2672 O O . LEU A 1 346 ? 13.442 3.767 -13.738 1.00 96.31 346 LEU A O 1
ATOM 2676 N N . TRP A 1 347 ? 11.290 4.375 -13.862 1.00 96.00 347 TRP A N 1
ATOM 2677 C CA . TRP A 1 347 ? 11.409 5.517 -12.962 1.00 96.00 347 TRP A CA 1
ATOM 2678 C C . TRP A 1 347 ? 11.010 5.085 -11.556 1.00 96.00 347 TRP A C 1
ATOM 2680 O O . TRP A 1 347 ? 9.849 4.745 -11.307 1.00 96.00 347 TRP A O 1
ATOM 2690 N N . LEU A 1 348 ? 11.991 5.042 -10.661 1.00 94.38 348 LEU A N 1
ATOM 2691 C CA . LEU A 1 348 ? 11.846 4.557 -9.297 1.00 94.38 348 LEU A CA 1
ATOM 2692 C C . LEU A 1 348 ? 12.073 5.679 -8.292 1.00 94.38 348 LEU A C 1
ATOM 2694 O O . LEU A 1 348 ? 12.755 6.666 -8.553 1.00 94.38 348 LEU A O 1
ATOM 2698 N N . THR A 1 349 ? 11.536 5.455 -7.100 1.00 92.38 349 THR A N 1
ATOM 2699 C CA . THR A 1 349 ? 11.809 6.266 -5.919 1.00 92.38 349 THR A CA 1
ATOM 2700 C C . THR A 1 349 ? 12.758 5.525 -4.982 1.00 92.38 349 THR A C 1
ATOM 2702 O O . THR A 1 349 ? 12.640 4.312 -4.819 1.00 92.38 349 THR A O 1
ATOM 2705 N N . SER A 1 350 ? 13.669 6.239 -4.328 1.00 90.56 350 SER A N 1
ATOM 2706 C CA . SER A 1 350 ? 14.378 5.772 -3.132 1.00 90.56 350 SER A CA 1
ATOM 2707 C C . SER A 1 350 ? 14.290 6.838 -2.054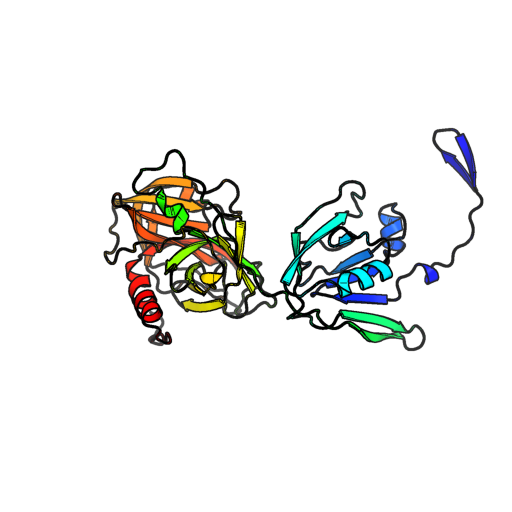 1.00 90.56 350 SER A C 1
ATOM 2709 O O . SER A 1 350 ? 14.352 8.030 -2.349 1.00 90.56 350 SER A O 1
ATOM 2711 N N . LEU A 1 351 ? 14.203 6.398 -0.804 1.00 88.38 351 LEU A N 1
ATOM 2712 C CA . LEU A 1 351 ? 14.439 7.266 0.340 1.00 88.38 351 LEU A CA 1
ATOM 2713 C C . LEU A 1 351 ? 15.933 7.509 0.529 1.00 88.38 351 LEU A C 1
ATOM 2715 O O . LEU A 1 351 ? 16.765 6.660 0.184 1.00 88.38 351 LEU A O 1
ATOM 2719 N N . HIS A 1 352 ? 16.244 8.679 1.063 1.00 89.25 352 HIS A N 1
ATOM 2720 C CA . HIS A 1 352 ? 17.543 9.068 1.587 1.00 89.25 352 HIS A CA 1
ATOM 2721 C C . HIS A 1 352 ? 17.344 10.144 2.654 1.00 89.25 352 HIS A C 1
ATOM 2723 O O . HIS A 1 352 ? 16.243 10.666 2.798 1.00 89.25 352 HIS A O 1
ATOM 2729 N N . VAL A 1 353 ? 18.410 10.508 3.356 1.00 88.81 353 VAL A N 1
ATOM 2730 C CA . VAL A 1 353 ? 18.389 11.646 4.285 1.00 88.81 353 VAL A CA 1
ATOM 2731 C C . VAL A 1 353 ? 19.007 12.886 3.643 1.00 88.81 353 VAL A C 1
ATOM 2733 O O . VAL A 1 353 ? 19.861 12.766 2.756 1.00 88.81 353 VAL A O 1
ATOM 2736 N N . ASN A 1 354 ? 18.553 14.075 4.024 1.00 89.19 354 ASN A N 1
ATOM 2737 C CA . ASN A 1 354 ? 19.251 15.325 3.709 1.00 89.19 354 ASN A CA 1
ATOM 2738 C C . ASN A 1 354 ? 20.368 15.601 4.743 1.00 89.19 354 ASN A C 1
ATOM 2740 O O . ASN A 1 354 ? 20.692 14.748 5.563 1.00 89.19 354 ASN A O 1
ATOM 2744 N N . GLU A 1 355 ? 20.993 16.778 4.677 1.00 87.56 355 GLU A N 1
ATOM 2745 C CA . GLU A 1 355 ? 22.037 17.188 5.634 1.00 87.56 355 GLU A CA 1
ATOM 2746 C C . GLU A 1 355 ? 21.498 17.419 7.058 1.00 87.56 355 GLU A C 1
ATOM 2748 O O . GLU A 1 355 ? 22.266 17.394 8.014 1.00 87.56 355 GLU A O 1
ATOM 2753 N N . GLU A 1 356 ? 20.184 17.610 7.198 1.00 88.88 356 GLU A N 1
ATOM 2754 C CA . GLU A 1 356 ? 19.473 17.795 8.469 1.00 88.88 356 GLU A CA 1
ATOM 2755 C C . GLU A 1 356 ? 18.914 16.468 9.025 1.00 88.88 356 GLU A C 1
ATOM 2757 O O . GLU A 1 356 ? 18.154 16.480 9.988 1.00 88.88 356 GLU A O 1
ATOM 2762 N N . GLU A 1 357 ? 19.301 15.325 8.438 1.00 84.88 357 GLU A N 1
ATOM 2763 C CA . GLU A 1 357 ? 18.833 13.970 8.789 1.00 84.88 357 GLU A CA 1
ATOM 2764 C C . GLU A 1 357 ? 17.317 13.752 8.597 1.00 84.88 357 GLU A C 1
ATOM 2766 O O . GLU A 1 357 ? 16.732 12.802 9.120 1.00 84.88 357 GLU A O 1
ATOM 2771 N N . GLU A 1 358 ? 16.665 14.595 7.795 1.00 86.00 358 GLU A N 1
ATOM 2772 C CA . GLU A 1 358 ? 15.257 14.436 7.439 1.00 86.00 358 GLU A CA 1
ATOM 2773 C C . GLU A 1 358 ? 15.082 13.502 6.237 1.00 86.00 358 GLU A C 1
ATOM 2775 O O . GLU A 1 358 ? 15.844 13.542 5.262 1.00 86.00 358 GLU A O 1
ATOM 2780 N N . ASP A 1 359 ? 14.026 12.687 6.277 1.00 86.00 359 ASP A N 1
ATOM 2781 C CA . ASP A 1 359 ? 13.689 11.764 5.197 1.00 86.00 359 ASP A CA 1
ATOM 2782 C C . ASP A 1 359 ? 13.221 12.495 3.934 1.00 86.00 359 ASP A C 1
ATOM 2784 O O . ASP A 1 359 ? 12.195 13.177 3.902 1.00 86.00 359 ASP A O 1
ATOM 2788 N N . MET A 1 360 ? 13.941 12.250 2.844 1.00 88.81 360 MET A N 1
ATOM 2789 C CA . MET A 1 360 ? 13.699 12.813 1.525 1.00 88.81 360 MET A CA 1
ATOM 2790 C C . MET A 1 360 ? 13.544 11.718 0.472 1.00 88.81 360 MET A C 1
ATOM 2792 O O . MET A 1 360 ? 14.098 10.621 0.564 1.00 88.81 360 MET A O 1
ATOM 2796 N N . TYR A 1 361 ? 12.787 12.035 -0.576 1.00 89.88 361 TYR A N 1
ATOM 2797 C CA . TYR A 1 361 ? 12.567 11.139 -1.706 1.00 89.88 361 TYR A CA 1
ATOM 2798 C C . TYR A 1 361 ? 13.398 11.587 -2.905 1.00 89.88 361 TYR A C 1
ATOM 2800 O O . TYR A 1 361 ? 13.311 12.736 -3.337 1.00 89.88 361 TYR A O 1
ATOM 2808 N N . ARG A 1 362 ? 14.152 10.651 -3.486 1.00 92.44 362 ARG A N 1
ATOM 2809 C CA . ARG A 1 362 ? 14.845 10.832 -4.763 1.00 92.44 362 ARG A CA 1
ATOM 2810 C C . ARG A 1 362 ? 14.183 9.991 -5.838 1.00 92.44 362 ARG A C 1
ATOM 2812 O O . ARG A 1 362 ? 14.040 8.780 -5.666 1.00 92.44 362 ARG A O 1
ATOM 2819 N N . TYR A 1 363 ? 13.861 10.623 -6.961 1.00 94.12 363 TYR A N 1
ATOM 2820 C CA . TYR A 1 363 ? 13.389 9.945 -8.163 1.00 94.12 363 TYR A CA 1
ATOM 2821 C C . TYR A 1 363 ? 14.521 9.806 -9.177 1.00 94.12 363 TYR A C 1
ATOM 2823 O O . TYR A 1 363 ? 15.343 10.714 -9.317 1.00 94.12 363 TYR A O 1
ATOM 2831 N N . TYR A 1 364 ? 14.599 8.655 -9.835 1.00 94.81 364 TYR A N 1
ATOM 2832 C CA . TYR A 1 364 ? 15.648 8.363 -10.807 1.00 94.81 364 TYR A CA 1
ATOM 2833 C C . TYR A 1 364 ? 15.231 7.241 -11.758 1.00 94.81 364 TYR A C 1
ATOM 2835 O O . TYR A 1 364 ? 14.421 6.375 -11.418 1.00 94.81 364 TYR A O 1
ATOM 2843 N N . GLY A 1 365 ? 15.806 7.244 -12.961 1.00 95.88 365 GLY A N 1
ATOM 2844 C CA . GLY A 1 365 ? 15.653 6.155 -13.915 1.00 95.88 365 GLY A CA 1
ATOM 2845 C C . GLY A 1 365 ? 16.665 5.043 -13.652 1.00 95.88 365 GLY A C 1
ATOM 2846 O O . GLY A 1 365 ? 17.823 5.330 -13.373 1.00 95.88 365 GLY A O 1
ATOM 2847 N N . ILE A 1 366 ? 16.255 3.786 -13.779 1.00 95.94 366 ILE A N 1
ATOM 2848 C CA . ILE A 1 366 ? 17.144 2.619 -13.801 1.00 95.94 366 ILE A CA 1
ATOM 2849 C C . ILE A 1 366 ? 16.990 1.881 -15.129 1.00 95.94 366 ILE A C 1
ATOM 2851 O O . ILE A 1 366 ? 15.866 1.610 -15.562 1.00 95.94 366 ILE A O 1
ATOM 2855 N N . SER A 1 367 ? 18.108 1.554 -15.777 1.00 96.19 367 SER A N 1
ATOM 2856 C CA . SER A 1 367 ? 18.105 0.832 -17.053 1.00 96.19 367 SER A CA 1
ATOM 2857 C C . SER A 1 367 ? 17.475 -0.554 -16.906 1.00 96.19 367 SER A C 1
ATOM 2859 O O . SER A 1 367 ? 17.687 -1.260 -15.916 1.00 96.19 367 SER A O 1
ATOM 2861 N N . THR A 1 368 ? 16.701 -0.984 -17.902 1.00 96.31 368 THR A N 1
ATOM 2862 C CA . THR A 1 368 ? 16.109 -2.329 -17.887 1.00 96.31 368 THR A CA 1
ATOM 2863 C C . THR A 1 368 ? 17.152 -3.433 -18.029 1.00 96.31 368 THR A C 1
ATOM 2865 O O . THR A 1 368 ? 16.929 -4.535 -17.521 1.00 96.31 368 THR A O 1
ATOM 2868 N N . SER A 1 369 ? 18.304 -3.144 -18.639 1.00 94.62 369 SER A N 1
ATOM 2869 C CA . SER A 1 369 ? 19.442 -4.068 -18.747 1.00 94.62 369 SER A CA 1
ATOM 2870 C C . SER A 1 369 ? 19.937 -4.546 -17.375 1.00 94.62 369 SER A C 1
ATOM 2872 O O . SER A 1 369 ? 20.240 -5.725 -17.213 1.00 94.62 369 SER A O 1
ATOM 2874 N N . THR A 1 370 ? 19.925 -3.676 -16.358 1.00 92.19 370 THR A N 1
ATOM 2875 C CA . THR A 1 370 ? 20.327 -3.982 -14.976 1.00 92.19 370 THR A CA 1
ATOM 2876 C C . THR A 1 370 ? 19.365 -4.963 -14.300 1.00 92.19 370 THR A C 1
ATOM 2878 O O . THR A 1 370 ? 19.741 -5.734 -13.417 1.00 92.19 370 THR A O 1
ATOM 2881 N N . ILE A 1 371 ? 18.096 -4.952 -14.710 1.00 93.00 371 ILE A N 1
ATOM 2882 C CA . ILE A 1 371 ? 17.018 -5.705 -14.064 1.00 93.00 371 ILE A CA 1
ATOM 2883 C C . ILE A 1 371 ? 16.807 -7.065 -14.749 1.00 93.00 371 ILE A C 1
ATOM 2885 O O . ILE A 1 371 ? 16.486 -8.054 -14.084 1.00 93.00 371 ILE A O 1
ATOM 2889 N N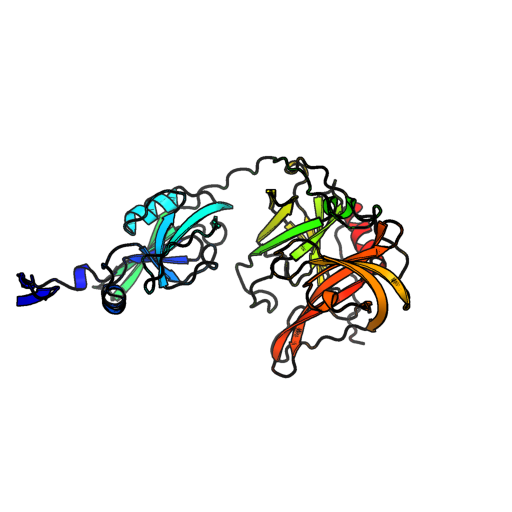 . ILE A 1 372 ? 17.022 -7.141 -16.068 1.00 94.50 372 ILE A N 1
ATOM 2890 C CA . ILE A 1 372 ? 16.811 -8.351 -16.879 1.00 94.50 372 ILE A CA 1
ATOM 2891 C C . ILE A 1 372 ? 17.502 -9.599 -16.303 1.00 94.50 372 ILE A C 1
ATOM 2893 O O . ILE A 1 372 ? 16.814 -10.611 -16.177 1.00 94.50 372 ILE A O 1
ATOM 2897 N N . PRO A 1 373 ? 18.785 -9.578 -15.882 1.00 92.06 373 PRO A N 1
ATOM 2898 C CA . PRO A 1 373 ? 19.441 -10.762 -15.325 1.00 92.06 373 PRO A CA 1
ATOM 2899 C C . PRO A 1 373 ? 18.719 -11.341 -14.103 1.00 92.06 373 PRO A C 1
ATOM 2901 O O . PRO A 1 373 ? 18.652 -12.556 -13.931 1.00 92.06 373 PRO A O 1
ATOM 2904 N N . VAL A 1 374 ? 18.148 -10.480 -13.257 1.00 92.19 374 VAL A N 1
ATOM 2905 C CA . VAL A 1 374 ? 17.385 -10.895 -12.072 1.00 92.19 374 VAL A CA 1
ATOM 2906 C C . VAL A 1 374 ? 16.015 -11.442 -12.477 1.00 92.19 374 VAL A C 1
ATOM 2908 O O . VAL A 1 374 ? 15.584 -12.476 -11.965 1.00 92.19 374 VAL A O 1
ATOM 2911 N N . ILE A 1 375 ? 15.347 -10.780 -13.425 1.00 91.81 375 ILE A N 1
ATOM 2912 C CA . ILE A 1 375 ? 14.037 -11.195 -13.941 1.00 91.81 375 ILE A CA 1
ATOM 2913 C C . ILE A 1 375 ? 14.112 -12.562 -14.624 1.00 91.81 375 ILE A C 1
ATOM 2915 O O . ILE A 1 375 ? 13.268 -13.414 -14.350 1.00 91.81 375 ILE A O 1
ATOM 2919 N N . SER A 1 376 ? 15.108 -12.787 -15.485 1.00 92.19 376 SER A N 1
ATOM 2920 C CA . SER A 1 376 ? 15.267 -14.047 -16.221 1.00 92.19 376 SER A CA 1
ATOM 2921 C C . SER A 1 376 ? 15.374 -15.240 -15.272 1.00 92.19 376 SER A C 1
ATOM 2923 O O . SER A 1 376 ? 14.640 -16.212 -15.424 1.00 92.19 376 SER A O 1
ATOM 2925 N N . ARG A 1 377 ? 16.172 -15.114 -14.205 1.00 91.31 377 ARG A N 1
ATOM 2926 C CA . ARG A 1 377 ? 16.331 -16.168 -13.190 1.00 91.31 377 ARG A CA 1
ATOM 2927 C C . ARG A 1 377 ? 15.045 -16.457 -12.417 1.00 91.31 377 ARG A C 1
ATOM 2929 O O . ARG A 1 377 ? 14.758 -17.607 -12.096 1.00 91.31 377 ARG A O 1
ATOM 2936 N N . ILE A 1 378 ? 14.238 -15.432 -12.128 1.00 88.75 378 ILE A N 1
ATOM 2937 C CA . ILE A 1 378 ? 12.925 -15.650 -11.500 1.00 88.75 378 ILE A CA 1
ATOM 2938 C C . ILE A 1 378 ? 11.966 -16.357 -12.453 1.00 88.75 378 ILE A C 1
ATOM 2940 O O . ILE A 1 378 ? 11.217 -17.226 -12.005 1.00 88.75 378 ILE A O 1
ATOM 2944 N N . ARG A 1 379 ? 11.965 -15.996 -13.742 1.00 90.19 379 ARG A N 1
ATOM 2945 C CA . ARG A 1 379 ? 11.125 -16.665 -14.749 1.00 90.19 379 ARG A CA 1
ATOM 2946 C C . ARG A 1 379 ? 11.465 -18.150 -14.874 1.00 90.19 379 ARG A C 1
ATOM 2948 O O . ARG A 1 379 ? 10.569 -18.962 -15.060 1.00 90.19 379 ARG A O 1
ATOM 2955 N N . GLU A 1 380 ? 12.732 -18.502 -14.686 1.00 90.12 380 GLU A N 1
ATOM 2956 C CA . GLU A 1 380 ? 13.221 -19.886 -14.632 1.00 90.12 380 GLU A CA 1
ATOM 2957 C C . GLU A 1 380 ? 12.884 -20.607 -13.309 1.00 90.12 380 GLU A C 1
ATOM 2959 O O . GLU A 1 380 ? 13.103 -21.810 -13.180 1.00 90.12 380 GLU A O 1
ATOM 2964 N N . GLY A 1 381 ? 12.318 -19.904 -12.323 1.00 85.00 381 GLY A N 1
ATOM 2965 C CA . GLY A 1 381 ? 11.947 -20.463 -11.023 1.00 85.00 381 GLY A CA 1
ATOM 2966 C C . GLY A 1 381 ? 13.113 -20.602 -10.040 1.00 85.00 381 GLY A C 1
ATOM 2967 O O . GLY A 1 381 ? 12.971 -21.281 -9.021 1.00 85.00 381 GLY A O 1
ATOM 2968 N N . GLU A 1 382 ? 14.257 -19.966 -10.305 1.00 86.31 382 GLU A N 1
ATOM 2969 C CA . GLU A 1 382 ? 15.414 -20.034 -9.417 1.00 86.31 382 GLU A CA 1
ATOM 2970 C C . GLU A 1 382 ? 15.217 -19.230 -8.123 1.00 86.31 382 GLU A C 1
ATOM 2972 O O . GLU A 1 382 ? 14.659 -18.129 -8.101 1.00 86.31 382 GLU A O 1
ATOM 2977 N N . ALA A 1 383 ? 15.781 -19.738 -7.024 1.00 78.12 383 ALA A N 1
ATOM 2978 C CA . ALA A 1 383 ? 15.934 -18.957 -5.804 1.00 78.12 383 ALA A CA 1
ATOM 2979 C C . ALA A 1 383 ? 17.036 -17.902 -5.993 1.00 78.12 383 ALA A C 1
ATOM 2981 O O . ALA A 1 383 ? 18.225 -18.228 -6.090 1.00 78.12 383 ALA A O 1
ATOM 2982 N N . LEU A 1 384 ? 16.653 -16.624 -6.005 1.00 82.44 384 LEU A N 1
ATOM 2983 C CA . LEU A 1 384 ? 17.600 -15.524 -6.145 1.00 82.44 384 LEU A CA 1
ATOM 2984 C C . LEU A 1 384 ? 18.545 -15.443 -4.944 1.00 82.44 384 LEU A C 1
ATOM 2986 O O . LEU A 1 384 ? 18.158 -15.082 -3.834 1.00 82.44 384 LEU A O 1
ATOM 2990 N N . ARG A 1 385 ? 19.823 -15.727 -5.196 1.00 79.00 385 ARG A N 1
ATOM 2991 C CA . ARG A 1 385 ? 20.932 -15.418 -4.290 1.00 79.00 385 ARG A CA 1
ATOM 2992 C C . ARG A 1 385 ? 21.861 -14.447 -4.992 1.00 79.00 385 ARG A C 1
ATOM 2994 O O . ARG A 1 385 ? 22.512 -14.813 -5.974 1.00 79.00 385 ARG A O 1
ATOM 3001 N N . LEU A 1 386 ? 21.894 -13.214 -4.499 1.00 80.00 386 LEU A N 1
ATOM 3002 C CA . LEU A 1 386 ? 22.856 -12.226 -4.960 1.00 80.00 386 LEU A CA 1
ATOM 3003 C C . LEU A 1 386 ? 24.233 -12.560 -4.397 1.00 80.00 386 LEU A C 1
ATOM 3005 O O . LEU A 1 386 ? 24.374 -12.889 -3.220 1.00 80.00 386 LEU A O 1
ATOM 3009 N N . ARG A 1 387 ? 25.246 -12.468 -5.252 1.00 78.62 387 ARG A N 1
ATOM 3010 C CA . ARG A 1 387 ? 26.647 -12.507 -4.843 1.00 78.62 387 ARG A CA 1
ATOM 3011 C C . ARG A 1 387 ? 27.141 -11.073 -4.880 1.00 78.62 387 ARG A C 1
ATOM 3013 O O . ARG A 1 387 ? 27.295 -10.514 -5.958 1.00 78.62 387 ARG A O 1
ATOM 3020 N N . ILE A 1 388 ? 27.304 -10.482 -3.705 1.00 75.12 388 ILE A N 1
ATOM 3021 C CA . ILE A 1 388 ? 27.786 -9.112 -3.546 1.00 75.12 388 ILE A CA 1
ATOM 3022 C C . ILE A 1 388 ? 29.190 -9.217 -2.963 1.00 75.12 388 ILE A C 1
ATOM 3024 O O . ILE A 1 388 ? 29.411 -9.981 -2.023 1.00 75.12 388 ILE A O 1
ATOM 3028 N N . LEU A 1 389 ? 30.141 -8.499 -3.552 1.00 75.62 389 LEU A N 1
ATOM 3029 C CA . LEU A 1 389 ? 31.461 -8.348 -2.956 1.00 75.62 389 LEU A CA 1
ATOM 3030 C C . LEU A 1 389 ? 31.326 -7.410 -1.754 1.00 75.62 389 LEU A C 1
ATOM 3032 O O . LEU A 1 389 ? 30.756 -6.331 -1.888 1.00 75.62 389 LEU A O 1
ATOM 3036 N N . SER A 1 390 ? 31.836 -7.816 -0.592 1.00 66.25 390 SER A N 1
ATOM 3037 C CA . SER A 1 390 ? 31.854 -6.991 0.624 1.00 66.25 390 SER A CA 1
ATOM 3038 C C . SER A 1 390 ? 32.931 -5.904 0.535 1.00 66.25 390 SER A C 1
ATOM 3040 O O . SER A 1 390 ? 33.875 -5.896 1.320 1.00 66.25 390 SER A O 1
ATOM 3042 N N . VAL A 1 391 ? 32.833 -5.040 -0.474 1.00 63.78 391 VAL A N 1
ATOM 3043 C CA . VAL A 1 391 ? 33.745 -3.920 -0.708 1.00 63.78 391 VAL A CA 1
ATOM 3044 C C . VAL A 1 391 ? 32.895 -2.674 -0.921 1.00 63.78 391 VAL A C 1
ATOM 3046 O O . VAL A 1 391 ? 32.055 -2.642 -1.820 1.00 63.78 391 VAL A O 1
ATOM 3049 N N . GLU A 1 392 ? 33.095 -1.670 -0.073 1.00 50.59 392 GLU A N 1
ATOM 3050 C CA . GLU A 1 392 ? 32.650 -0.301 -0.334 1.00 50.59 392 GLU A CA 1
ATOM 3051 C C . GLU A 1 392 ? 33.706 0.342 -1.243 1.00 50.59 392 GLU A C 1
ATOM 3053 O O . GLU A 1 392 ? 34.893 0.313 -0.910 1.00 50.59 392 GLU A O 1
ATOM 3058 N N . LEU A 1 393 ? 33.291 0.801 -2.429 1.00 47.06 393 LEU A N 1
ATOM 3059 C CA . LEU A 1 393 ? 34.157 1.443 -3.425 1.00 47.06 393 LEU A CA 1
ATOM 3060 C C . LEU A 1 393 ? 34.060 2.962 -3.340 1.00 47.06 393 LEU A C 1
ATOM 3062 O O . LEU A 1 393 ? 32.915 3.455 -3.212 1.00 47.06 393 LEU A O 1
#

Solvent-accessible surface area (backbone atoms only — not comparable to full-atom values): 21479 Å² total; per-residue (Å²): 89,83,42,75,59,96,89,38,83,41,82,44,89,80,80,90,74,68,64,72,81,54,44,66,53,49,40,38,36,47,28,57,20,34,34,28,48,32,34,49,69,63,17,60,78,52,75,48,73,64,59,24,21,25,33,68,42,46,21,63,40,41,47,93,44,72,55,62,24,34,44,49,27,52,64,90,40,73,16,73,33,50,68,50,38,51,60,56,59,56,71,50,32,27,68,39,74,36,47,36,32,33,24,39,59,93,42,72,84,58,72,44,74,54,75,34,54,37,39,23,83,96,27,40,54,28,32,38,36,35,59,40,83,86,82,71,46,72,49,77,43,82,75,40,70,55,34,72,56,73,80,88,70,64,40,72,51,67,75,76,78,67,76,98,59,62,79,59,51,45,65,50,61,34,18,43,31,40,38,42,40,46,67,89,63,71,56,69,67,44,83,66,85,44,48,44,40,59,24,38,24,62,30,44,86,77,16,33,30,41,34,32,22,50,30,46,76,58,73,80,47,51,32,41,37,30,40,59,90,69,37,76,44,60,38,42,66,75,45,70,46,76,38,74,25,32,23,35,32,35,38,67,42,85,41,54,53,48,87,60,37,51,53,54,71,30,76,59,75,84,54,72,65,44,66,32,33,42,39,30,28,36,54,82,60,69,89,56,78,47,76,47,81,35,30,29,66,42,76,44,78,44,80,65,48,71,51,91,91,54,72,51,72,37,44,37,96,31,68,27,39,40,61,64,52,77,64,56,82,58,20,49,14,32,39,31,27,38,85,83,42,37,30,36,27,39,32,34,29,29,45,29,32,52,98,83,67,46,86,39,80,46,64,39,26,34,50,28,39,78,47,44,70,60,50,54,42,50,75,73,68,51,84,90,73,86,87,75,78,98,66,92,129